Protein AF-0000000075735255 (afdb_homodimer)

Radius of gyration: 26.94 Å; Cα contacts (8 Å, |Δi|>4): 502; chains: 2; bounding box: 76×100×68 Å

Structure (mmCIF, N/CA/C/O backbone):
data_AF-0000000075735255-model_v1
#
loop_
_entity.id
_entity.type
_entity.pdbx_description
1 polymer 'Possible transcriptional regulator, TetR family'
#
loop_
_atom_site.group_PDB
_atom_site.id
_atom_site.type_symbol
_atom_site.label_atom_id
_atom_site.label_alt_id
_atom_site.label_comp_id
_atom_site.label_asym_id
_atom_site.label_entity_id
_atom_site.label_seq_id
_atom_site.pdbx_PDB_ins_code
_atom_site.Cartn_x
_atom_site.Cartn_y
_atom_site.Cartn_z
_atom_site.occupancy
_atom_site.B_iso_or_equiv
_atom_site.auth_seq_id
_atom_site.auth_comp_id
_atom_site.auth_asym_id
_atom_site.auth_atom_id
_atom_site.pdbx_PDB_model_num
ATOM 1 N N . MET A 1 1 ? -39 69.5 8.32 1 35.5 1 MET A N 1
ATOM 2 C CA . MET A 1 1 ? -38.219 68.375 8.867 1 35.5 1 MET A CA 1
ATOM 3 C C . MET A 1 1 ? -38.656 67.062 8.242 1 35.5 1 MET A C 1
ATOM 5 O O . MET A 1 1 ? -39.75 66.562 8.547 1 35.5 1 MET A O 1
ATOM 9 N N . THR A 1 2 ? -38.375 66.75 6.93 1 45.84 2 THR A N 1
ATOM 10 C CA . THR A 1 2 ? -38.719 65.688 6.059 1 45.84 2 THR A CA 1
ATOM 11 C C . THR A 1 2 ? -38.188 64.375 6.613 1 45.84 2 THR A C 1
ATOM 13 O O . THR A 1 2 ? -36.969 64.188 6.766 1 45.84 2 THR A O 1
ATOM 16 N N . THR A 1 3 ? -38.969 63.562 7.285 1 45.03 3 THR A N 1
ATOM 17 C CA . THR A 1 3 ? -38.719 62.25 7.902 1 45.03 3 THR A CA 1
ATOM 18 C C . THR A 1 3 ? -38.219 61.25 6.863 1 45.03 3 THR A C 1
ATOM 20 O O . THR A 1 3 ? -38.938 60.969 5.883 1 45.03 3 THR A O 1
ATOM 23 N N . ALA A 1 4 ? -36.938 61.125 6.637 1 52.75 4 ALA A N 1
ATOM 24 C CA . ALA A 1 4 ? -36.312 60.156 5.738 1 52.75 4 ALA A CA 1
ATOM 25 C C . ALA A 1 4 ? -36.781 58.75 6.043 1 52.75 4 ALA A C 1
ATOM 27 O O . ALA A 1 4 ? -36.812 58.312 7.199 1 52.75 4 ALA A O 1
ATOM 28 N N . SER A 1 5 ? -37.75 58.219 5.191 1 50.84 5 SER A N 1
ATOM 29 C CA . SER A 1 5 ? -38.281 56.875 5.246 1 50.84 5 SER A CA 1
ATOM 30 C C . SER A 1 5 ? -37.188 55.812 5.309 1 50.84 5 SER A C 1
ATOM 32 O O . SER A 1 5 ? -36.188 55.906 4.586 1 50.84 5 SER A O 1
ATOM 34 N N . PRO A 1 6 ? -37.094 55 6.395 1 50.03 6 PRO A N 1
ATOM 35 C CA . PRO A 1 6 ? -36.031 54 6.551 1 50.03 6 PRO A CA 1
ATOM 36 C C . PRO A 1 6 ? -35.906 53.094 5.34 1 50.03 6 PRO A C 1
ATOM 38 O O . PRO A 1 6 ? -36.875 52.875 4.621 1 50.03 6 PRO A O 1
ATOM 41 N N . LEU A 1 7 ? -34.781 52.969 4.574 1 49.34 7 LEU A N 1
ATOM 42 C CA . LEU A 1 7 ? -34.5 52.094 3.455 1 49.34 7 LEU A CA 1
ATOM 43 C C . LEU A 1 7 ? -34.875 50.656 3.793 1 49.34 7 LEU A C 1
ATOM 45 O O . LEU A 1 7 ? -34.719 50.219 4.934 1 49.34 7 LEU A O 1
ATOM 49 N N . PRO A 1 8 ? -35.781 49.875 3.029 1 45.06 8 PRO A N 1
ATOM 50 C CA . PRO A 1 8 ? -36.188 48.5 3.307 1 45.06 8 PRO A CA 1
ATOM 51 C C . PRO A 1 8 ? -35.031 47.562 3.498 1 45.06 8 PRO A C 1
ATOM 53 O O . PRO A 1 8 ? -33.938 47.781 2.949 1 45.06 8 PRO A O 1
ATOM 56 N N . HIS A 1 9 ? -34.781 46.938 4.617 1 44.78 9 HIS A N 1
ATOM 57 C CA . HIS A 1 9 ? -33.812 45.875 4.922 1 44.78 9 HIS A CA 1
ATOM 58 C C . HIS A 1 9 ? -33.844 44.781 3.859 1 44.78 9 HIS A C 1
ATOM 60 O O . HIS A 1 9 ? -34.906 44.281 3.488 1 44.78 9 HIS A O 1
ATOM 66 N N . ARG A 1 10 ? -32.969 44.688 2.898 1 45.84 10 ARG A N 1
ATOM 67 C CA . ARG A 1 10 ? -32.875 43.594 1.946 1 45.84 10 ARG A CA 1
ATOM 68 C C . ARG A 1 10 ? -33 42.219 2.645 1 45.84 10 ARG A C 1
ATOM 70 O O . ARG A 1 10 ? -32.312 41.969 3.627 1 45.84 10 ARG A O 1
ATOM 77 N N . PRO A 1 11 ? -34.156 41.406 2.482 1 41.75 11 PRO A N 1
ATOM 78 C CA . PRO A 1 11 ? -34.281 40.094 3.105 1 41.75 11 PRO A CA 1
ATOM 79 C C . PRO A 1 11 ? -33.031 39.219 2.91 1 41.75 11 PRO A C 1
ATOM 81 O O . PRO A 1 11 ? -32.344 39.375 1.911 1 41.75 11 PRO A O 1
ATOM 84 N N . ARG A 1 12 ? -32.281 38.938 3.91 1 45.88 12 ARG A N 1
ATOM 85 C CA . ARG A 1 12 ? -31.266 37.906 3.848 1 45.88 12 ARG A CA 1
ATOM 86 C C . ARG A 1 12 ? -31.719 36.719 2.988 1 45.88 12 ARG A C 1
ATOM 88 O O . ARG A 1 12 ? -32.75 36.125 3.256 1 45.88 12 ARG A O 1
ATOM 95 N N . GLY A 1 13 ? -31.578 36.719 1.658 1 38.81 13 GLY A N 1
ATOM 96 C CA . GLY A 1 13 ? -31.984 35.719 0.673 1 38.81 13 GLY A CA 1
ATOM 97 C C . GLY A 1 13 ? -31.844 34.312 1.174 1 38.81 13 GLY A C 1
ATOM 98 O O . GLY A 1 13 ? -30.844 33.969 1.805 1 38.81 13 GLY A O 1
ATOM 99 N N . ARG A 1 14 ? -33 33.562 1.465 1 44.31 14 ARG A N 1
ATOM 100 C CA . ARG A 1 14 ? -33.062 32.156 1.741 1 44.31 14 ARG A CA 1
ATOM 101 C C . ARG A 1 14 ? -32.188 31.359 0.767 1 44.31 14 ARG A C 1
ATOM 103 O O . ARG A 1 14 ? -32.312 31.53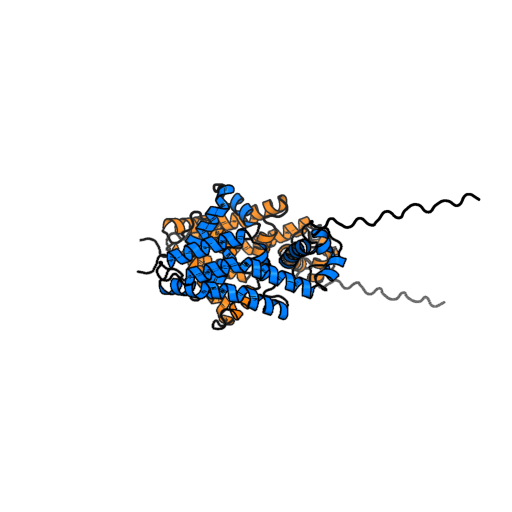1 -0.448 1 44.31 14 ARG A O 1
ATOM 110 N N . ARG A 1 15 ? -31.031 30.891 1.094 1 48.31 15 ARG A N 1
ATOM 111 C CA . ARG A 1 15 ? -30.281 30 0.217 1 48.31 15 ARG A CA 1
ATOM 112 C C . ARG A 1 15 ? -31.203 29.031 -0.509 1 48.31 15 ARG A C 1
ATOM 114 O O . ARG A 1 15 ? -32.125 28.484 0.092 1 48.31 15 ARG A O 1
ATOM 121 N N . PRO A 1 16 ? -31.266 28.812 -1.829 1 44.66 16 PRO A N 1
ATOM 122 C CA . PRO A 1 16 ? -32.25 28.016 -2.578 1 44.66 16 PRO A CA 1
ATOM 123 C C . PRO A 1 16 ? -32.469 26.625 -1.982 1 44.66 16 PRO A C 1
ATOM 125 O O . PRO A 1 16 ? -31.516 26.016 -1.458 1 44.66 16 PRO A O 1
ATOM 128 N N . ALA A 1 17 ? -33.562 26.094 -1.786 1 45.5 17 ALA A N 1
ATOM 129 C CA . ALA A 1 17 ? -34.062 24.859 -1.19 1 45.5 17 ALA A CA 1
ATOM 130 C C . ALA A 1 17 ? -33.281 23.656 -1.689 1 45.5 17 ALA A C 1
ATOM 132 O O . ALA A 1 17 ? -33.25 22.594 -1.048 1 45.5 17 ALA A O 1
ATOM 133 N N . GLY A 1 18 ? -32.844 23.359 -2.984 1 42.97 18 GLY A N 1
ATOM 134 C CA . GLY A 1 18 ? -32.406 22.203 -3.727 1 42.97 18 GLY A CA 1
ATOM 135 C C . GLY A 1 18 ? -30.906 21.953 -3.625 1 42.97 18 GLY A C 1
ATOM 136 O O . GLY A 1 18 ? -30.328 21.219 -4.441 1 42.97 18 GLY A O 1
ATOM 137 N N . ALA A 1 19 ? -29.984 22.875 -3.418 1 48.94 19 ALA A N 1
ATOM 138 C CA . ALA A 1 19 ? -28.531 22.75 -3.438 1 48.94 19 ALA A CA 1
ATOM 139 C C . ALA A 1 19 ? -28.062 21.531 -2.656 1 48.94 19 ALA A C 1
ATOM 141 O O . ALA A 1 19 ? -28.547 21.266 -1.552 1 48.94 19 ALA A O 1
ATOM 142 N N . PRO A 1 20 ? -27.562 20.406 -3.229 1 52.25 20 PRO A 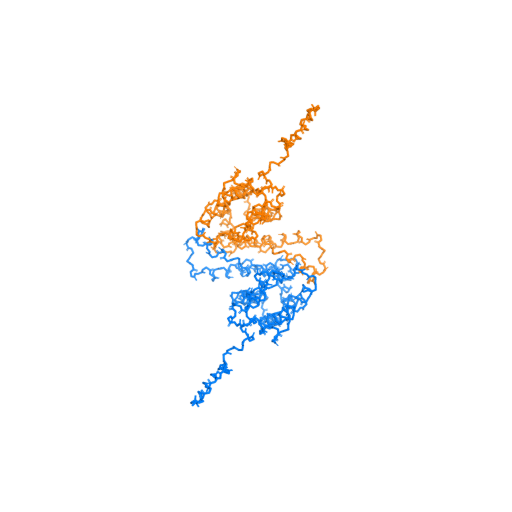N 1
ATOM 143 C CA . PRO A 1 20 ? -27.078 19.344 -2.342 1 52.25 20 PRO A CA 1
ATOM 144 C C . PRO A 1 20 ? -26.766 19.844 -0.934 1 52.25 20 PRO A C 1
ATOM 146 O O . PRO A 1 20 ? -26.281 20.969 -0.769 1 52.25 20 PRO A O 1
ATOM 149 N N . SER A 1 21 ? -27.594 19.422 0.168 1 64.56 21 SER A N 1
ATOM 150 C CA . SER A 1 21 ? -27.609 19.938 1.534 1 64.56 21 SER A CA 1
ATOM 151 C C . SER A 1 21 ? -26.203 20.203 2.047 1 64.56 21 SER A C 1
ATOM 153 O O . SER A 1 21 ? -25.234 19.609 1.556 1 64.56 21 SER A O 1
ATOM 155 N N . GLY A 1 22 ? -25.875 21.422 2.436 1 86.25 22 GLY A N 1
ATOM 156 C CA . GLY A 1 22 ? -24.703 21.781 3.23 1 86.25 22 GLY A CA 1
ATOM 157 C C . GLY A 1 22 ? -24.156 20.594 4.012 1 86.25 22 GLY A C 1
ATOM 158 O O . GLY A 1 22 ? -22.938 20.438 4.109 1 86.25 22 GLY A O 1
ATOM 159 N N . ARG A 1 23 ? -25.094 19.703 4.148 1 92.62 23 ARG A N 1
ATOM 160 C CA . ARG A 1 23 ? -24.688 18.562 4.965 1 92.62 23 ARG A CA 1
ATOM 161 C C . ARG A 1 23 ? -23.875 17.562 4.145 1 92.62 23 ARG A C 1
ATOM 163 O O . ARG A 1 23 ? -22.844 17.078 4.598 1 92.62 23 ARG A O 1
ATOM 170 N N . ALA A 1 24 ? -24.406 17.219 2.914 1 94.38 24 ALA A N 1
ATOM 171 C CA . ALA A 1 24 ? -23.719 16.25 2.049 1 94.38 24 ALA A CA 1
ATOM 172 C C . ALA A 1 24 ? -22.359 16.766 1.621 1 94.38 24 ALA A C 1
ATOM 174 O O . ALA A 1 24 ? -21.391 16 1.557 1 94.38 24 ALA A O 1
ATOM 175 N N . ALA A 1 25 ? -22.281 17.953 1.348 1 94.81 25 ALA A N 1
ATOM 176 C CA . ALA A 1 25 ? -21.016 18.562 0.964 1 94.81 25 ALA A CA 1
ATOM 177 C C . ALA A 1 25 ? -20.016 18.516 2.109 1 94.81 25 ALA A C 1
ATOM 179 O O . ALA A 1 25 ? -18.828 18.219 1.896 1 94.81 25 ALA A O 1
ATOM 180 N N . LEU A 1 26 ? -20.516 18.766 3.26 1 96.12 26 LEU A N 1
ATOM 181 C CA . LEU A 1 26 ? -19.656 18.719 4.445 1 96.12 26 LEU A CA 1
ATOM 182 C C . LEU A 1 26 ? -19.156 17.297 4.695 1 96.12 26 LEU A C 1
ATOM 184 O O . LEU A 1 26 ? -17.984 17.094 5.016 1 96.12 26 LEU A O 1
ATOM 188 N N . LEU A 1 27 ? -20.078 16.406 4.535 1 96.38 27 LEU A N 1
ATOM 189 C CA . LEU A 1 27 ? -19.719 15.008 4.762 1 96.38 27 LEU A CA 1
ATOM 190 C C . LEU A 1 27 ? -18.641 14.555 3.775 1 96.38 27 LEU A C 1
ATOM 192 O O . LEU A 1 27 ? -17.672 13.898 4.164 1 96.38 27 LEU A O 1
ATOM 196 N N . THR A 1 28 ? -18.797 14.891 2.562 1 95.25 28 THR A N 1
ATOM 197 C CA . THR A 1 28 ? -17.828 14.547 1.526 1 95.25 28 THR A CA 1
ATOM 198 C C . THR A 1 28 ? -16.469 15.188 1.814 1 95.25 28 THR A C 1
ATOM 200 O O . THR A 1 28 ? -15.445 14.508 1.798 1 95.25 28 THR A O 1
ATOM 203 N N . ALA A 1 29 ? -16.484 16.422 2.16 1 96.5 29 ALA A N 1
ATOM 204 C CA . ALA A 1 29 ? -15.25 17.141 2.467 1 96.5 29 ALA A CA 1
ATOM 205 C C . ALA A 1 29 ? -14.586 16.594 3.721 1 96.5 29 ALA A C 1
ATOM 207 O O . ALA A 1 29 ? -13.359 16.453 3.768 1 96.5 29 ALA A O 1
ATOM 208 N N . ALA A 1 30 ? -15.398 16.328 4.684 1 97.38 30 ALA A N 1
ATOM 209 C CA . ALA A 1 30 ? -14.875 15.797 5.941 1 97.38 30 ALA A CA 1
ATOM 210 C C . ALA A 1 30 ? -14.266 14.414 5.746 1 97.38 30 ALA A C 1
ATOM 212 O O . ALA A 1 30 ? -13.195 14.117 6.293 1 97.38 30 ALA A O 1
ATOM 213 N N . THR A 1 31 ? -14.953 13.57 4.984 1 96.31 31 THR A N 1
ATOM 214 C CA . THR A 1 31 ? -14.438 12.234 4.73 1 96.31 31 THR A CA 1
ATOM 215 C C . THR A 1 31 ? -13.07 12.289 4.055 1 96.31 31 THR A C 1
ATOM 217 O O . THR A 1 31 ? -12.148 11.578 4.449 1 96.31 31 THR A O 1
ATOM 220 N N . ARG A 1 32 ? -12.938 13.148 3.164 1 93.94 32 ARG A N 1
ATOM 221 C CA . ARG A 1 32 ? -11.664 13.32 2.479 1 93.94 32 ARG A CA 1
ATOM 222 C C . ARG A 1 32 ? -10.594 13.852 3.432 1 93.94 32 ARG A C 1
ATOM 224 O O . ARG A 1 32 ? -9.477 13.336 3.463 1 93.94 32 ARG A O 1
ATOM 231 N N . ALA A 1 33 ? -10.93 14.828 4.211 1 94.19 33 ALA A N 1
ATOM 232 C CA . ALA A 1 33 ? -9.984 15.438 5.145 1 94.19 33 ALA A CA 1
ATOM 233 C C . ALA A 1 33 ? -9.523 14.43 6.191 1 94.19 33 ALA A C 1
ATOM 235 O O . ALA A 1 33 ? -8.32 14.305 6.453 1 94.19 33 ALA A O 1
ATOM 236 N N . PHE A 1 34 ? -10.477 13.68 6.789 1 94.38 34 PHE A N 1
ATOM 237 C CA . PHE A 1 34 ? -10.133 12.68 7.793 1 94.38 34 PHE A CA 1
ATOM 238 C C . PHE A 1 34 ? -9.305 11.555 7.18 1 94.38 34 PHE A C 1
ATOM 240 O O . PHE A 1 34 ? -8.398 11.023 7.82 1 94.38 34 PHE A O 1
ATOM 247 N N . ALA A 1 35 ? -9.602 11.195 5.957 1 91.19 35 ALA A N 1
ATOM 248 C CA . ALA A 1 35 ? -8.867 10.133 5.277 1 91.19 35 ALA A CA 1
ATOM 249 C C . ALA A 1 35 ? -7.441 10.562 4.957 1 91.19 35 ALA A C 1
ATOM 251 O O . ALA A 1 35 ? -6.516 9.75 5.004 1 91.19 35 ALA A O 1
ATOM 252 N N . GLU A 1 36 ? -7.242 11.82 4.695 1 86.25 36 GLU A N 1
ATOM 253 C CA . GLU A 1 36 ? -5.941 12.328 4.262 1 86.25 36 GLU A CA 1
ATOM 254 C C . GLU A 1 36 ? -5.09 12.75 5.453 1 86.25 36 GLU A C 1
ATOM 256 O O . GLU A 1 36 ? -3.887 12.477 5.492 1 86.25 36 GLU A O 1
ATOM 261 N N . LEU A 1 37 ? -5.754 13.32 6.477 1 86 37 LEU A N 1
ATOM 262 C CA . LEU A 1 37 ? -4.98 14.008 7.508 1 86 37 LEU A CA 1
ATOM 263 C C . LEU A 1 37 ? -5.098 13.289 8.844 1 86 37 LEU A C 1
ATOM 265 O O . LEU A 1 37 ? -4.289 13.508 9.75 1 86 37 LEU A O 1
ATOM 269 N N . GLY A 1 38 ? -6.098 12.438 8.914 1 90.44 38 GLY A N 1
ATOM 270 C CA . GLY A 1 38 ? -6.402 11.867 10.219 1 90.44 38 GLY A CA 1
ATOM 271 C C . GLY A 1 38 ? -7.273 12.773 11.07 1 90.44 38 GLY A C 1
ATOM 272 O O . GLY A 1 38 ? -7.582 13.898 10.68 1 90.44 38 GLY A O 1
ATOM 273 N N . PHE A 1 39 ? -7.703 12.266 12.242 1 92.5 39 PHE A N 1
ATOM 274 C CA . PHE A 1 39 ? -8.648 12.953 13.109 1 92.5 39 PHE A CA 1
ATOM 275 C C . PHE A 1 39 ? -8.008 14.172 13.758 1 92.5 39 PHE A C 1
ATOM 277 O O . PHE A 1 39 ? -8.609 15.25 13.797 1 92.5 39 PHE A O 1
ATOM 284 N N . GLU A 1 40 ? -6.812 14.031 14.25 1 89.69 40 GLU A N 1
ATOM 285 C CA . GLU A 1 40 ? -6.168 15.078 15.039 1 89.69 40 GLU A CA 1
ATOM 286 C C . GLU A 1 40 ? -5.801 16.281 14.172 1 89.69 40 GLU A C 1
ATOM 288 O O . GLU A 1 40 ? -6.062 17.422 14.539 1 89.69 40 GLU A O 1
ATOM 293 N N . ARG A 1 41 ? -5.387 16.047 12.992 1 87.81 41 ARG A N 1
ATOM 294 C CA . ARG A 1 41 ? -4.84 17.109 12.156 1 87.81 41 ARG A CA 1
ATOM 295 C C . ARG A 1 41 ? -5.934 17.766 11.328 1 87.81 41 ARG A C 1
ATOM 297 O O . ARG A 1 41 ? -5.805 18.938 10.93 1 87.81 41 ARG A O 1
ATOM 304 N N . ALA A 1 42 ? -6.984 17.062 11.023 1 93.25 42 ALA A N 1
ATOM 305 C CA . ALA A 1 42 ? -8.094 17.672 10.297 1 93.25 42 ALA A CA 1
ATOM 306 C C . ALA A 1 42 ? -8.766 18.766 11.133 1 93.25 42 ALA A C 1
ATOM 308 O O . ALA A 1 42 ? -9 18.578 12.328 1 93.25 42 ALA A O 1
ATOM 309 N N . ASP A 1 43 ? -9.008 19.891 10.484 1 94.5 43 ASP A N 1
ATOM 310 C CA . ASP A 1 43 ? -9.648 20.969 11.227 1 94.5 43 ASP A CA 1
ATOM 311 C C . ASP A 1 43 ? -10.984 21.344 10.586 1 94.5 43 ASP A C 1
ATOM 313 O O . ASP A 1 43 ? -11.117 21.344 9.359 1 94.5 43 ASP A O 1
ATOM 317 N N . LEU A 1 44 ? -11.875 21.766 11.398 1 96.56 44 LEU A N 1
ATOM 318 C CA . LEU A 1 44 ? -13.258 22 10.992 1 96.56 44 LEU A CA 1
ATOM 319 C C . LEU A 1 44 ? -13.359 23.203 10.07 1 96.56 44 LEU A C 1
ATOM 321 O O . LEU A 1 44 ? -14.188 23.219 9.148 1 96.56 44 LEU A O 1
ATOM 325 N N . ARG A 1 45 ? -12.547 24.172 10.258 1 96.44 45 ARG A N 1
ATOM 326 C CA . ARG A 1 45 ? -12.586 25.359 9.414 1 96.44 45 ARG A CA 1
ATOM 327 C C . ARG A 1 45 ? -12.203 25.031 7.977 1 96.44 45 ARG A C 1
ATOM 329 O O . ARG A 1 45 ? -12.867 25.453 7.035 1 96.44 45 ARG A O 1
ATOM 336 N N . SER A 1 46 ? -11.172 24.281 7.828 1 96.25 46 SER A N 1
ATOM 337 C CA . SER A 1 46 ? -10.719 23.875 6.5 1 96.25 46 SER A CA 1
ATOM 338 C C . SER A 1 46 ? -11.734 22.969 5.812 1 96.25 46 SER A C 1
ATOM 340 O O . SER A 1 46 ? -11.922 23.047 4.598 1 96.25 46 SER A O 1
ATOM 342 N N . ILE A 1 47 ? -12.352 22.094 6.559 1 97.38 47 ILE A N 1
ATOM 343 C CA . ILE A 1 47 ? -13.375 21.203 6.023 1 97.38 47 ILE A CA 1
ATOM 344 C C . ILE A 1 47 ? -14.547 22.016 5.484 1 97.38 47 ILE A C 1
ATOM 346 O O . ILE A 1 47 ? -15.016 21.781 4.371 1 97.38 47 ILE A O 1
ATOM 350 N N . ALA A 1 48 ? -14.969 22.969 6.262 1 97.06 48 ALA A N 1
ATOM 351 C CA . ALA A 1 48 ? -16.062 23.828 5.844 1 97.06 48 ALA A CA 1
ATOM 352 C C . ALA A 1 48 ? -15.695 24.625 4.594 1 97.06 48 ALA A C 1
ATOM 354 O O . ALA A 1 48 ? -16.5 24.766 3.674 1 97.06 48 ALA A O 1
ATOM 355 N N . LYS A 1 49 ? -14.508 25.125 4.586 1 96.81 49 LYS A N 1
ATOM 356 C CA . LYS A 1 49 ? -14.016 25.875 3.43 1 96.81 49 LYS A CA 1
ATOM 357 C C . LYS A 1 49 ? -14.023 25 2.174 1 96.81 49 LYS A C 1
ATOM 359 O O . LYS A 1 49 ? -14.477 25.453 1.114 1 96.81 49 LYS A O 1
ATOM 364 N N . ALA A 1 50 ? -13.617 23.828 2.305 1 95.69 50 ALA A N 1
ATOM 365 C CA . ALA A 1 50 ? -13.586 22.891 1.176 1 95.69 50 ALA A CA 1
ATOM 366 C C . ALA A 1 50 ? -14.992 22.578 0.681 1 95.69 50 ALA A C 1
ATOM 368 O O . ALA A 1 50 ? -15.195 22.328 -0.51 1 95.69 50 ALA A O 1
ATOM 369 N N . ALA A 1 51 ? -15.922 22.547 1.579 1 96 51 ALA A N 1
ATOM 370 C CA . ALA A 1 51 ? -17.312 22.281 1.245 1 96 51 ALA A CA 1
ATOM 371 C C . ALA A 1 51 ? -18.016 23.562 0.775 1 96 51 ALA A C 1
ATOM 373 O O . ALA A 1 51 ? -19.172 23.516 0.364 1 96 51 ALA A O 1
ATOM 374 N N . ASP A 1 52 ? -17.297 24.625 0.906 1 95.81 52 ASP A N 1
ATOM 375 C CA . ASP A 1 52 ? -17.797 25.922 0.517 1 95.81 52 ASP A CA 1
ATOM 376 C C . ASP A 1 52 ? -19.062 26.281 1.314 1 95.81 52 ASP A C 1
ATOM 378 O O . ASP A 1 52 ? -20.078 26.672 0.738 1 95.81 52 ASP A O 1
ATOM 382 N N . VAL A 1 53 ? -19.031 26.125 2.605 1 94.94 53 VAL A N 1
ATOM 383 C CA . VAL A 1 53 ? -20.125 26.469 3.51 1 94.94 53 VAL A CA 1
ATOM 384 C C . VAL A 1 53 ? -19.547 27.141 4.766 1 94.94 53 VAL A C 1
ATOM 386 O O . VAL A 1 53 ? -18.344 27.125 4.984 1 94.94 53 VAL A O 1
ATOM 389 N N . ASP A 1 54 ? -20.453 27.656 5.504 1 93.75 54 ASP A N 1
ATOM 390 C CA . ASP A 1 54 ? -20.078 28.25 6.785 1 93.75 54 ASP A CA 1
ATOM 391 C C . ASP A 1 54 ? -19.703 27.172 7.793 1 93.75 54 ASP A C 1
ATOM 393 O O . ASP A 1 54 ? -20.375 26.141 7.887 1 93.75 54 ASP A O 1
ATOM 397 N N . THR A 1 55 ? -18.609 27.438 8.539 1 93.88 55 THR A N 1
ATOM 398 C CA . THR A 1 55 ? -18.094 26.484 9.531 1 93.88 55 THR A CA 1
ATOM 399 C C . THR A 1 55 ? -19.156 26.172 10.578 1 93.88 55 THR A C 1
ATOM 401 O O . THR A 1 55 ? -19.203 25.062 11.117 1 93.88 55 THR A O 1
ATOM 404 N N . GLY A 1 56 ? -20.031 27.125 10.875 1 93.94 56 GLY A N 1
ATOM 405 C CA . GLY A 1 56 ? -21.078 26.938 11.859 1 93.94 56 GLY A CA 1
ATOM 406 C C . GLY A 1 56 ? -22.047 25.828 11.492 1 93.94 56 GLY A C 1
ATOM 407 O O . GLY A 1 56 ? -22.688 25.25 12.367 1 93.94 56 GLY A O 1
ATOM 408 N N . LEU A 1 57 ? -22.141 25.516 10.266 1 93.88 57 LEU A N 1
ATOM 409 C CA . LEU A 1 57 ? -23.047 24.469 9.797 1 93.88 57 LEU A CA 1
ATOM 410 C C . LEU A 1 57 ? -22.609 23.094 10.289 1 93.88 57 LEU A C 1
ATOM 412 O O . LEU A 1 57 ? -23.422 22.172 10.383 1 93.88 57 LEU A O 1
ATOM 416 N N . ILE A 1 58 ? -21.344 22.922 10.602 1 95.19 58 ILE A N 1
ATOM 417 C CA . ILE A 1 58 ? -20.859 21.672 11.148 1 95.19 58 ILE A CA 1
ATOM 418 C C . ILE A 1 58 ? -21.516 21.406 12.5 1 95.19 58 ILE A C 1
ATOM 420 O O . ILE A 1 58 ? -21.969 20.297 12.773 1 95.19 58 ILE A O 1
ATOM 424 N N . ARG A 1 59 ? -21.516 22.422 13.336 1 94.56 59 ARG A N 1
ATOM 425 C CA . ARG A 1 59 ? -22.156 22.281 14.633 1 94.56 59 ARG A CA 1
ATOM 426 C C . ARG A 1 59 ? -23.656 21.984 14.469 1 94.56 59 ARG A C 1
ATOM 428 O O . ARG A 1 59 ? -24.203 21.156 15.195 1 94.56 59 ARG A O 1
ATOM 435 N N . ILE A 1 60 ? -24.312 22.625 13.547 1 94.75 60 ILE A N 1
ATOM 436 C CA . ILE A 1 60 ? -25.75 22.484 13.328 1 94.75 60 ILE A CA 1
ATOM 437 C C . ILE A 1 60 ? -26.062 21.078 12.836 1 94.75 60 ILE A C 1
ATOM 439 O O . ILE A 1 60 ? -26.969 20.406 13.367 1 94.75 60 ILE A O 1
ATOM 443 N N . HIS A 1 61 ? -25.297 20.609 11.93 1 95.5 61 HIS A N 1
ATOM 444 C CA . HIS A 1 61 ? -25.641 19.344 11.273 1 95.5 61 HIS A CA 1
ATOM 445 C C . HIS A 1 61 ? -25.062 18.156 12.023 1 95.5 61 HIS A C 1
ATOM 447 O O . HIS A 1 61 ? -25.641 17.078 12.016 1 95.5 61 HIS A O 1
ATOM 453 N N . PHE A 1 62 ? -23.859 18.328 12.672 1 96.88 62 PHE A N 1
ATOM 454 C CA . PHE A 1 62 ? -23.172 17.156 13.195 1 96.88 62 PHE A CA 1
ATOM 455 C C . PHE A 1 62 ? -22.844 17.328 14.672 1 96.88 62 PHE A C 1
ATOM 457 O O . PHE A 1 62 ? -22.625 16.359 15.391 1 96.88 62 PHE A O 1
ATOM 464 N N . GLY A 1 63 ? -22.828 18.594 15.109 1 95.44 63 GLY A N 1
ATOM 465 C CA . GLY A 1 63 ? -22.516 18.844 16.5 1 95.44 63 GLY A CA 1
ATOM 466 C C . GLY A 1 63 ? -21.047 19.172 16.734 1 95.44 63 GLY A C 1
ATOM 467 O O . GLY A 1 63 ? -20.672 20.344 16.844 1 95.44 63 GLY A O 1
ATOM 468 N N . ASP A 1 64 ? -20.141 18.141 16.828 1 95.19 64 ASP A N 1
ATOM 469 C CA . ASP A 1 64 ? -18.719 18.359 17.062 1 95.19 64 ASP A CA 1
ATOM 470 C C . ASP A 1 64 ? -17.859 17.469 16.156 1 95.19 64 ASP A C 1
ATOM 472 O O . ASP A 1 64 ? -18.391 16.75 15.312 1 95.19 64 ASP A O 1
ATOM 476 N N . LYS A 1 65 ? -16.594 17.562 16.312 1 96.06 65 LYS A N 1
ATOM 477 C CA . LYS A 1 65 ? -15.656 16.859 15.445 1 96.06 65 LYS A CA 1
ATOM 478 C C . LYS A 1 65 ? -15.828 15.352 15.562 1 96.06 65 LYS A C 1
ATOM 480 O O . LYS A 1 65 ? -15.773 14.633 14.562 1 96.06 65 LYS A O 1
ATOM 485 N N . ALA A 1 66 ? -16.047 14.867 16.766 1 95.12 66 ALA A N 1
ATOM 486 C CA . ALA A 1 66 ? -16.203 13.438 17 1 95.12 66 ALA A CA 1
ATOM 487 C C . ALA A 1 66 ? -17.453 12.906 16.312 1 95.12 66 ALA A C 1
ATOM 489 O O . ALA A 1 66 ? -17.422 11.844 15.695 1 95.12 66 ALA A O 1
ATOM 490 N N . ALA A 1 67 ? -18.484 13.625 16.422 1 96.88 67 ALA A N 1
ATOM 491 C CA . ALA A 1 67 ? -19.734 13.234 15.781 1 96.88 67 ALA A CA 1
ATOM 492 C C . ALA A 1 67 ? -19.625 13.281 14.266 1 96.88 67 ALA A C 1
ATOM 494 O O . ALA A 1 67 ? -20.203 12.453 13.562 1 96.88 67 ALA A O 1
ATOM 495 N N . LEU A 1 68 ? -18.953 14.328 13.805 1 97.38 68 LEU A N 1
ATOM 496 C CA . LEU A 1 68 ? -18.703 14.406 12.375 1 97.38 68 LEU A CA 1
ATOM 497 C C . LEU A 1 68 ? -17.891 13.211 11.891 1 97.38 68 LEU A C 1
ATOM 499 O O . LEU A 1 68 ? -18.188 12.633 10.844 1 97.38 68 LEU A O 1
ATOM 503 N N . TRP A 1 69 ? -16.906 12.805 12.633 1 96.88 69 TRP A N 1
ATOM 504 C CA . TRP A 1 69 ? -16.094 11.633 12.297 1 96.88 69 TRP A CA 1
ATOM 505 C C . TRP A 1 69 ? -16.953 10.383 12.227 1 96.88 69 TRP A C 1
ATOM 507 O O . TRP A 1 69 ? -16.828 9.578 11.305 1 96.88 69 TRP A O 1
ATOM 517 N N . LEU A 1 70 ? -17.844 10.227 13.203 1 96.94 70 LEU A N 1
ATOM 518 C CA . LEU A 1 70 ? -18.734 9.07 13.227 1 96.94 70 LEU A CA 1
ATOM 519 C C . LEU A 1 70 ? -19.625 9.055 11.992 1 96.94 70 LEU A C 1
ATOM 521 O O . LEU A 1 70 ? -19.891 7.996 11.414 1 96.94 70 LEU A O 1
ATOM 525 N N . ALA A 1 71 ? -20.094 10.188 11.625 1 97.56 71 ALA A N 1
ATOM 526 C CA . ALA A 1 71 ? -20.906 10.297 10.414 1 97.56 71 ALA A CA 1
ATOM 527 C C . ALA A 1 71 ? -20.109 9.898 9.18 1 97.56 71 ALA A C 1
ATOM 529 O O . ALA A 1 71 ? -20.641 9.281 8.258 1 97.56 71 ALA A O 1
ATOM 530 N N . CYS A 1 72 ? -18.875 10.312 9.117 1 97.38 72 CYS A N 1
ATOM 531 C CA . CYS A 1 72 ? -18 9.922 8.016 1 97.38 72 CYS A CA 1
ATOM 532 C C . CYS A 1 72 ? -17.797 8.406 7.996 1 97.38 72 CYS A C 1
ATOM 534 O O . CYS A 1 72 ? -17.812 7.789 6.93 1 97.38 72 CYS A O 1
ATOM 536 N N . LEU A 1 73 ? -17.594 7.797 9.148 1 96.81 73 LEU A N 1
ATOM 537 C CA . LEU A 1 73 ? -17.469 6.348 9.242 1 96.81 73 LEU A CA 1
ATOM 538 C C . LEU A 1 73 ? -18.719 5.656 8.703 1 96.81 73 LEU A C 1
ATOM 540 O O . LEU A 1 73 ? -18.609 4.688 7.945 1 96.81 73 LEU A O 1
ATOM 544 N N . ASP A 1 74 ? -19.828 6.203 9.086 1 96.94 74 ASP A N 1
ATOM 545 C CA . ASP A 1 74 ? -21.078 5.652 8.586 1 96.94 74 ASP A CA 1
ATOM 546 C C . ASP A 1 74 ? -21.156 5.742 7.066 1 96.94 74 ASP A C 1
ATOM 548 O O . ASP A 1 74 ? -21.609 4.805 6.402 1 96.94 74 ASP A O 1
ATOM 552 N N . ALA A 1 75 ? -20.766 6.844 6.551 1 96.25 75 ALA A N 1
ATOM 553 C CA . ALA A 1 75 ? -20.797 7.059 5.105 1 96.25 75 ALA A CA 1
ATOM 554 C C . ALA A 1 75 ? -19.891 6.066 4.383 1 96.25 75 ALA A C 1
ATOM 556 O O . ALA A 1 75 ? -20.281 5.465 3.385 1 96.25 75 ALA A O 1
ATOM 557 N N . VAL A 1 76 ? -18.703 5.871 4.867 1 96.56 76 VAL A N 1
ATOM 558 C CA . VAL A 1 76 ? -17.75 4.953 4.25 1 96.56 76 VAL A CA 1
ATOM 559 C C . VAL A 1 76 ? -18.266 3.521 4.359 1 96.56 76 VAL A C 1
ATOM 561 O O . VAL A 1 76 ? -18.078 2.717 3.443 1 96.56 76 VAL A O 1
ATOM 564 N N . THR A 1 77 ? -18.844 3.188 5.484 1 96.69 77 THR A N 1
ATOM 565 C CA . THR A 1 77 ? -19.422 1.86 5.676 1 96.69 77 THR A CA 1
ATOM 566 C C . THR A 1 77 ? -20.547 1.603 4.668 1 96.69 77 THR A C 1
ATOM 568 O O . THR A 1 77 ? -20.609 0.525 4.078 1 96.69 77 THR A O 1
ATOM 571 N N . ARG A 1 78 ? -21.328 2.594 4.477 1 95.75 78 ARG A N 1
ATOM 572 C CA . ARG A 1 78 ? -22.422 2.475 3.51 1 95.75 78 ARG A CA 1
ATOM 573 C C . ARG A 1 78 ? -21.875 2.307 2.094 1 95.75 78 ARG A C 1
ATOM 575 O O . ARG A 1 78 ? -22.438 1.542 1.3 1 95.75 78 ARG A O 1
ATOM 582 N N . GLU A 1 79 ? -20.859 3.02 1.807 1 95.38 79 GLU A N 1
ATOM 583 C CA . GLU A 1 79 ? -20.25 2.934 0.49 1 95.38 79 GLU A CA 1
ATOM 584 C C . GLU A 1 79 ? -19.656 1.544 0.246 1 95.38 79 GLU A C 1
ATOM 586 O O . GLU A 1 79 ? -19.641 1.062 -0.888 1 95.38 79 GLU A O 1
ATOM 591 N N . ALA A 1 80 ? -19.234 0.881 1.291 1 96.75 80 ALA A N 1
ATOM 592 C CA . ALA A 1 80 ? -18.562 -0.409 1.185 1 96.75 80 ALA A CA 1
ATOM 593 C C . ALA A 1 80 ? -19.562 -1.558 1.199 1 96.75 80 ALA A C 1
ATOM 595 O O . ALA A 1 80 ? -19.234 -2.684 0.819 1 96.75 80 ALA A O 1
ATOM 596 N N . ALA A 1 81 ? -20.781 -1.315 1.614 1 96.88 81 ALA A N 1
ATOM 597 C CA . ALA A 1 81 ? -21.781 -2.359 1.841 1 96.88 81 ALA A CA 1
ATOM 598 C C . ALA A 1 81 ? -22.047 -3.154 0.564 1 96.88 81 ALA A C 1
ATOM 600 O O . ALA A 1 81 ? -22.078 -4.387 0.589 1 96.88 81 ALA A O 1
ATOM 601 N N . PRO A 1 82 ? -22.172 -2.49 -0.582 1 96.62 82 PRO A N 1
ATOM 602 C CA . PRO A 1 82 ? -22.484 -3.248 -1.796 1 96.62 82 PRO A CA 1
ATOM 603 C C . PRO A 1 82 ? -21.375 -4.223 -2.182 1 96.62 82 PRO A C 1
ATOM 605 O O . PRO A 1 82 ? -21.656 -5.352 -2.6 1 96.62 82 PRO A O 1
ATOM 608 N N . ILE A 1 83 ? -20.141 -3.797 -2.047 1 96.75 83 ILE A N 1
ATOM 609 C CA . ILE A 1 83 ? -19.047 -4.688 -2.428 1 96.75 83 ILE A CA 1
ATOM 610 C C . ILE A 1 83 ? -18.969 -5.863 -1.457 1 96.75 83 ILE A C 1
ATOM 612 O O . ILE A 1 83 ? -18.672 -6.988 -1.857 1 96.75 83 ILE A O 1
ATOM 616 N N . MET A 1 84 ? -19.234 -5.668 -0.208 1 97.56 84 MET A N 1
ATOM 617 C CA . MET A 1 84 ? -19.266 -6.762 0.761 1 97.56 84 MET A CA 1
ATOM 618 C C . MET A 1 84 ? -20.359 -7.762 0.424 1 97.56 84 MET A C 1
ATOM 620 O O . MET A 1 84 ? -20.172 -8.969 0.569 1 97.56 84 MET A O 1
ATOM 624 N N . ALA A 1 85 ? -21.469 -7.219 -0.025 1 98.06 85 ALA A N 1
ATOM 625 C CA . ALA A 1 85 ? -22.562 -8.094 -0.438 1 98.06 85 ALA A CA 1
ATOM 626 C C . ALA A 1 85 ? -22.156 -8.953 -1.63 1 98.06 85 ALA A C 1
ATOM 628 O O . ALA A 1 85 ? -22.5 -10.141 -1.687 1 98.06 85 ALA A O 1
ATOM 629 N N . VAL A 1 86 ? -21.484 -8.406 -2.568 1 98.19 86 VAL A N 1
ATOM 630 C CA . VAL A 1 86 ? -21 -9.148 -3.729 1 98.19 86 VAL A CA 1
ATOM 631 C C . VAL A 1 86 ? -20.031 -10.25 -3.277 1 98.19 86 VAL A C 1
ATOM 633 O O . VAL A 1 86 ? -20.141 -11.391 -3.734 1 98.19 86 VAL A O 1
ATOM 636 N N . MET A 1 87 ? -19.141 -9.93 -2.355 1 98.25 87 MET A N 1
ATOM 637 C CA . MET A 1 87 ? -18.188 -10.906 -1.84 1 98.25 87 MET A CA 1
ATOM 638 C C . MET A 1 87 ? -18.906 -12.062 -1.148 1 98.25 87 MET A C 1
ATOM 640 O O . MET A 1 87 ? -18.562 -13.227 -1.348 1 98.25 87 MET A O 1
ATOM 644 N N . THR A 1 88 ? -19.891 -11.695 -0.38 1 98.31 88 THR A N 1
ATOM 645 C CA . THR A 1 88 ? -20.688 -12.695 0.32 1 98.31 88 THR A CA 1
ATOM 646 C C . THR A 1 88 ? -21.391 -13.609 -0.672 1 98.31 88 THR A C 1
ATOM 648 O O . THR A 1 88 ? -21.422 -14.828 -0.496 1 98.31 88 THR A O 1
ATOM 651 N N . ARG A 1 89 ? -21.922 -13 -1.685 1 98.38 89 ARG A N 1
ATOM 652 C CA . ARG A 1 89 ? -22.609 -13.773 -2.719 1 98.38 89 ARG A CA 1
ATOM 653 C C . ARG A 1 89 ? -21.641 -14.742 -3.4 1 98.38 89 ARG A C 1
ATOM 655 O O . ARG A 1 89 ? -21.953 -15.922 -3.557 1 98.38 89 ARG A O 1
ATOM 662 N N . LEU A 1 90 ? -20.516 -14.281 -3.816 1 98.44 90 LEU A N 1
ATOM 663 C CA . LEU A 1 90 ? -19.516 -15.102 -4.484 1 98.44 90 LEU A CA 1
ATOM 664 C C . LEU A 1 90 ? -19.062 -16.25 -3.576 1 98.44 90 LEU A C 1
ATOM 666 O O . LEU A 1 90 ? -18.781 -17.344 -4.051 1 98.44 90 LEU A O 1
ATOM 670 N N . SER A 1 91 ? -18.953 -15.969 -2.293 1 97.69 91 SER A N 1
ATOM 671 C CA . SER A 1 91 ? -18.562 -16.984 -1.316 1 97.69 91 SER A CA 1
ATOM 672 C C . SER A 1 91 ? -19.578 -18.109 -1.264 1 97.69 91 SER A C 1
ATOM 674 O O . SER A 1 91 ? -19.203 -19.266 -1.013 1 97.69 91 SER A O 1
ATOM 676 N N . ALA A 1 92 ? -20.797 -17.828 -1.585 1 97.5 92 ALA A N 1
ATOM 677 C CA . ALA A 1 92 ? -21.891 -18.797 -1.45 1 97.5 92 ALA A CA 1
ATOM 678 C C . ALA A 1 92 ? -22.078 -19.594 -2.738 1 97.5 92 ALA A C 1
ATOM 680 O O . ALA A 1 92 ? -22.766 -20.625 -2.746 1 97.5 92 ALA A O 1
ATOM 681 N N . GLU A 1 93 ? -21.516 -19.125 -3.812 1 97.75 93 GLU A N 1
ATOM 682 C CA . GLU A 1 93 ? -21.688 -19.797 -5.102 1 97.75 93 GLU A CA 1
ATOM 683 C C . GLU A 1 93 ? -20.75 -20.984 -5.23 1 97.75 93 GLU A C 1
ATOM 685 O O . GLU A 1 93 ? -19.969 -21.078 -6.18 1 97.75 93 GLU A O 1
ATOM 690 N N . THR A 1 94 ? -20.938 -22 -4.383 1 95.88 94 THR A N 1
ATOM 691 C CA . THR A 1 94 ? -20 -23.109 -4.238 1 95.88 94 THR A CA 1
ATOM 692 C C . THR A 1 94 ? -20.094 -24.047 -5.445 1 95.88 94 THR A C 1
ATOM 694 O O . THR A 1 94 ? -19.234 -24.906 -5.625 1 95.88 94 THR A O 1
ATOM 697 N N . ASP A 1 95 ? -21.031 -23.828 -6.324 1 97 95 ASP A N 1
ATOM 698 C CA . ASP A 1 95 ? -21.172 -24.609 -7.543 1 97 95 ASP A CA 1
ATOM 699 C C . ASP A 1 95 ? -20.172 -24.156 -8.602 1 97 95 ASP A C 1
ATOM 701 O O . ASP A 1 95 ? -19.938 -24.859 -9.586 1 97 95 ASP A O 1
ATOM 705 N N . ARG A 1 96 ? -19.578 -23.016 -8.461 1 97.44 96 ARG A N 1
ATOM 706 C CA . ARG A 1 96 ? -18.562 -22.484 -9.359 1 97.44 96 ARG A CA 1
ATOM 707 C C . ARG A 1 96 ? -17.156 -22.75 -8.812 1 97.44 96 ARG A C 1
ATOM 709 O O . ARG A 1 96 ? -16.953 -22.734 -7.594 1 97.44 96 ARG A O 1
ATOM 716 N N . PRO A 1 97 ? -16.188 -23.031 -9.727 1 97.19 97 PRO A N 1
ATOM 717 C CA . PRO A 1 97 ? -14.812 -23.234 -9.258 1 97.19 97 PRO A CA 1
ATOM 718 C C . PRO A 1 97 ? -14.281 -22.062 -8.438 1 97.19 97 PRO A C 1
ATOM 720 O O . PRO A 1 97 ? -14.578 -20.906 -8.75 1 97.19 97 PRO A O 1
ATOM 723 N N . ALA A 1 98 ? -13.562 -22.328 -7.438 1 97.56 98 ALA A N 1
ATOM 724 C CA . ALA A 1 98 ? -13.016 -21.312 -6.547 1 97.56 98 ALA A CA 1
ATOM 725 C C . ALA A 1 98 ? -12.211 -20.281 -7.324 1 97.56 98 ALA A C 1
ATOM 727 O O . ALA A 1 98 ? -12.273 -19.078 -7.027 1 97.56 98 ALA A O 1
ATOM 728 N N . TYR A 1 99 ? -11.469 -20.75 -8.32 1 97.88 99 TYR A N 1
ATOM 729 C CA . TYR A 1 99 ? -10.648 -19.844 -9.117 1 97.88 99 TYR A CA 1
ATOM 730 C C . TYR A 1 99 ? -11.5 -18.75 -9.758 1 97.88 99 TYR A C 1
ATOM 732 O O . TYR A 1 99 ? -11.172 -17.562 -9.68 1 97.88 99 TYR A O 1
ATOM 740 N N . ASP A 1 100 ? -12.602 -19.156 -10.367 1 98.12 100 ASP A N 1
ATOM 741 C CA . ASP A 1 100 ? -13.461 -18.219 -11.07 1 98.12 100 ASP A CA 1
ATOM 742 C C . ASP A 1 100 ? -14.102 -17.219 -10.102 1 98.12 100 ASP A C 1
ATOM 744 O O . ASP A 1 100 ? -14.203 -16.031 -10.391 1 98.12 100 ASP A O 1
ATOM 748 N N . ARG A 1 101 ? -14.539 -17.703 -8.969 1 98.5 101 ARG A N 1
ATOM 749 C CA . ARG A 1 101 ? -15.148 -16.859 -7.957 1 98.5 101 ARG A CA 1
ATOM 750 C C . ARG A 1 101 ? -14.141 -15.852 -7.41 1 98.5 101 ARG A C 1
ATOM 752 O O . ARG A 1 101 ? -14.445 -14.664 -7.277 1 98.5 101 ARG A O 1
ATOM 759 N N . LEU A 1 102 ? -12.922 -16.297 -7.152 1 98.69 102 LEU A N 1
ATOM 760 C CA . LEU A 1 102 ? -11.875 -15.438 -6.629 1 98.69 102 LEU A CA 1
ATOM 761 C C . LEU A 1 102 ? -11.438 -14.414 -7.672 1 98.69 102 LEU A C 1
ATOM 763 O O . LEU A 1 102 ? -11.164 -13.258 -7.34 1 98.69 102 LEU A O 1
ATOM 767 N N . ARG A 1 103 ? -11.336 -14.859 -8.914 1 98.44 103 ARG A N 1
ATOM 768 C CA . ARG A 1 103 ? -11.016 -13.914 -9.984 1 98.44 103 ARG A CA 1
ATOM 769 C C . ARG A 1 103 ? -12.039 -12.781 -10.031 1 98.44 103 ARG A C 1
ATOM 771 O O . ARG A 1 103 ? -11.672 -11.609 -10.062 1 98.44 103 ARG A O 1
ATOM 778 N N . GLU A 1 104 ? -13.305 -13.117 -10.055 1 98.31 104 GLU A N 1
ATOM 779 C CA . GLU A 1 104 ? -14.367 -12.117 -10.062 1 98.31 104 GLU A CA 1
ATOM 780 C C . GLU A 1 104 ? -14.297 -11.234 -8.82 1 98.31 104 GLU A C 1
ATOM 782 O O . GLU A 1 104 ? -14.484 -10.016 -8.906 1 98.31 104 GLU A O 1
ATOM 787 N N . ALA A 1 105 ? -14.055 -11.844 -7.684 1 98.56 105 ALA A N 1
ATOM 788 C CA . ALA A 1 105 ? -13.93 -11.102 -6.43 1 98.56 105 ALA A CA 1
ATOM 789 C C . ALA A 1 105 ? -12.812 -10.062 -6.516 1 98.56 105 ALA A C 1
ATOM 791 O O . ALA A 1 105 ? -13.008 -8.898 -6.156 1 98.56 105 ALA A O 1
ATOM 792 N N . ILE A 1 106 ? -11.633 -10.477 -6.996 1 98.38 106 ILE A N 1
ATOM 793 C CA . ILE A 1 106 ? -10.484 -9.586 -7.086 1 98.38 106 ILE A CA 1
ATOM 794 C C . ILE A 1 106 ? -10.773 -8.461 -8.078 1 98.38 106 ILE A C 1
ATOM 796 O O . ILE A 1 106 ? -10.516 -7.289 -7.793 1 98.38 106 ILE A O 1
ATOM 800 N N . GLU A 1 107 ? -11.344 -8.812 -9.219 1 97.62 107 GLU A N 1
ATOM 801 C CA . GLU A 1 107 ? -11.672 -7.809 -10.227 1 97.62 107 GLU A CA 1
ATOM 802 C C . GLU A 1 107 ? -12.656 -6.777 -9.68 1 97.62 107 GLU A C 1
ATOM 804 O O . GLU A 1 107 ? -12.492 -5.578 -9.898 1 97.62 107 GLU A O 1
ATOM 809 N N . THR A 1 108 ? -13.648 -7.25 -8.984 1 97.12 108 THR A N 1
ATOM 810 C CA . THR A 1 108 ? -14.648 -6.367 -8.383 1 97.12 108 THR A CA 1
ATOM 811 C C . THR A 1 108 ? -14.023 -5.492 -7.305 1 97.12 108 THR A C 1
ATOM 813 O O . THR A 1 108 ? -14.32 -4.301 -7.211 1 97.12 108 THR A O 1
ATOM 816 N N . PHE A 1 109 ? -13.18 -6.074 -6.535 1 97.12 109 PHE A N 1
ATOM 817 C CA . PHE A 1 109 ? -12.5 -5.344 -5.473 1 97.12 109 PHE A CA 1
ATOM 818 C C . PHE A 1 109 ? -11.594 -4.262 -6.055 1 97.12 109 PHE A C 1
ATOM 820 O O . PHE A 1 109 ? -11.57 -3.137 -5.551 1 97.12 109 PHE A O 1
ATOM 827 N N . VAL A 1 110 ? -10.859 -4.562 -7.09 1 96 110 VAL A N 1
ATOM 828 C CA . VAL A 1 110 ? -10 -3.602 -7.766 1 96 110 VAL A CA 1
ATOM 829 C C . VAL A 1 110 ? -10.836 -2.439 -8.297 1 96 110 VAL A C 1
ATOM 831 O O . VAL A 1 110 ? -10.492 -1.272 -8.086 1 96 110 VAL A O 1
ATOM 834 N N . ALA A 1 111 ? -11.922 -2.725 -8.969 1 94.69 111 ALA A N 1
ATOM 835 C CA . ALA A 1 111 ? -12.805 -1.693 -9.508 1 94.69 111 ALA A CA 1
ATOM 836 C C . ALA A 1 111 ? -13.336 -0.793 -8.398 1 94.69 111 ALA A C 1
ATOM 838 O O . ALA A 1 111 ? -13.398 0.429 -8.555 1 94.69 111 ALA A O 1
ATOM 839 N N . PHE A 1 112 ? -13.695 -1.395 -7.285 1 95.75 112 PHE A N 1
ATOM 840 C CA . PHE A 1 112 ? -14.18 -0.649 -6.129 1 95.75 112 PHE A CA 1
ATOM 841 C C . PHE A 1 112 ? -13.102 0.291 -5.602 1 95.75 112 PHE A C 1
ATOM 843 O O . PHE A 1 112 ? -13.375 1.457 -5.309 1 95.75 112 PHE A O 1
ATOM 850 N N . GLY A 1 113 ? -11.906 -0.238 -5.422 1 93.44 113 GLY A N 1
ATOM 851 C CA . GLY A 1 113 ? -10.797 0.566 -4.93 1 93.44 113 G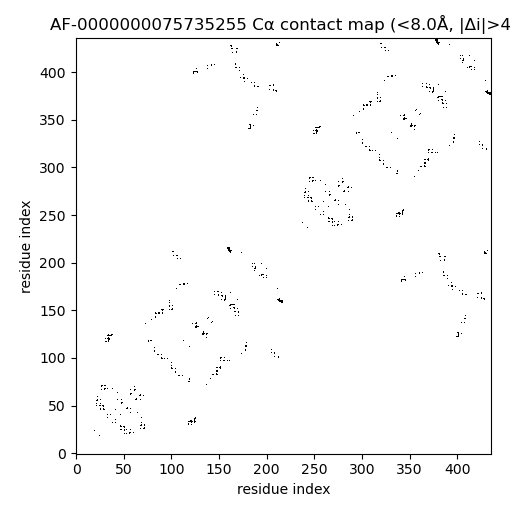LY A CA 1
ATOM 852 C C . GLY A 1 113 ? -10.508 1.779 -5.797 1 93.44 113 GLY A C 1
ATOM 853 O O . GLY A 1 113 ? -10.18 2.85 -5.281 1 93.44 113 GLY A O 1
ATOM 854 N N . ILE A 1 114 ? -10.617 1.657 -7.094 1 88.94 114 ILE A N 1
ATOM 855 C CA . ILE A 1 114 ? -10.391 2.744 -8.039 1 88.94 114 ILE A CA 1
ATOM 856 C C . ILE A 1 114 ? -11.5 3.789 -7.902 1 88.94 114 ILE A C 1
ATOM 858 O O . ILE A 1 114 ? -11.227 4.992 -7.887 1 88.94 114 ILE A O 1
ATOM 862 N N . ALA A 1 115 ? -12.648 3.318 -7.695 1 91 115 ALA A N 1
ATOM 863 C CA . ALA A 1 115 ? -13.812 4.199 -7.664 1 91 115 ALA A CA 1
ATOM 864 C C . ALA A 1 115 ? -13.945 4.895 -6.312 1 91 115 ALA A C 1
ATOM 866 O O . ALA A 1 115 ? -14.469 6.008 -6.227 1 91 115 ALA A O 1
ATOM 867 N N . HIS A 1 116 ? -13.469 4.23 -5.246 1 91.5 116 HIS A N 1
ATOM 868 C CA . HIS A 1 116 ? -13.68 4.723 -3.891 1 91.5 116 HIS A CA 1
ATOM 869 C C . HIS A 1 116 ? -12.367 4.746 -3.104 1 91.5 116 HIS A C 1
ATOM 871 O O . HIS A 1 116 ? -12.266 4.129 -2.043 1 91.5 116 HIS A O 1
ATOM 877 N N . PRO A 1 117 ? -11.43 5.52 -3.551 1 87.38 117 PRO A N 1
ATOM 878 C CA . PRO A 1 117 ? -10.133 5.531 -2.879 1 87.38 117 PRO A CA 1
ATOM 879 C C . PRO A 1 117 ? -10.219 6.027 -1.436 1 87.38 117 PRO A C 1
ATOM 881 O O . PRO A 1 117 ? -9.398 5.637 -0.597 1 87.38 117 PRO A O 1
ATOM 884 N N . GLU A 1 118 ? -11.234 6.789 -1.085 1 87.75 118 GLU A N 1
ATOM 885 C CA . GLU A 1 118 ? -11.359 7.375 0.246 1 87.75 118 GLU A CA 1
ATOM 886 C C . GLU A 1 118 ? -11.672 6.305 1.291 1 87.75 118 GLU A C 1
ATOM 888 O O . GLU A 1 118 ? -11.312 6.453 2.461 1 87.75 118 GLU A O 1
ATOM 893 N N . VAL A 1 119 ? -12.305 5.246 0.86 1 90.06 119 VAL A N 1
ATOM 894 C CA . VAL A 1 119 ? -12.688 4.203 1.806 1 90.06 119 VAL A CA 1
ATOM 895 C C . VAL A 1 119 ? -11.438 3.537 2.377 1 90.06 119 VAL A C 1
ATOM 897 O O . VAL A 1 119 ? -11.273 3.447 3.596 1 90.06 119 VAL A O 1
ATOM 900 N N . ARG A 1 120 ? -10.602 3.111 1.563 1 86.75 120 ARG A N 1
ATOM 901 C CA . ARG A 1 120 ? -9.375 2.453 2.018 1 86.75 120 ARG A CA 1
ATOM 902 C C . ARG A 1 120 ? -8.484 3.426 2.775 1 86.75 120 ARG A C 1
ATOM 904 O O . ARG A 1 120 ? -7.871 3.061 3.781 1 86.75 120 ARG A O 1
ATOM 911 N N . GLN A 1 121 ? -8.359 4.594 2.244 1 88.19 121 GLN A N 1
ATOM 912 C CA . GLN A 1 121 ? -7.539 5.598 2.914 1 88.19 121 GLN A CA 1
ATOM 913 C C . GLN A 1 121 ? -8.039 5.852 4.336 1 88.19 121 GLN A C 1
ATOM 915 O O . GLN A 1 121 ? -7.238 6.059 5.25 1 88.19 121 GLN A O 1
ATOM 920 N N . PHE A 1 122 ? -9.352 5.883 4.492 1 91.75 122 PHE A N 1
ATOM 921 C CA . PHE A 1 122 ? -9.969 6.078 5.801 1 91.75 122 PHE A CA 1
ATOM 922 C C . PHE A 1 122 ? -9.562 4.965 6.762 1 91.75 122 PHE A C 1
ATOM 924 O O . PHE A 1 122 ? -9.203 5.227 7.91 1 91.75 122 PHE A O 1
ATOM 931 N N . VAL A 1 123 ? -9.508 3.752 6.285 1 89.75 123 VAL A N 1
ATOM 932 C CA . VAL A 1 123 ? -9.117 2.602 7.09 1 89.75 123 VAL A CA 1
ATOM 933 C C . VAL A 1 123 ? -7.633 2.701 7.445 1 89.75 123 VAL A C 1
ATOM 935 O O . VAL A 1 123 ? -7.262 2.572 8.617 1 89.75 123 VAL A O 1
ATOM 938 N N . ALA A 1 124 ? -6.832 2.963 6.5 1 85.25 124 ALA A N 1
ATOM 939 C CA . ALA A 1 124 ? -5.387 3.018 6.684 1 85.25 124 ALA A CA 1
ATOM 940 C C . ALA A 1 124 ? -5 4.09 7.699 1 85.25 124 ALA A C 1
ATOM 942 O O . ALA A 1 124 ? -4.066 3.902 8.484 1 85.25 124 ALA A O 1
ATOM 943 N N . GLN A 1 125 ? -5.746 5.148 7.734 1 82.56 125 GLN A N 1
ATOM 944 C CA . GLN A 1 125 ? -5.414 6.297 8.57 1 82.56 125 GLN A CA 1
ATOM 945 C C . GLN A 1 125 ? -5.863 6.074 10.008 1 82.56 125 GLN A C 1
ATOM 947 O O . GLN A 1 125 ? -5.25 6.594 10.945 1 82.56 125 GLN A O 1
ATOM 952 N N . HIS A 1 126 ? -6.883 5.258 10.195 1 85.56 126 HIS A N 1
ATOM 953 C CA . HIS A 1 126 ? -7.539 5.309 11.5 1 85.56 126 HIS A CA 1
ATOM 954 C C . HIS A 1 126 ? -7.473 3.959 12.203 1 85.56 126 HIS A C 1
ATOM 956 O O . HIS A 1 126 ? -7.762 3.861 13.398 1 85.56 126 HIS A O 1
ATOM 962 N N . ALA A 1 127 ? -7.016 2.986 11.492 1 78.38 127 ALA A N 1
ATOM 963 C CA . ALA A 1 127 ? -7.035 1.657 12.094 1 78.38 127 ALA A CA 1
ATOM 964 C C . ALA A 1 127 ? -5.973 1.533 13.18 1 78.38 127 ALA A C 1
ATOM 966 O O . ALA A 1 127 ? -6.035 0.631 14.023 1 78.38 127 ALA A O 1
ATOM 967 N N . ALA A 1 128 ? -4.926 2.414 13.156 1 70.44 128 ALA A N 1
ATOM 968 C CA . ALA A 1 128 ? -3.887 2.363 14.18 1 70.44 128 ALA A CA 1
ATOM 969 C C . ALA A 1 128 ? -3.875 3.643 15.016 1 70.44 128 ALA A C 1
ATOM 971 O O . ALA A 1 128 ? -2.902 3.924 15.719 1 70.44 128 ALA A O 1
ATOM 972 N N . GLU A 1 129 ? -4.828 4.492 14.852 1 75.88 129 GLU A N 1
ATOM 973 C CA . GLU A 1 129 ? -4.926 5.742 15.594 1 75.88 129 GLU A CA 1
ATOM 974 C C . GLU A 1 129 ? -5.41 5.496 17.016 1 75.88 129 GLU A C 1
ATOM 976 O O . GLU A 1 129 ? -5.117 4.453 17.609 1 75.88 129 GLU A O 1
ATOM 981 N N . ALA A 1 130 ? -6.16 6.465 17.516 1 75.12 130 ALA A N 1
ATOM 982 C CA . ALA A 1 130 ? -6.719 6.383 18.859 1 75.12 130 ALA A CA 1
ATOM 983 C C . ALA A 1 130 ? -7.539 5.105 19.031 1 75.12 130 ALA A C 1
ATOM 985 O O . ALA A 1 130 ? -8.352 4.762 18.172 1 75.12 130 ALA A O 1
ATOM 986 N N . PRO A 1 131 ? -7.32 4.48 20.109 1 80.06 131 PRO A N 1
ATOM 987 C CA . PRO A 1 131 ? -7.891 3.146 20.328 1 80.06 131 PRO A CA 1
ATOM 988 C C . PRO A 1 131 ? -9.398 3.104 20.094 1 80.06 131 PRO A C 1
ATOM 990 O O . PRO A 1 131 ? -9.906 2.166 19.484 1 80.06 131 PRO A O 1
ATOM 993 N N . GLU A 1 132 ? -10.141 4.105 20.547 1 87.62 132 GLU A N 1
ATOM 994 C CA . GLU A 1 132 ? -11.594 4.047 20.453 1 87.62 132 GLU A CA 1
ATOM 995 C C . GLU A 1 132 ? -12.047 4.137 19 1 87.62 132 GLU A C 1
ATOM 997 O O . GLU A 1 132 ? -12.93 3.383 18.578 1 87.62 132 GLU A O 1
ATOM 1002 N N . ARG A 1 133 ? -11.539 5 18.266 1 90.5 133 ARG A N 1
ATOM 1003 C CA . ARG A 1 133 ? -11.906 5.16 16.875 1 90.5 133 ARG A CA 1
ATOM 1004 C C . ARG A 1 133 ? -11.469 3.949 16.047 1 90.5 133 ARG A C 1
ATOM 1006 O O . ARG A 1 133 ? -12.203 3.488 15.172 1 90.5 133 ARG A O 1
ATOM 1013 N N . ALA A 1 134 ? -10.328 3.492 16.391 1 91.62 134 ALA A N 1
ATOM 1014 C CA . ALA A 1 134 ? -9.836 2.291 15.719 1 91.62 134 ALA A CA 1
ATOM 1015 C C . ALA A 1 134 ? -10.781 1.113 15.938 1 91.62 134 ALA A C 1
ATOM 1017 O O . ALA A 1 134 ? -11.094 0.378 15 1 91.62 134 ALA A O 1
ATOM 1018 N N . ALA A 1 135 ? -11.211 0.98 17.156 1 92.81 135 ALA A N 1
ATOM 1019 C CA . ALA A 1 135 ? -12.109 -0.12 17.484 1 92.81 135 ALA A CA 1
ATOM 1020 C C . ALA A 1 135 ? -13.414 -0.023 16.703 1 92.81 135 ALA A C 1
ATOM 1022 O O . ALA A 1 135 ? -13.906 -1.025 16.172 1 92.81 135 ALA A O 1
ATOM 1023 N N . LEU A 1 136 ? -13.969 1.124 16.609 1 94.5 136 LEU A N 1
ATOM 1024 C CA . LEU A 1 136 ? -15.203 1.338 15.867 1 94.5 136 LEU A CA 1
ATOM 1025 C C . LEU A 1 136 ? -15.008 1.036 14.383 1 94.5 136 LEU A C 1
ATOM 1027 O O . LEU A 1 136 ? -15.836 0.36 13.773 1 94.5 136 LEU A O 1
ATOM 1031 N N . LEU A 1 137 ? -13.977 1.54 13.859 1 95.06 137 LEU A N 1
ATOM 1032 C CA . LEU A 1 137 ? -13.664 1.325 12.453 1 95.06 137 LEU A CA 1
ATOM 1033 C C . LEU A 1 137 ? -13.492 -0.161 12.156 1 95.06 137 LEU A C 1
ATOM 1035 O O . LEU A 1 137 ? -14.047 -0.668 11.172 1 95.06 137 LEU A O 1
ATOM 1039 N N . ILE A 1 138 ? -12.766 -0.83 12.961 1 94.75 138 ILE A N 1
ATOM 1040 C CA . ILE A 1 138 ? -12.5 -2.252 12.766 1 94.75 138 ILE A CA 1
ATOM 1041 C C . ILE A 1 138 ? -13.805 -3.037 12.852 1 94.75 138 ILE A C 1
ATOM 1043 O O . ILE A 1 138 ? -14.086 -3.877 12 1 94.75 138 ILE A O 1
ATOM 1047 N N . ASP A 1 139 ? -14.609 -2.721 13.789 1 95.38 139 ASP A N 1
ATOM 1048 C CA . ASP A 1 139 ? -15.852 -3.453 14.023 1 95.38 139 ASP A CA 1
ATOM 1049 C C . ASP A 1 139 ? -16.859 -3.193 12.914 1 95.38 139 ASP A C 1
ATOM 1051 O O . ASP A 1 139 ? -17.594 -4.102 12.508 1 95.38 139 ASP A O 1
ATOM 1055 N N . ARG A 1 140 ? -16.828 -2.031 12.391 1 95.75 140 ARG A N 1
ATOM 1056 C CA . ARG A 1 140 ? -17.922 -1.642 11.5 1 95.75 140 ARG A CA 1
ATOM 1057 C C . ARG A 1 140 ? -17.516 -1.812 10.039 1 95.75 140 ARG A C 1
ATOM 1059 O O . ARG A 1 140 ? -18.375 -1.842 9.156 1 95.75 140 ARG A O 1
ATOM 1066 N N . LEU A 1 141 ? -16.25 -1.868 9.789 1 95.94 141 LEU A N 1
ATOM 1067 C CA . LEU A 1 141 ? -15.844 -1.848 8.391 1 95.94 141 LEU A CA 1
ATOM 1068 C C . LEU A 1 141 ? -14.844 -2.963 8.094 1 95.94 141 LEU A C 1
ATOM 1070 O O . LEU A 1 141 ? -15.156 -3.906 7.367 1 95.94 141 LEU A O 1
ATOM 1074 N N . ALA A 1 142 ? -13.695 -2.967 8.758 1 95 142 ALA A N 1
ATOM 1075 C CA . ALA A 1 142 ? -12.617 -3.885 8.414 1 95 142 ALA A CA 1
ATOM 1076 C C . ALA A 1 142 ? -13.023 -5.332 8.672 1 95 142 ALA A C 1
ATOM 1078 O O . ALA A 1 142 ? -12.812 -6.203 7.82 1 95 142 ALA A O 1
ATOM 1079 N N . ARG A 1 143 ? -13.555 -5.629 9.828 1 96.38 143 ARG A N 1
ATOM 1080 C CA . ARG A 1 143 ? -13.922 -6.996 10.195 1 96.38 143 ARG A CA 1
ATOM 1081 C C . ARG A 1 143 ? -15.023 -7.527 9.281 1 96.38 143 ARG A C 1
ATOM 1083 O O . ARG A 1 143 ? -14.906 -8.617 8.727 1 96.38 143 ARG A O 1
ATOM 1090 N N . PRO A 1 144 ? -16.109 -6.754 9.094 1 97.31 144 PRO A N 1
ATOM 1091 C CA . PRO A 1 144 ? -17.141 -7.238 8.156 1 97.31 144 PRO A CA 1
ATOM 1092 C C . PRO A 1 144 ? -16.594 -7.445 6.746 1 97.31 144 PRO A C 1
ATOM 1094 O O . PRO A 1 144 ? -17 -8.383 6.055 1 97.31 144 PRO A O 1
ATOM 1097 N N . ALA A 1 145 ? -15.727 -6.582 6.285 1 97.31 145 ALA A N 1
ATOM 1098 C CA . ALA A 1 145 ? -15.117 -6.742 4.965 1 97.31 145 ALA A CA 1
ATOM 1099 C C . ALA A 1 145 ? -14.352 -8.055 4.871 1 97.31 145 ALA A C 1
ATOM 1101 O O . ALA A 1 145 ? -14.523 -8.82 3.92 1 97.31 145 ALA A O 1
ATOM 1102 N N . TYR A 1 146 ? -13.547 -8.344 5.883 1 97.81 146 TYR A N 1
ATOM 1103 C CA . TYR A 1 146 ? -12.805 -9.602 5.918 1 97.81 146 TYR A CA 1
ATOM 1104 C C . TYR A 1 146 ? -13.758 -10.797 5.969 1 97.81 146 TYR A C 1
ATOM 1106 O O . TYR A 1 146 ? -13.578 -11.766 5.234 1 97.81 146 TYR A O 1
ATOM 1114 N N . GLN A 1 147 ? -14.758 -10.695 6.773 1 98.06 147 GLN A N 1
ATOM 1115 C CA . GLN A 1 147 ? -15.688 -11.797 6.949 1 98.06 147 GLN A CA 1
ATOM 1116 C C . GLN A 1 147 ? -16.422 -12.109 5.648 1 98.06 147 GLN A C 1
ATOM 1118 O O . GLN A 1 147 ? -16.734 -13.273 5.371 1 98.06 147 GLN A O 1
ATOM 1123 N N . SER A 1 148 ? -16.703 -11.125 4.895 1 98.25 148 SER A N 1
ATOM 1124 C CA . SER A 1 148 ? -17.453 -11.297 3.66 1 98.25 148 SER A CA 1
ATOM 1125 C C . SER A 1 148 ? -16.688 -12.164 2.658 1 98.25 148 SER A C 1
ATOM 1127 O O . SER A 1 148 ? -17.297 -12.797 1.789 1 98.25 148 SER A O 1
ATOM 1129 N N . ILE A 1 149 ? -15.359 -12.203 2.738 1 98.44 149 ILE A N 1
ATOM 1130 C CA . ILE A 1 149 ? -14.594 -12.883 1.701 1 98.44 149 ILE A CA 1
ATOM 1131 C C . ILE A 1 149 ? -13.867 -14.086 2.305 1 98.44 149 ILE A C 1
ATOM 1133 O O . ILE A 1 149 ? -13.297 -14.906 1.577 1 98.44 149 ILE A O 1
ATOM 1137 N N . ARG A 1 150 ? -13.82 -14.234 3.613 1 98.5 150 ARG A N 1
ATOM 1138 C CA . ARG A 1 150 ? -13.016 -15.203 4.355 1 98.5 150 ARG A CA 1
ATOM 1139 C C . ARG A 1 150 ? -13.242 -16.609 3.832 1 98.5 150 ARG A C 1
ATOM 1141 O O . ARG A 1 150 ? -12.281 -17.328 3.523 1 98.5 150 ARG A O 1
ATOM 1148 N N . ASP A 1 151 ? -14.469 -17.016 3.709 1 98.44 151 ASP A N 1
ATOM 1149 C CA . ASP A 1 151 ? -14.781 -18.406 3.34 1 98.44 151 ASP A CA 1
ATOM 1150 C C . ASP A 1 151 ? -14.375 -18.688 1.895 1 98.44 151 ASP A C 1
ATOM 1152 O O . ASP A 1 151 ? -13.953 -19.797 1.569 1 98.44 151 ASP A O 1
ATOM 1156 N N . LEU A 1 152 ? -14.57 -17.719 1.065 1 98.75 152 LEU A N 1
ATOM 1157 C CA . LEU A 1 152 ? -14.133 -17.859 -0.319 1 98.75 152 LEU A CA 1
ATOM 1158 C C . LEU A 1 152 ? -12.617 -18.031 -0.398 1 98.75 152 LEU A C 1
ATOM 1160 O O . LEU A 1 152 ? -12.117 -18.891 -1.122 1 98.75 152 LEU A O 1
ATOM 1164 N N . VAL A 1 153 ? -11.875 -17.203 0.358 1 98.81 153 VAL A N 1
ATOM 1165 C CA . VAL A 1 153 ? -10.422 -17.281 0.377 1 98.81 153 VAL A CA 1
ATOM 1166 C C . VAL A 1 153 ? -9.992 -18.641 0.946 1 98.81 153 VAL A C 1
ATOM 1168 O O . VAL A 1 153 ? -9.07 -19.281 0.426 1 98.81 153 VAL A O 1
ATOM 1171 N N . GLN A 1 154 ? -10.688 -19.109 1.967 1 98.62 154 GLN A N 1
ATOM 1172 C CA . GLN A 1 154 ? -10.375 -20.422 2.537 1 98.62 154 GLN A CA 1
ATOM 1173 C C . GLN A 1 154 ? -10.578 -21.531 1.513 1 98.62 154 GLN A C 1
ATOM 1175 O O . GLN A 1 154 ? -9.766 -22.453 1.415 1 98.62 154 GLN A O 1
ATOM 1180 N N . ALA A 1 155 ? -11.664 -21.469 0.791 1 98.25 155 ALA A N 1
ATOM 1181 C CA . ALA A 1 155 ? -11.891 -22.438 -0.279 1 98.25 155 ALA A CA 1
ATOM 1182 C C . ALA A 1 155 ? -10.742 -22.422 -1.28 1 98.25 155 ALA A C 1
ATOM 1184 O O . ALA A 1 155 ? -10.312 -23.484 -1.757 1 98.25 155 ALA A O 1
ATOM 1185 N N . GLY A 1 156 ? -10.242 -21.203 -1.64 1 98.5 156 GLY A N 1
ATOM 1186 C CA . GLY A 1 156 ? -9.086 -21.078 -2.514 1 98.5 156 GLY A CA 1
ATOM 1187 C C . GLY A 1 156 ? -7.832 -21.703 -1.934 1 98.5 156 GLY A C 1
ATOM 1188 O O . GLY A 1 156 ? -7.051 -22.328 -2.656 1 98.5 156 GLY A O 1
ATOM 1189 N 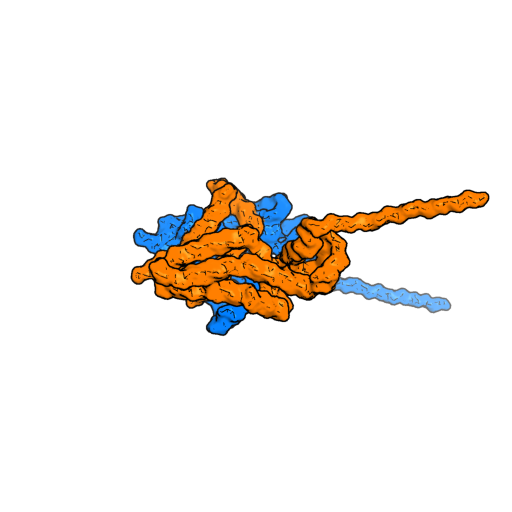N . ILE A 1 157 ? -7.637 -21.531 -0.652 1 98.44 157 ILE A N 1
ATOM 1190 C CA . ILE A 1 157 ? -6.492 -22.125 0.022 1 98.44 157 ILE A CA 1
ATOM 1191 C C . ILE A 1 157 ? -6.602 -23.656 -0.03 1 98.44 157 ILE A C 1
ATOM 1193 O O . ILE A 1 157 ? -5.633 -24.344 -0.36 1 98.44 157 ILE A O 1
ATOM 1197 N N . ASP A 1 158 ? -7.758 -24.141 0.238 1 97.69 158 ASP A N 1
ATOM 1198 C CA . ASP A 1 158 ? -7.988 -25.578 0.32 1 97.69 158 ASP A CA 1
ATOM 1199 C C . ASP A 1 158 ? -7.699 -26.25 -1.017 1 97.69 158 ASP A C 1
ATOM 1201 O O . ASP A 1 158 ? -7.199 -27.375 -1.052 1 97.69 158 ASP A O 1
ATOM 1205 N N . CYS A 1 159 ? -7.949 -25.609 -2.096 1 97.06 159 CYS A N 1
ATOM 1206 C CA . CYS A 1 159 ? -7.762 -26.234 -3.395 1 97.06 159 CYS A CA 1
ATOM 1207 C C . CYS A 1 159 ? -6.465 -25.766 -4.047 1 97.06 159 CYS A C 1
ATOM 1209 O O . CYS A 1 159 ? -6.18 -26.125 -5.191 1 97.06 159 CYS A O 1
ATOM 1211 N N . GLY A 1 160 ? -5.68 -24.875 -3.438 1 97.19 160 GLY A N 1
ATOM 1212 C CA . GLY A 1 160 ? -4.344 -24.516 -3.881 1 97.19 160 GLY A CA 1
ATOM 1213 C C . GLY A 1 160 ? -4.32 -23.297 -4.773 1 97.19 160 GLY A C 1
ATOM 1214 O O . GLY A 1 160 ? -3.256 -22.859 -5.219 1 97.19 160 GLY A O 1
ATOM 1215 N N . VAL A 1 161 ? -5.473 -22.641 -5.008 1 98 161 VAL A N 1
ATOM 1216 C CA . VAL A 1 161 ? -5.574 -21.438 -5.816 1 98 161 VAL A CA 1
ATOM 1217 C C . VAL A 1 161 ? -4.957 -20.25 -5.066 1 98 161 VAL A C 1
ATOM 1219 O O . VAL A 1 161 ? -4.395 -19.344 -5.684 1 98 161 VAL A O 1
ATOM 1222 N N . VAL A 1 162 ? -5.129 -20.266 -3.771 1 98.56 162 VAL A N 1
ATOM 1223 C CA . VAL A 1 162 ? -4.516 -19.281 -2.875 1 98.56 162 VAL A CA 1
ATOM 1224 C C . VAL A 1 162 ? -3.426 -19.969 -2.045 1 98.56 162 VAL A C 1
ATOM 1226 O O . VAL A 1 162 ? -3.654 -21.031 -1.457 1 98.56 162 VAL A O 1
ATOM 1229 N N . ARG A 1 163 ? -2.264 -19.328 -1.947 1 98 163 ARG A N 1
ATOM 1230 C CA . ARG A 1 163 ? -1.135 -20.047 -1.363 1 98 163 ARG A CA 1
ATOM 1231 C C . ARG A 1 163 ? -0.737 -19.438 -0.022 1 98 163 ARG A C 1
ATOM 1233 O O . ARG A 1 163 ? 0.204 -19.906 0.622 1 98 163 ARG A O 1
ATOM 1240 N N . THR A 1 164 ? -1.407 -18.406 0.385 1 97.81 164 THR A N 1
ATOM 1241 C CA . THR A 1 164 ? -1.191 -17.938 1.75 1 97.81 164 THR A CA 1
ATOM 1242 C C . THR A 1 164 ? -1.667 -18.984 2.76 1 97.81 164 THR A C 1
ATOM 1244 O O . THR A 1 164 ? -2.557 -19.781 2.461 1 97.81 164 THR A O 1
ATOM 1247 N N . GLN A 1 165 ? -1.13 -18.906 3.939 1 96.44 165 GLN A N 1
ATOM 1248 C CA . GLN A 1 165 ? -1.442 -19.906 4.957 1 96.44 165 GLN A CA 1
ATOM 1249 C C . GLN A 1 165 ? -2.717 -19.531 5.711 1 96.44 165 GLN A C 1
ATOM 1251 O O . GLN A 1 165 ? -3.289 -20.375 6.418 1 96.44 165 GLN A O 1
ATOM 1256 N N . HIS A 1 166 ? -3.184 -18.359 5.645 1 98.12 166 HIS A N 1
ATOM 1257 C CA . HIS A 1 166 ? -4.352 -17.844 6.352 1 98.12 166 HIS A CA 1
ATOM 1258 C C . HIS A 1 166 ? -5.125 -16.859 5.488 1 98.12 166 HIS A C 1
ATOM 1260 O O . HIS A 1 166 ? -4.527 -15.992 4.84 1 98.12 166 HIS A O 1
ATOM 1266 N N . PRO A 1 167 ? -6.465 -16.938 5.516 1 98.62 167 PRO A N 1
ATOM 1267 C CA . PRO A 1 167 ? -7.258 -16.031 4.676 1 98.62 167 PRO A CA 1
ATOM 1268 C C . PRO A 1 167 ? -6.996 -14.562 4.984 1 98.62 167 PRO A C 1
ATOM 1270 O O . PRO A 1 167 ? -7.062 -13.719 4.09 1 98.62 167 PRO A O 1
ATOM 1273 N N . ALA A 1 168 ? -6.68 -14.227 6.254 1 98.44 168 ALA A N 1
ATOM 1274 C CA . ALA A 1 168 ? -6.441 -12.844 6.652 1 98.44 168 ALA A CA 1
ATOM 1275 C C . ALA A 1 168 ? -5.215 -12.273 5.949 1 98.44 168 ALA A C 1
ATOM 1277 O O . ALA A 1 168 ? -5.188 -11.086 5.609 1 98.44 168 ALA A O 1
ATOM 1278 N N . LEU A 1 169 ? -4.203 -13.07 5.766 1 98.06 169 LEU A N 1
ATOM 1279 C CA . LEU A 1 169 ? -2.988 -12.617 5.094 1 98.06 169 LEU A CA 1
ATOM 1280 C C . LEU A 1 169 ? -3.262 -12.32 3.623 1 98.06 169 LEU A C 1
ATOM 1282 O O . LEU A 1 169 ? -2.783 -11.312 3.092 1 98.06 169 LEU A O 1
ATOM 128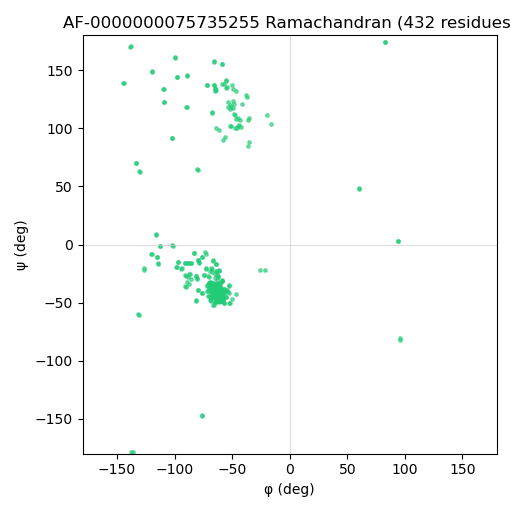6 N N . PHE A 1 170 ? -4.074 -13.195 2.99 1 98.5 170 PHE A N 1
ATOM 1287 C CA . PHE A 1 170 ? -4.5 -12.945 1.62 1 98.5 170 PHE A CA 1
ATOM 1288 C C . PHE A 1 170 ? -5.266 -11.625 1.525 1 98.5 170 PHE A C 1
ATOM 1290 O O . PHE A 1 170 ? -4.992 -10.805 0.648 1 98.5 170 PHE A O 1
ATOM 1297 N N . PHE A 1 171 ? -6.199 -11.453 2.426 1 97.94 171 PHE A N 1
ATOM 1298 C CA . PHE A 1 171 ? -7.066 -10.281 2.445 1 97.94 171 PHE A CA 1
ATOM 1299 C C . PHE A 1 171 ? -6.242 -9.008 2.574 1 97.94 171 PHE A C 1
ATOM 1301 O O . PHE A 1 171 ? -6.449 -8.055 1.823 1 97.94 171 PHE A O 1
ATOM 1308 N N . LEU A 1 172 ? -5.316 -8.977 3.479 1 96.06 172 LEU A N 1
ATOM 1309 C CA . LEU A 1 172 ? -4.527 -7.777 3.74 1 96.06 172 LEU A CA 1
ATOM 1310 C C . LEU A 1 172 ? -3.562 -7.496 2.594 1 96.06 172 LEU A C 1
ATOM 1312 O O . LEU A 1 172 ? -3.379 -6.344 2.197 1 96.06 172 LEU A O 1
ATOM 1316 N N . LEU A 1 173 ? -2.939 -8.531 2.037 1 96.81 173 LEU A N 1
ATOM 1317 C CA . LEU A 1 173 ? -2.062 -8.359 0.885 1 96.81 173 LEU A CA 1
ATOM 1318 C C . LEU A 1 173 ? -2.842 -7.832 -0.316 1 96.81 173 LEU A C 1
ATOM 1320 O O . LEU A 1 173 ? -2.367 -6.949 -1.031 1 96.81 173 LEU A O 1
ATOM 1324 N N . LEU A 1 174 ? -4.043 -8.398 -0.549 1 97.31 174 LEU A N 1
ATOM 1325 C CA . LEU A 1 174 ? -4.883 -7.957 -1.659 1 97.31 174 LEU A CA 1
ATOM 1326 C C . LEU A 1 174 ? -5.336 -6.516 -1.459 1 97.31 174 LEU A C 1
ATOM 1328 O O . LEU A 1 174 ? -5.285 -5.707 -2.391 1 97.31 174 LEU A O 1
ATOM 1332 N N . SER A 1 175 ? -5.797 -6.195 -0.25 1 95.31 175 SER A N 1
ATOM 1333 C CA . SER A 1 175 ? -6.215 -4.832 0.064 1 95.31 175 SER A CA 1
ATOM 1334 C C . SER A 1 175 ? -5.102 -3.832 -0.222 1 95.31 175 SER A C 1
ATOM 1336 O O . SER A 1 175 ? -5.344 -2.773 -0.804 1 95.31 175 SER A O 1
ATOM 1338 N N . ASN A 1 176 ? -3.941 -4.199 0.198 1 93.25 176 ASN A N 1
ATOM 1339 C CA . ASN A 1 176 ? -2.787 -3.344 -0.051 1 93.25 176 ASN A CA 1
ATOM 1340 C C . ASN A 1 176 ? -2.494 -3.215 -1.544 1 93.25 176 ASN A C 1
ATOM 1342 O O . ASN A 1 176 ? -2.188 -2.125 -2.029 1 93.25 176 ASN A O 1
ATOM 1346 N N . SER A 1 177 ? -2.588 -4.266 -2.287 1 94.62 177 SER A N 1
ATOM 1347 C CA . SER A 1 177 ? -2.281 -4.277 -3.715 1 94.62 177 SER A CA 1
ATOM 1348 C C . SER A 1 177 ? -3.285 -3.441 -4.504 1 94.62 177 SER A C 1
ATOM 1350 O O . SER A 1 177 ? -2.938 -2.844 -5.523 1 94.62 177 SER A O 1
ATOM 1352 N N . VAL A 1 178 ? -4.484 -3.41 -4.074 1 92.94 178 VAL A N 1
ATOM 1353 C CA . VAL A 1 178 ? -5.547 -2.674 -4.75 1 92.94 178 VAL A CA 1
ATOM 1354 C C . VAL A 1 178 ? -5.371 -1.176 -4.508 1 92.94 178 VAL A C 1
ATOM 1356 O O . VAL A 1 178 ? -5.707 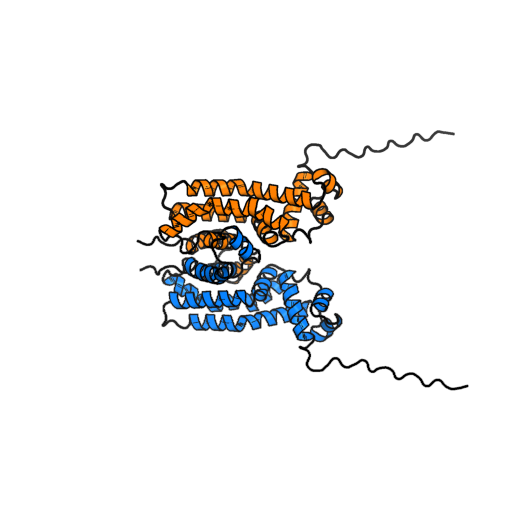-0.358 -5.367 1 92.94 178 VAL A O 1
ATOM 1359 N N . HIS A 1 179 ? -4.766 -0.866 -3.443 1 87.19 179 HIS A N 1
ATOM 1360 C CA . HIS A 1 179 ? -4.547 0.539 -3.115 1 87.19 179 HIS A CA 1
ATOM 1361 C C . HIS A 1 179 ? -3.109 0.955 -3.412 1 87.19 179 HIS A C 1
ATOM 1363 O O . HIS A 1 179 ? -2.258 0.941 -2.52 1 87.19 179 HIS A O 1
ATOM 1369 N N . GLN A 1 180 ? -2.936 1.4 -4.527 1 84.88 180 GLN A N 1
ATOM 1370 C CA . GLN A 1 180 ? -1.607 1.831 -4.953 1 84.88 180 GLN A CA 1
ATOM 1371 C C . GLN A 1 180 ? -1.375 3.303 -4.621 1 84.88 180 GLN A C 1
ATOM 1373 O O . GLN A 1 180 ? -2.297 4.117 -4.711 1 84.88 180 GLN A O 1
ATOM 1378 N N . PRO A 1 181 ? -0.139 3.635 -4.285 1 84.44 181 PRO A N 1
ATOM 1379 C CA . PRO A 1 181 ? 0.173 5.059 -4.148 1 84.44 181 PRO A CA 1
ATOM 1380 C C . PRO A 1 181 ? -0.077 5.848 -5.43 1 84.44 181 PRO A C 1
ATOM 1382 O O . PRO A 1 181 ? -0.005 5.285 -6.527 1 84.44 181 PRO A O 1
ATOM 1385 N N . HIS A 1 182 ? -0.315 7.137 -5.266 1 82.94 182 HIS A N 1
ATOM 1386 C CA . HIS A 1 182 ? -0.588 8.016 -6.395 1 82.94 182 HIS A CA 1
ATOM 1387 C C . HIS A 1 182 ? 0.619 8.117 -7.32 1 82.94 182 HIS A C 1
ATOM 1389 O O . HIS A 1 182 ? 0.494 8.562 -8.461 1 82.94 182 HIS A O 1
ATOM 1395 N N . SER A 1 183 ? 1.784 7.719 -6.828 1 87.69 183 SER A N 1
ATOM 1396 C CA . SER A 1 183 ? 3.018 7.809 -7.602 1 87.69 183 SER A CA 1
ATOM 1397 C C . SER A 1 183 ? 3.127 6.664 -8.602 1 87.69 183 SER A C 1
ATOM 1399 O O . SER A 1 183 ? 3.951 6.711 -9.516 1 87.69 183 SER A O 1
ATOM 1401 N N . VAL A 1 184 ? 2.336 5.648 -8.508 1 89.62 184 VAL A N 1
ATOM 1402 C CA . VAL A 1 184 ? 2.535 4.402 -9.234 1 89.62 184 VAL A CA 1
ATOM 1403 C C . VAL A 1 184 ? 2.324 4.637 -10.734 1 89.62 184 VAL A C 1
ATOM 1405 O O . VAL A 1 184 ? 3.148 4.23 -11.555 1 89.62 184 VAL A O 1
ATOM 1408 N N . PRO A 1 185 ? 1.28 5.375 -11.156 1 88.75 185 PRO A N 1
ATOM 1409 C CA . PRO A 1 185 ? 1.138 5.617 -12.594 1 88.75 185 PRO A CA 1
ATOM 1410 C C . PRO A 1 185 ? 2.322 6.375 -13.188 1 88.75 185 PRO A C 1
ATOM 1412 O O . PRO A 1 185 ? 2.768 6.07 -14.297 1 88.75 185 PRO A O 1
ATOM 1415 N N . VAL A 1 186 ? 2.855 7.328 -12.477 1 89.75 186 VAL A N 1
ATOM 1416 C CA . VAL A 1 186 ? 3.998 8.109 -12.938 1 89.75 186 VAL A CA 1
ATOM 1417 C C . VAL A 1 186 ? 5.238 7.223 -13.008 1 89.75 186 VAL A C 1
ATOM 1419 O O . VAL A 1 186 ? 5.969 7.246 -14 1 89.75 186 VAL A O 1
ATOM 1422 N N . LEU A 1 187 ? 5.445 6.441 -11.969 1 93.38 187 LEU A N 1
ATOM 1423 C CA . LEU A 1 187 ? 6.598 5.551 -11.914 1 93.38 187 LEU A CA 1
ATOM 1424 C C . LEU A 1 187 ? 6.539 4.516 -13.031 1 93.38 187 LEU A C 1
ATOM 1426 O O . LEU A 1 187 ? 7.543 4.258 -13.695 1 93.38 187 LEU A O 1
ATOM 1430 N N . LEU A 1 188 ? 5.336 3.992 -13.195 1 94.75 188 LEU A N 1
ATOM 1431 C CA . LEU A 1 188 ? 5.164 2.992 -14.242 1 94.75 188 LEU A CA 1
ATOM 1432 C C . LEU A 1 188 ? 5.492 3.578 -15.609 1 94.75 188 LEU A C 1
ATOM 1434 O O . LEU A 1 188 ? 6.191 2.949 -16.406 1 94.75 188 LEU A O 1
ATOM 1438 N N . ASN A 1 189 ? 5.043 4.762 -15.844 1 94 189 ASN A N 1
ATOM 1439 C CA . ASN A 1 189 ? 5.312 5.43 -17.109 1 94 189 ASN A CA 1
ATOM 1440 C C . ASN A 1 189 ? 6.805 5.668 -17.312 1 94 189 ASN A C 1
ATOM 1442 O O . ASN A 1 189 ? 7.301 5.594 -18.438 1 94 189 ASN A O 1
ATOM 1446 N N . GLU A 1 190 ? 7.48 5.93 -16.328 1 93.31 190 GLU A N 1
ATOM 1447 C CA . GLU A 1 190 ? 8.898 6.266 -16.406 1 93.31 190 GLU A CA 1
ATOM 1448 C C . GLU A 1 190 ? 9.758 5.016 -16.562 1 93.31 190 GLU A C 1
ATOM 1450 O O . GLU A 1 190 ? 10.711 5.004 -17.328 1 93.31 190 GLU A O 1
ATOM 1455 N N . ILE A 1 191 ? 9.398 3.963 -15.875 1 95.25 191 ILE A N 1
ATOM 1456 C CA . ILE A 1 191 ? 10.289 2.809 -15.844 1 95.25 191 ILE A CA 1
ATOM 1457 C C . ILE A 1 191 ? 9.883 1.814 -16.938 1 95.25 191 ILE A C 1
ATOM 1459 O O . ILE A 1 191 ? 10.656 0.914 -17.281 1 95.25 191 ILE A O 1
ATOM 1463 N N . ALA A 1 192 ? 8.648 1.896 -17.406 1 97 192 ALA A N 1
ATOM 1464 C CA . ALA A 1 192 ? 8.141 1.04 -18.484 1 97 192 ALA A CA 1
ATOM 1465 C C . ALA A 1 192 ? 7.395 1.858 -19.531 1 97 192 ALA A C 1
ATOM 1467 O O . ALA A 1 192 ? 6.184 1.708 -19.703 1 97 192 ALA A O 1
ATOM 1468 N N . PRO A 1 193 ? 8.109 2.635 -20.281 1 95.44 193 PRO A N 1
ATOM 1469 C CA . PRO A 1 193 ? 7.465 3.527 -21.25 1 95.44 193 PRO A CA 1
ATOM 1470 C C . PRO A 1 193 ? 6.773 2.77 -22.391 1 95.44 193 PRO A C 1
ATOM 1472 O O . PRO A 1 193 ? 5.996 3.357 -23.141 1 95.44 193 PRO A O 1
ATOM 1475 N N . ASP A 1 194 ? 7.051 1.516 -22.531 1 97.06 194 ASP A N 1
ATOM 1476 C CA . ASP A 1 194 ? 6.414 0.703 -23.562 1 97.06 194 ASP A CA 1
ATOM 1477 C C . ASP A 1 194 ? 4.98 0.344 -23.172 1 97.06 194 ASP A C 1
ATOM 1479 O O . ASP A 1 194 ? 4.203 -0.134 -24 1 97.06 194 ASP A O 1
ATOM 1483 N N . ILE A 1 195 ? 4.602 0.596 -21.938 1 96.69 195 ILE A N 1
ATOM 1484 C CA . ILE A 1 195 ? 3.217 0.443 -21.5 1 96.69 195 ILE A CA 1
ATOM 1485 C C . ILE A 1 195 ? 2.463 1.755 -21.719 1 96.69 195 ILE A C 1
ATOM 1487 O O . ILE A 1 195 ? 2.791 2.77 -21.094 1 96.69 195 ILE A O 1
ATOM 1491 N N . ALA A 1 196 ? 1.479 1.646 -22.547 1 96.19 196 ALA A N 1
ATOM 1492 C CA . ALA A 1 196 ? 0.673 2.844 -22.766 1 96.19 196 ALA A CA 1
ATOM 1493 C C . ALA A 1 196 ? -0.051 3.26 -21.484 1 96.19 196 ALA A C 1
ATOM 1495 O O . ALA A 1 196 ? -0.684 2.432 -20.828 1 96.19 196 ALA A O 1
ATOM 1496 N N . PRO A 1 197 ? 0.027 4.562 -21.156 1 93.88 197 PRO A N 1
ATOM 1497 C CA . PRO A 1 197 ? -0.627 5.027 -19.938 1 93.88 197 PRO A CA 1
ATOM 1498 C C . PRO A 1 197 ? -2.102 4.633 -19.859 1 93.88 197 PRO A C 1
ATOM 1500 O O . PRO A 1 197 ? -2.605 4.301 -18.781 1 93.88 197 PRO A O 1
ATOM 1503 N N . ALA A 1 198 ? -2.783 4.609 -20.953 1 94.25 198 ALA A N 1
ATOM 1504 C CA . ALA A 1 198 ? -4.207 4.285 -21 1 94.25 198 ALA A CA 1
ATOM 1505 C C . ALA A 1 198 ? -4.445 2.818 -20.656 1 94.25 198 ALA A C 1
ATOM 1507 O O . ALA A 1 198 ? -5.539 2.447 -20.219 1 94.25 198 ALA A O 1
ATOM 1508 N N . GLU A 1 199 ? -3.457 1.938 -20.766 1 95.38 199 GLU A N 1
ATOM 1509 C CA . GLU A 1 199 ? -3.578 0.501 -20.531 1 95.38 199 GLU A CA 1
ATOM 1510 C C . GLU A 1 199 ? -3.135 0.125 -19.125 1 95.38 199 GLU A C 1
ATOM 1512 O O . GLU A 1 199 ? -3.414 -0.979 -18.656 1 95.38 199 GLU A O 1
ATOM 1517 N N . ALA A 1 200 ? -2.459 1.054 -18.5 1 93.12 200 ALA A N 1
ATOM 1518 C CA . ALA A 1 200 ? -1.774 0.765 -17.234 1 93.12 200 ALA A CA 1
ATOM 1519 C C . ALA A 1 200 ? -2.756 0.261 -16.188 1 93.12 200 ALA A C 1
ATOM 1521 O O . ALA A 1 200 ? -2.52 -0.771 -15.547 1 93.12 200 ALA A O 1
ATOM 1522 N N . PRO A 1 201 ? -3.949 0.957 -16.047 1 91.12 201 PRO A N 1
ATOM 1523 C CA . PRO A 1 201 ? -4.875 0.487 -15.008 1 91.12 201 PRO A CA 1
ATOM 1524 C C . PRO A 1 201 ? -5.367 -0.937 -15.258 1 91.12 201 PRO A C 1
ATOM 1526 O O . PRO A 1 201 ? -5.434 -1.744 -14.328 1 91.12 201 PRO A O 1
ATOM 1529 N N . SER A 1 202 ? -5.719 -1.235 -16.469 1 94.69 202 SER A N 1
ATOM 1530 C CA . SER A 1 202 ? -6.195 -2.572 -16.812 1 94.69 202 SER A CA 1
ATOM 1531 C C . SER A 1 202 ? -5.094 -3.611 -16.641 1 94.69 202 SER A C 1
ATOM 1533 O O . SER A 1 202 ? -5.348 -4.719 -16.156 1 94.69 202 SER A O 1
ATOM 1535 N N . LEU A 1 203 ? -3.85 -3.281 -17.031 1 95.62 203 LEU A N 1
ATOM 1536 C CA . LEU A 1 203 ? -2.727 -4.199 -16.875 1 95.62 203 LEU A CA 1
ATOM 1537 C C . LEU A 1 203 ? -2.422 -4.453 -15.406 1 95.62 203 LEU A C 1
ATOM 1539 O O . LEU A 1 203 ? -2.105 -5.582 -15.016 1 95.62 203 LEU A O 1
ATOM 1543 N N . LEU A 1 204 ? -2.533 -3.404 -14.609 1 94.44 204 LEU A N 1
ATOM 1544 C CA . LEU A 1 204 ? -2.307 -3.568 -13.18 1 94.44 204 LEU A CA 1
ATOM 1545 C C . LEU A 1 204 ? -3.354 -4.492 -12.57 1 94.44 204 LEU A C 1
ATOM 1547 O O . LEU A 1 204 ? -3.016 -5.383 -11.781 1 94.44 204 LEU A O 1
ATOM 1551 N N . ALA A 1 205 ? -4.617 -4.297 -12.961 1 95.06 205 ALA A N 1
ATOM 1552 C CA . ALA A 1 205 ? -5.699 -5.148 -12.469 1 95.06 205 ALA A CA 1
ATOM 1553 C C . ALA A 1 205 ? -5.465 -6.605 -12.859 1 95.06 205 ALA A C 1
ATOM 1555 O O . ALA A 1 205 ? -5.586 -7.504 -12.023 1 95.06 205 ALA A O 1
ATOM 1556 N N . ARG A 1 206 ? -5.133 -6.836 -14.078 1 97.06 206 ARG A N 1
ATOM 1557 C CA . ARG A 1 206 ? -4.863 -8.188 -14.555 1 97.06 206 ARG A CA 1
ATOM 1558 C C . ARG A 1 206 ? -3.666 -8.797 -13.836 1 97.06 206 ARG A C 1
ATOM 1560 O O . ARG A 1 206 ? -3.641 -10 -13.578 1 97.06 206 ARG A O 1
ATOM 1567 N N . SER A 1 207 ? -2.67 -7.934 -13.539 1 97.94 207 SER A N 1
ATOM 1568 C CA . SER A 1 207 ? -1.471 -8.398 -12.852 1 97.94 207 SER A CA 1
ATOM 1569 C C . SER A 1 207 ? -1.787 -8.836 -11.422 1 97.94 207 SER A C 1
ATOM 1571 O O . SER A 1 207 ? -1.189 -9.781 -10.914 1 97.94 207 SER A O 1
ATOM 1573 N N . ILE A 1 208 ? -2.684 -8.102 -10.766 1 98.19 208 ILE A N 1
ATOM 1574 C CA . ILE A 1 208 ? -3.08 -8.484 -9.414 1 98.19 208 ILE A CA 1
ATOM 1575 C C . ILE A 1 208 ? -3.73 -9.867 -9.438 1 98.19 208 ILE A C 1
ATOM 1577 O O . ILE A 1 208 ? -3.365 -10.742 -8.648 1 98.19 208 ILE A O 1
ATOM 1581 N N . VAL A 1 209 ? -4.617 -10.109 -10.383 1 98.25 209 VAL A N 1
ATOM 1582 C CA . VAL A 1 209 ? -5.281 -11.406 -10.508 1 98.25 209 VAL A CA 1
ATOM 1583 C C . VAL A 1 209 ? -4.246 -12.492 -10.797 1 98.25 209 VAL A C 1
ATOM 1585 O O . VAL A 1 209 ? -4.211 -13.523 -10.125 1 98.25 209 VAL A O 1
ATOM 1588 N N . ALA A 1 210 ? -3.354 -12.227 -11.758 1 98.06 210 ALA A N 1
ATOM 1589 C CA . ALA A 1 210 ? -2.361 -13.203 -12.188 1 98.06 210 ALA A CA 1
ATOM 1590 C C . ALA A 1 210 ? -1.387 -13.531 -11.062 1 98.06 210 ALA A C 1
ATOM 1592 O O . ALA A 1 210 ? -0.898 -14.664 -10.969 1 98.06 210 ALA A O 1
ATOM 1593 N N . THR A 1 211 ? -1.087 -12.539 -10.234 1 98.5 211 THR A N 1
ATOM 1594 C CA . THR A 1 211 ? -0.15 -12.719 -9.133 1 98.5 211 THR A CA 1
ATOM 1595 C C . THR A 1 211 ? -0.805 -13.484 -7.988 1 98.5 211 THR A C 1
ATOM 1597 O O . THR A 1 211 ? -0.218 -14.422 -7.445 1 98.5 211 THR A O 1
ATOM 1600 N N . PHE A 1 212 ? -2.041 -13.188 -7.656 1 98.62 212 PHE A N 1
ATOM 1601 C CA . PHE A 1 212 ? -2.662 -13.656 -6.422 1 98.62 212 PHE A CA 1
ATOM 1602 C C . PHE A 1 212 ? -3.285 -15.031 -6.617 1 98.62 212 PHE A C 1
ATOM 1604 O O . PHE A 1 212 ? -3.502 -15.766 -5.648 1 98.62 212 PHE A O 1
ATOM 1611 N N . LEU A 1 213 ? -3.654 -15.375 -7.879 1 98.44 213 LEU A N 1
ATOM 1612 C CA . LEU A 1 213 ? -4.348 -16.641 -8.102 1 98.44 213 LEU A CA 1
ATOM 1613 C C . LEU A 1 213 ? -3.443 -17.641 -8.82 1 98.44 213 LEU A C 1
ATOM 1615 O O . LEU A 1 213 ? -2.93 -17.359 -9.898 1 98.44 213 LEU A O 1
ATOM 1619 N N . HIS A 1 214 ? -3.236 -18.781 -8.219 1 97.5 214 HIS A N 1
ATOM 1620 C CA . HIS A 1 214 ? -2.4 -19.859 -8.727 1 97.5 214 HIS A CA 1
ATOM 1621 C C . HIS A 1 214 ? -3.242 -20.938 -9.391 1 97.5 214 HIS A C 1
ATOM 1623 O O . HIS A 1 214 ? -4.457 -21 -9.195 1 97.5 214 HIS A O 1
ATOM 1629 N N . SER A 1 215 ? -2.555 -21.734 -10.211 1 91.12 215 SER A N 1
ATOM 1630 C CA . SER A 1 215 ? -3.207 -22.938 -10.711 1 91.12 215 SER A CA 1
ATOM 1631 C C . SER A 1 215 ? -3.479 -23.922 -9.594 1 91.12 215 SER A C 1
ATOM 1633 O O . SER A 1 215 ? -2.648 -24.109 -8.695 1 91.12 215 SER A O 1
ATOM 1635 N N . PRO A 1 216 ? -4.691 -24.453 -9.727 1 87.56 216 PRO A N 1
ATOM 1636 C CA . PRO A 1 216 ? -5.008 -25.406 -8.664 1 87.56 216 PRO A CA 1
ATOM 1637 C C . PRO A 1 216 ? -4.012 -26.562 -8.602 1 87.56 216 PRO A C 1
ATOM 1639 O O . PRO A 1 216 ? -3.391 -26.906 -9.609 1 87.56 216 PRO A O 1
ATOM 1642 N N . THR A 1 217 ? -3.666 -26.906 -7.41 1 75 217 THR A N 1
ATOM 1643 C CA . THR A 1 217 ? -2.824 -28.078 -7.223 1 75 217 THR A CA 1
ATOM 1644 C C . THR A 1 217 ? -3.584 -29.359 -7.598 1 75 217 THR A C 1
ATOM 1646 O O . THR A 1 217 ? -4.789 -29.453 -7.359 1 75 217 THR A O 1
ATOM 1649 N N . SER A 1 218 ? -3.143 -30.094 -8.711 1 60.19 218 SER A N 1
ATOM 1650 C CA . SER A 1 218 ? -3.756 -31.375 -9.055 1 60.19 218 SER A CA 1
ATOM 1651 C C . SER A 1 218 ? -3.924 -32.25 -7.824 1 60.19 218 SER A C 1
ATOM 1653 O O . SER A 1 218 ? -3.131 -32.188 -6.883 1 60.19 218 SER A O 1
ATOM 1655 N N . MET B 1 1 ? 37.219 55.125 45.5 1 34.94 1 MET B N 1
ATOM 1656 C CA . MET B 1 1 ? 36.531 54.812 44.25 1 34.94 1 MET B CA 1
ATOM 1657 C C . MET B 1 1 ? 37 53.469 43.688 1 34.94 1 MET B C 1
ATOM 1659 O O . MET B 1 1 ? 38.062 53.375 43.094 1 34.94 1 MET B O 1
ATOM 1663 N N . THR B 1 2 ? 36.781 52.312 44.344 1 45.94 2 THR B N 1
ATOM 1664 C CA . THR B 1 2 ? 37.188 50.906 44.094 1 45.94 2 THR B CA 1
ATOM 1665 C C . THR B 1 2 ? 36.562 50.406 42.781 1 45.94 2 THR B C 1
ATOM 1667 O O . THR B 1 2 ? 35.344 50.375 42.625 1 45.94 2 THR B O 1
ATOM 1670 N N . THR B 1 3 ? 37.344 50.406 41.719 1 45.66 3 THR B N 1
ATOM 1671 C CA . THR B 1 3 ? 37.062 49.969 40.375 1 45.66 3 THR B CA 1
ATOM 1672 C C . THR B 1 3 ? 36.594 48.531 40.375 1 45.66 3 THR B C 1
ATOM 1674 O O . THR B 1 3 ? 37.312 47.625 40.844 1 45.66 3 THR B O 1
ATOM 1677 N N . ALA B 1 4 ? 35.281 48.25 40.438 1 54.16 4 ALA B N 1
ATOM 1678 C CA . ALA B 1 4 ? 34.688 46.938 40.344 1 54.16 4 ALA B CA 1
ATOM 1679 C C . ALA B 1 4 ? 35.188 46.188 39.125 1 54.16 4 ALA B C 1
ATOM 1681 O O . ALA B 1 4 ? 35.156 46.719 38 1 54.16 4 ALA B O 1
ATOM 1682 N N . SER B 1 5 ? 36.156 45.219 39.281 1 50.62 5 SER B N 1
ATOM 1683 C CA . SER B 1 5 ? 36.719 44.375 38.25 1 50.62 5 SER B CA 1
ATOM 1684 C C . SER B 1 5 ? 35.594 43.656 37.5 1 50.62 5 SER B C 1
ATOM 1686 O O . SER B 1 5 ? 34.656 43.156 38.094 1 50.62 5 SER B O 1
ATOM 1688 N N . PRO B 1 6 ? 35.469 43.906 36.156 1 50.06 6 PRO B N 1
ATOM 1689 C CA . PRO B 1 6 ? 34.375 43.312 35.375 1 50.06 6 PRO B CA 1
ATOM 1690 C C . PRO B 1 6 ? 34.312 41.781 35.531 1 50.06 6 PRO B C 1
ATOM 1692 O O . PRO B 1 6 ? 35.344 41.125 35.812 1 50.06 6 PRO B O 1
ATOM 1695 N N . LEU B 1 7 ? 33.25 41.094 35.969 1 49.56 7 LEU B N 1
ATOM 1696 C CA . LEU B 1 7 ? 33 39.656 36.094 1 49.56 7 LEU B CA 1
ATOM 1697 C C . LEU B 1 7 ? 33.375 38.938 34.812 1 49.56 7 LEU B C 1
ATOM 1699 O O . LEU B 1 7 ? 33.156 39.438 33.719 1 49.56 7 LEU B O 1
ATOM 1703 N N . PRO B 1 8 ? 34.344 37.906 34.781 1 45.22 8 PRO B N 1
ATOM 1704 C CA . PRO B 1 8 ? 34.781 37.156 33.562 1 45.22 8 PRO B CA 1
ATOM 1705 C C . PRO B 1 8 ? 33.594 36.594 32.781 1 45.22 8 PRO B C 1
ATOM 1707 O O . PRO B 1 8 ? 32.531 36.312 33.344 1 45.22 8 PRO B O 1
ATOM 1710 N N . HIS B 1 9 ? 33.312 36.938 31.531 1 45.09 9 HIS B N 1
ATOM 1711 C CA . HIS B 1 9 ? 32.375 36.406 30.578 1 45.09 9 HIS B CA 1
ATOM 1712 C C . HIS B 1 9 ? 32.469 34.875 30.5 1 45.09 9 HIS B C 1
ATOM 1714 O O . HIS B 1 9 ? 33.562 34.344 30.391 1 45.09 9 HIS B O 1
ATOM 1720 N N . ARG B 1 10 ? 31.656 34.062 31.078 1 46.69 10 ARG B N 1
ATOM 1721 C CA . ARG B 1 10 ? 31.609 32.625 30.922 1 46.69 10 ARG B CA 1
ATOM 1722 C C . ARG B 1 10 ? 31.75 32.219 29.453 1 46.69 10 ARG B C 1
ATOM 1724 O O . ARG B 1 10 ? 31.031 32.719 28.594 1 46.69 10 ARG B O 1
ATOM 1731 N N . PRO B 1 11 ? 32.938 31.625 28.953 1 41.69 11 PRO B N 1
ATOM 1732 C CA . PRO B 1 11 ? 33.062 31.203 27.547 1 41.69 11 PRO B CA 1
ATOM 1733 C C . PRO B 1 11 ? 31.891 30.375 27.062 1 41.69 11 PRO B C 1
ATOM 1735 O O . PRO B 1 11 ? 31.25 29.672 27.844 1 41.69 11 PRO B O 1
ATOM 1738 N N . ARG B 1 12 ? 31.109 30.859 26.188 1 46.56 12 ARG B N 1
ATOM 1739 C CA . ARG B 1 12 ? 30.125 30.031 25.469 1 46.56 12 ARG B CA 1
ATOM 1740 C C . ARG B 1 12 ? 30.688 28.641 25.203 1 46.56 12 ARG B C 1
ATOM 1742 O O . ARG B 1 12 ? 31.734 28.5 24.578 1 46.56 12 ARG B O 1
ATOM 1749 N N . GLY B 1 13 ? 30.578 27.625 26.078 1 39.09 13 GLY B N 1
ATOM 1750 C CA . GLY B 1 13 ? 31.062 26.25 26.016 1 39.09 13 GLY B CA 1
ATOM 1751 C C . GLY B 1 13 ? 31 25.656 24.625 1 39.09 13 GLY B C 1
ATOM 1752 O O . GLY B 1 13 ? 29.984 25.797 23.938 1 39.09 13 GLY B O 1
ATOM 1753 N N . ARG B 1 14 ? 32.188 25.469 23.906 1 43.91 14 ARG B N 1
ATOM 1754 C CA . ARG B 1 14 ? 32.344 24.719 22.656 1 43.91 14 ARG B CA 1
ATOM 1755 C C . ARG B 1 14 ? 31.609 23.391 22.719 1 43.91 14 ARG B C 1
ATOM 1757 O O . ARG B 1 14 ? 31.766 22.641 23.672 1 43.91 14 ARG B O 1
ATOM 1764 N N . ARG B 1 15 ? 30.484 23.203 22.156 1 48.72 15 ARG B N 1
ATOM 1765 C CA . ARG B 1 15 ? 29.859 21.891 22.078 1 48.72 15 ARG B CA 1
ATOM 1766 C C . ARG B 1 15 ? 30.891 20.797 21.828 1 48.72 15 ARG B C 1
ATOM 1768 O O . ARG B 1 15 ? 31.797 20.969 21.016 1 48.72 15 ARG B O 1
ATOM 1775 N N . PRO B 1 16 ? 31.047 19.656 22.531 1 44.38 16 PRO B N 1
ATOM 1776 C CA . PRO B 1 16 ? 32.125 18.656 22.438 1 44.38 16 PRO B CA 1
ATOM 1777 C C . PRO B 1 16 ? 32.375 18.219 21 1 44.38 16 PRO B C 1
ATOM 1779 O O . PRO B 1 16 ? 31.469 18.141 20.188 1 44.38 16 PRO B O 1
ATOM 1782 N N . ALA B 1 17 ? 33.5 18.062 20.5 1 45.09 17 ALA B N 1
ATOM 1783 C CA . ALA B 1 17 ? 34.031 17.75 19.172 1 45.09 17 ALA B CA 1
ATOM 1784 C C . ALA B 1 17 ? 33.344 16.531 18.578 1 45.09 17 ALA B C 1
ATOM 1786 O O . ALA B 1 17 ? 33.281 16.391 17.359 1 45.09 17 ALA B O 1
ATOM 1787 N N . GLY B 1 18 ? 33.094 15.281 19.219 1 42.97 18 GLY B N 1
ATOM 1788 C CA . GLY B 1 18 ? 32.781 13.93 18.781 1 42.97 18 GLY B CA 1
ATOM 1789 C C . GLY B 1 18 ? 31.281 13.711 18.547 1 42.97 18 GLY B C 1
ATOM 1790 O O . GLY B 1 18 ? 30.812 12.57 18.547 1 42.97 18 GLY B O 1
ATOM 1791 N N . ALA B 1 19 ? 30.328 14.367 19.203 1 48.44 19 ALA B N 1
ATOM 1792 C CA . ALA B 1 19 ? 28.891 14.117 19.203 1 48.44 19 ALA B CA 1
ATOM 1793 C C . ALA B 1 19 ? 28.391 13.805 17.781 1 48.44 19 ALA B C 1
ATOM 1795 O O . ALA B 1 19 ? 28.703 14.523 16.828 1 48.44 19 ALA B O 1
ATOM 1796 N N . PRO B 1 20 ? 28.125 12.555 17.328 1 51.94 20 PRO B N 1
ATOM 1797 C CA . PRO B 1 20 ? 27.469 12.391 16.016 1 51.94 20 PRO B CA 1
ATOM 1798 C C . PRO B 1 20 ? 26.828 13.68 15.516 1 51.94 20 PRO B C 1
ATOM 1800 O O . PRO B 1 20 ? 26.141 14.367 16.281 1 51.94 20 PRO B O 1
ATOM 1803 N N . SER B 1 21 ? 27.5 14.492 14.43 1 64.38 21 SER B N 1
ATOM 1804 C CA . SER B 1 21 ? 27.422 15.883 13.984 1 64.38 21 SER B CA 1
ATOM 1805 C C . SER B 1 21 ? 25.969 16.328 13.852 1 64.38 21 SER B C 1
ATOM 1807 O O . SER B 1 21 ? 25.062 15.508 13.75 1 64.38 21 SER B O 1
ATOM 1809 N N . GLY B 1 22 ? 25.609 17.484 14.398 1 86.19 22 GLY B N 1
ATOM 1810 C CA . GLY B 1 22 ? 24.422 18.25 14.086 1 86.19 22 GLY B CA 1
ATOM 1811 C C . GLY B 1 22 ? 23.891 18 12.68 1 86.19 22 GLY B C 1
ATOM 1812 O O . GLY B 1 22 ? 22.688 17.875 12.469 1 86.19 22 GLY B O 1
ATOM 1813 N N . ARG B 1 23 ? 24.891 17.531 11.945 1 92.75 23 ARG B N 1
ATOM 1814 C CA . ARG B 1 23 ? 24.531 17.344 10.547 1 92.75 23 ARG B CA 1
ATOM 1815 C C . ARG B 1 23 ? 23.781 16.031 10.344 1 92.75 23 ARG B C 1
ATOM 1817 O O . ARG B 1 23 ? 22.766 15.984 9.656 1 92.75 23 ARG B O 1
ATOM 1824 N N . ALA B 1 24 ? 24.344 14.891 10.914 1 94.38 24 ALA B N 1
ATOM 1825 C CA . ALA B 1 24 ? 23.734 13.578 10.781 1 94.38 24 ALA B CA 1
ATOM 1826 C C . ALA B 1 24 ? 22.344 13.547 11.422 1 94.38 24 ALA B C 1
ATOM 1828 O O . ALA B 1 24 ? 21.422 12.945 10.883 1 94.38 24 ALA B O 1
ATOM 1829 N N . ALA B 1 25 ? 22.234 14.148 12.484 1 94.81 25 ALA B N 1
ATOM 1830 C CA . ALA B 1 25 ? 20.953 14.227 13.18 1 94.81 25 ALA B CA 1
ATOM 1831 C C . ALA B 1 25 ? 19.922 14.984 12.344 1 94.81 25 ALA B C 1
ATOM 1833 O O . ALA B 1 25 ? 18.766 14.57 12.242 1 94.81 25 ALA B O 1
ATOM 1834 N N . LEU B 1 26 ? 20.391 16.031 11.766 1 96.12 26 LEU B N 1
ATOM 1835 C CA . LEU B 1 26 ? 19.516 16.828 10.906 1 96.12 26 LEU B CA 1
ATOM 1836 C C . LEU B 1 26 ? 19.078 16.031 9.68 1 96.12 26 LEU B C 1
ATOM 1838 O O . LEU B 1 26 ? 17.906 16.078 9.297 1 96.12 26 LEU B O 1
ATOM 1842 N N . LEU B 1 27 ? 20.031 15.352 9.148 1 96.44 27 LEU B N 1
ATOM 1843 C CA . LEU B 1 27 ? 19.734 14.562 7.961 1 96.44 27 LEU B CA 1
ATOM 1844 C C . LEU B 1 27 ? 18.688 13.492 8.273 1 96.44 27 LEU B C 1
ATOM 1846 O O . LEU B 1 27 ? 17.75 13.289 7.508 1 96.44 27 LEU B O 1
ATOM 1850 N N . THR B 1 28 ? 18.859 12.836 9.352 1 95.31 28 THR B N 1
ATOM 1851 C CA . THR B 1 28 ? 17.938 11.789 9.773 1 95.31 28 THR B CA 1
ATOM 1852 C C . THR B 1 28 ? 16.547 12.375 10.023 1 95.31 28 THR B C 1
ATOM 1854 O O . THR B 1 28 ? 15.547 11.859 9.516 1 95.31 28 THR B O 1
ATOM 1857 N N . ALA B 1 29 ? 16.5 13.461 10.711 1 96.5 29 ALA B N 1
ATOM 1858 C CA . ALA B 1 29 ? 15.234 14.125 11.008 1 96.5 29 ALA B CA 1
ATOM 1859 C C . ALA B 1 29 ? 14.57 14.641 9.742 1 96.5 29 ALA B C 1
ATOM 1861 O O . ALA B 1 29 ? 13.352 14.523 9.578 1 96.5 29 ALA B O 1
ATOM 1862 N N . ALA B 1 30 ? 15.367 15.195 8.914 1 97.44 30 ALA B N 1
ATOM 1863 C CA . ALA B 1 30 ? 14.844 15.75 7.664 1 97.44 30 ALA B CA 1
ATOM 1864 C C . ALA B 1 30 ? 14.297 14.648 6.762 1 97.44 30 ALA B C 1
ATOM 1866 O O . ALA B 1 30 ? 13.234 14.805 6.156 1 97.44 30 ALA B O 1
ATOM 1867 N N . THR B 1 31 ? 15.031 13.547 6.672 1 96.38 31 THR B N 1
ATOM 1868 C CA . THR B 1 31 ? 14.586 12.438 5.84 1 96.38 31 THR B CA 1
ATOM 1869 C C . THR B 1 31 ? 13.234 11.922 6.316 1 96.38 31 THR B C 1
ATOM 1871 O O . THR B 1 31 ? 12.328 11.695 5.508 1 96.38 31 THR B O 1
ATOM 1874 N N . ARG B 1 32 ? 13.078 11.836 7.547 1 93.94 32 ARG B N 1
ATOM 1875 C CA . ARG B 1 32 ? 11.812 11.398 8.109 1 93.94 32 ARG B CA 1
ATOM 1876 C C . ARG B 1 32 ? 10.703 12.406 7.84 1 93.94 32 ARG B C 1
ATOM 1878 O O . ARG B 1 32 ? 9.609 12.039 7.418 1 93.94 32 ARG B O 1
ATOM 1885 N N . ALA B 1 33 ? 10.977 13.656 8.031 1 94.25 33 ALA B N 1
ATOM 1886 C CA . ALA B 1 33 ? 9.992 14.719 7.832 1 94.25 33 ALA B CA 1
ATOM 1887 C C . ALA B 1 33 ? 9.555 14.781 6.371 1 94.25 33 ALA B C 1
ATOM 1889 O O . ALA B 1 33 ? 8.352 14.844 6.078 1 94.25 33 ALA B O 1
ATOM 1890 N N . PHE B 1 34 ? 10.531 14.758 5.441 1 94.56 34 PHE B N 1
ATOM 1891 C CA . PHE B 1 34 ? 10.219 14.805 4.02 1 94.56 34 PHE B CA 1
ATOM 1892 C C . PHE B 1 34 ? 9.445 13.562 3.59 1 94.56 34 PHE B C 1
ATOM 1894 O O . PHE B 1 34 ? 8.547 13.641 2.752 1 94.56 34 PHE B O 1
ATOM 1901 N N . ALA B 1 35 ? 9.789 12.438 4.156 1 91.31 35 ALA B N 1
ATOM 1902 C CA . ALA B 1 35 ? 9.117 11.188 3.814 1 91.31 35 ALA B CA 1
ATOM 1903 C C . ALA B 1 35 ? 7.676 11.18 4.32 1 91.31 35 ALA B C 1
ATOM 1905 O O . ALA B 1 35 ? 6.785 10.625 3.672 1 91.31 35 ALA B O 1
ATOM 1906 N N . GLU B 1 36 ? 7.426 11.82 5.422 1 86.5 36 GLU B N 1
ATOM 1907 C CA . GLU B 1 36 ? 6.113 11.773 6.059 1 86.5 36 GLU B CA 1
ATOM 1908 C C . GLU B 1 36 ? 5.219 12.906 5.555 1 86.5 36 GLU B C 1
ATOM 1910 O O . GLU B 1 36 ? 4.031 12.695 5.301 1 86.5 36 GLU B O 1
ATOM 1915 N N . LEU B 1 37 ? 5.836 14.078 5.289 1 86.25 37 LEU B N 1
ATOM 1916 C CA . LEU B 1 37 ? 5.016 15.266 5.086 1 86.25 37 LEU B CA 1
ATOM 1917 C C . LEU B 1 37 ? 5.141 15.773 3.654 1 86.25 37 LEU B C 1
ATOM 1919 O O . LEU B 1 37 ? 4.301 16.547 3.193 1 86.25 37 LEU B O 1
ATOM 1923 N N . GLY B 1 38 ? 6.168 15.289 2.994 1 90.62 38 GLY B N 1
ATOM 1924 C CA . GLY B 1 38 ? 6.473 15.883 1.701 1 90.62 38 GLY B CA 1
ATOM 1925 C C . GLY B 1 38 ? 7.289 17.156 1.807 1 90.62 38 GLY B C 1
ATOM 1926 O O . GLY B 1 38 ? 7.562 17.641 2.908 1 90.62 38 GLY B O 1
ATOM 1927 N N . PHE B 1 39 ? 7.707 17.688 0.657 1 92.75 39 PHE B N 1
ATOM 1928 C CA . PHE B 1 39 ? 8.609 18.828 0.596 1 92.75 39 PHE B CA 1
ATOM 1929 C C . PHE B 1 39 ? 7.902 20.109 1.049 1 92.75 39 PHE B C 1
ATOM 1931 O O . PHE B 1 39 ? 8.453 20.891 1.827 1 92.75 39 PHE B O 1
ATOM 1938 N N . GLU B 1 40 ? 6.699 20.312 0.58 1 89.88 40 GLU B N 1
ATOM 1939 C CA . GLU B 1 40 ? 5.992 21.578 0.807 1 89.88 40 GLU B CA 1
ATOM 1940 C C . GLU B 1 40 ? 5.598 21.734 2.271 1 89.88 40 GLU B C 1
ATOM 1942 O O . GLU B 1 40 ? 5.801 22.797 2.869 1 89.88 40 GLU B O 1
ATOM 1947 N N . ARG B 1 41 ? 5.211 20.688 2.898 1 87.88 41 ARG B N 1
ATOM 1948 C CA . ARG B 1 41 ? 4.637 20.781 4.238 1 87.88 41 ARG B CA 1
ATOM 1949 C C . ARG B 1 41 ? 5.719 20.656 5.305 1 87.88 41 ARG B C 1
ATOM 1951 O O . ARG B 1 41 ? 5.547 21.141 6.426 1 87.88 41 ARG B O 1
ATOM 1958 N N . ALA B 1 42 ? 6.805 20 5 1 93.38 42 ALA B N 1
ATOM 1959 C CA . ALA B 1 42 ? 7.898 19.938 5.961 1 93.38 42 ALA B CA 1
ATOM 1960 C C . ALA B 1 42 ? 8.508 21.312 6.211 1 93.38 42 ALA B C 1
ATOM 1962 O O . ALA B 1 42 ? 8.727 22.078 5.273 1 93.38 42 ALA B O 1
ATOM 1963 N N . ASP B 1 43 ? 8.719 21.609 7.48 1 94.56 43 ASP B N 1
ATOM 1964 C CA . ASP B 1 43 ? 9.297 22.906 7.797 1 94.56 43 ASP B CA 1
ATOM 1965 C C . ASP B 1 43 ? 10.625 22.75 8.531 1 94.56 43 ASP B C 1
ATOM 1967 O O . ASP B 1 43 ? 10.781 21.844 9.352 1 94.56 43 ASP B O 1
ATOM 1971 N N . LEU B 1 44 ? 11.484 23.672 8.32 1 96.62 44 LEU B N 1
ATOM 1972 C CA . LEU B 1 44 ? 12.867 23.594 8.789 1 96.62 44 LEU B CA 1
ATOM 1973 C C . LEU B 1 44 ? 12.93 23.719 10.305 1 96.62 44 LEU B C 1
ATOM 1975 O O . LEU B 1 44 ? 13.773 23.078 10.945 1 96.62 44 LEU B O 1
ATOM 1979 N N . ARG B 1 45 ? 12.07 24.484 10.875 1 96.44 45 ARG B N 1
ATOM 1980 C CA . ARG B 1 45 ? 12.07 24.656 12.32 1 96.44 45 ARG B CA 1
ATOM 1981 C C . ARG B 1 45 ? 11.727 23.359 13.039 1 96.44 45 ARG B C 1
ATOM 1983 O O . ARG B 1 45 ? 12.398 22.984 14 1 96.44 45 ARG B O 1
ATOM 1990 N N . SER B 1 46 ? 10.742 22.688 12.562 1 96.31 46 SER B N 1
ATOM 1991 C CA . SER B 1 46 ? 10.328 21.422 13.156 1 96.31 46 SER B CA 1
ATOM 1992 C C . SER B 1 46 ? 11.398 20.359 12.977 1 96.31 46 SER B C 1
ATOM 1994 O O . SER B 1 46 ? 11.602 19.516 13.859 1 96.31 46 SER B O 1
ATOM 1996 N N . ILE B 1 47 ? 12.023 20.328 11.836 1 97.44 47 ILE B N 1
ATOM 1997 C CA . ILE B 1 47 ? 13.102 19.391 11.562 1 97.44 47 ILE B CA 1
ATOM 1998 C C . ILE B 1 47 ? 14.242 19.594 12.547 1 97.44 47 ILE B C 1
ATOM 2000 O O . ILE B 1 47 ? 14.742 18.641 13.141 1 97.44 47 ILE B O 1
ATOM 2004 N N . ALA B 1 48 ? 14.617 20.828 12.727 1 97.12 48 ALA B N 1
ATOM 2005 C CA . ALA B 1 48 ? 15.688 21.156 13.672 1 97.12 48 ALA B CA 1
ATOM 2006 C C . ALA B 1 48 ? 15.305 20.75 15.094 1 97.12 48 ALA B C 1
ATOM 2008 O O . ALA B 1 48 ? 16.125 20.203 15.836 1 97.12 48 ALA B O 1
ATOM 2009 N N . LYS B 1 49 ? 14.109 21.031 15.445 1 96.81 49 LYS B N 1
ATOM 2010 C CA . LYS B 1 49 ? 13.602 20.656 16.766 1 96.81 49 LYS B CA 1
ATOM 2011 C C . LYS B 1 49 ? 13.68 19.156 16.984 1 96.81 49 LYS B C 1
ATOM 2013 O O . LYS B 1 49 ? 14.125 18.688 18.031 1 96.81 49 LYS B O 1
ATOM 2018 N N . ALA B 1 50 ? 13.312 18.438 16.016 1 95.75 50 ALA B N 1
ATOM 2019 C CA . ALA B 1 50 ? 13.336 16.984 16.094 1 95.75 50 ALA B CA 1
ATOM 2020 C C . ALA B 1 50 ? 14.766 16.469 16.219 1 95.75 50 ALA B C 1
ATOM 2022 O O . ALA B 1 50 ? 15.008 15.43 16.859 1 95.75 50 ALA B O 1
ATOM 2023 N N . ALA B 1 51 ? 15.688 17.141 15.609 1 96 51 ALA B N 1
ATOM 2024 C CA . ALA B 1 51 ? 17.094 16.781 15.672 1 96 51 ALA B CA 1
ATOM 2025 C C . ALA B 1 51 ? 17.75 17.328 16.938 1 96 51 ALA B C 1
ATOM 2027 O O . ALA B 1 51 ? 18.922 17.062 17.203 1 96 51 ALA B O 1
ATOM 2028 N N . ASP B 1 52 ? 16.969 18.109 17.609 1 95.81 52 ASP B N 1
ATOM 2029 C CA . ASP B 1 52 ? 17.422 18.734 18.859 1 95.81 52 ASP B CA 1
ATOM 2030 C C . ASP B 1 52 ? 18.656 19.625 18.594 1 95.81 52 ASP B C 1
ATOM 2032 O O . ASP B 1 52 ? 19.656 19.5 19.297 1 95.81 52 ASP B O 1
ATOM 2036 N N . VAL B 1 53 ? 18.594 20.438 17.609 1 94.94 53 VAL B N 1
ATOM 2037 C CA . VAL B 1 53 ? 19.656 21.391 17.281 1 94.94 53 VAL B CA 1
ATOM 2038 C C . VAL B 1 53 ? 19.031 22.75 16.906 1 94.94 53 VAL B C 1
ATOM 2040 O O . VAL B 1 53 ? 17.812 22.844 16.734 1 94.94 53 VAL B O 1
ATOM 2043 N N . ASP B 1 54 ? 19.906 23.672 16.797 1 93.69 54 ASP B N 1
ATOM 2044 C CA . ASP B 1 54 ? 19.484 25 16.359 1 93.69 54 ASP B CA 1
ATOM 2045 C C . ASP B 1 54 ? 19.125 25 14.875 1 93.69 54 ASP B C 1
ATOM 2047 O O . ASP B 1 54 ? 19.828 24.406 14.055 1 93.69 54 ASP B O 1
ATOM 2051 N N . THR B 1 55 ? 18.016 25.672 14.531 1 93.94 55 THR B N 1
ATOM 2052 C CA . THR B 1 55 ? 17.516 25.734 13.156 1 93.94 55 THR B CA 1
ATOM 2053 C C . THR B 1 55 ? 18.578 26.344 12.242 1 93.94 55 THR B C 1
ATOM 2055 O O . THR B 1 55 ? 18.656 26 11.055 1 93.94 55 THR B O 1
ATOM 2058 N N . GLY B 1 56 ? 19.406 27.25 12.758 1 93.94 56 GLY B N 1
ATOM 2059 C CA . GLY B 1 56 ? 20.438 27.891 11.977 1 93.94 56 GLY B CA 1
ATOM 2060 C C . GLY B 1 56 ? 21.469 26.922 11.422 1 93.94 56 GLY B C 1
ATOM 2061 O O . GLY B 1 56 ? 22.125 27.203 10.422 1 93.94 56 GLY B O 1
ATOM 2062 N N . LEU B 1 57 ? 21.594 25.797 12.016 1 93.94 57 LEU B N 1
ATOM 2063 C CA . LEU B 1 57 ? 22.562 24.797 11.586 1 93.94 57 LEU B CA 1
ATOM 2064 C C . LEU B 1 57 ? 22.172 24.203 10.234 1 93.94 57 LEU B C 1
ATOM 2066 O O . LEU B 1 57 ? 23.016 23.703 9.508 1 93.94 57 LEU B O 1
ATOM 2070 N N . ILE B 1 58 ? 20.906 24.266 9.875 1 95.31 58 ILE B N 1
ATOM 2071 C CA . ILE B 1 58 ? 20.453 23.797 8.562 1 95.31 58 ILE B CA 1
ATOM 2072 C C . ILE B 1 58 ? 21.094 24.656 7.469 1 95.31 58 ILE B C 1
ATOM 2074 O O . ILE B 1 58 ? 21.594 24.125 6.473 1 95.31 58 ILE B O 1
ATOM 2078 N N . ARG B 1 59 ? 21.047 25.938 7.648 1 94.56 59 ARG B N 1
ATOM 2079 C CA . ARG B 1 59 ? 21.672 26.828 6.684 1 94.56 59 ARG B CA 1
ATOM 2080 C C . ARG B 1 59 ? 23.172 26.578 6.602 1 94.56 59 ARG B C 1
ATOM 2082 O O . ARG B 1 59 ? 23.75 26.578 5.512 1 94.56 59 ARG B O 1
ATOM 2089 N N . ILE B 1 60 ? 23.828 26.359 7.703 1 94.75 60 ILE B N 1
ATOM 2090 C CA . ILE B 1 60 ? 25.281 26.172 7.773 1 94.75 60 ILE B CA 1
ATOM 2091 C C . ILE B 1 60 ? 25.656 24.875 7.07 1 94.75 60 ILE B C 1
ATOM 2093 O O . ILE B 1 60 ? 26.578 24.859 6.242 1 94.75 60 ILE B O 1
ATOM 2097 N N . HIS B 1 61 ? 24.938 23.859 7.336 1 95.56 61 HIS B N 1
ATOM 2098 C CA . HIS B 1 61 ? 25.328 22.531 6.863 1 95.56 61 HIS B CA 1
ATOM 2099 C C . HIS B 1 61 ? 24.797 22.266 5.461 1 95.56 61 HIS B C 1
ATOM 2101 O O . HIS B 1 61 ? 25.422 21.547 4.68 1 95.56 61 HIS B O 1
ATOM 2107 N N . PHE B 1 62 ? 23.578 22.812 5.129 1 96.88 62 PHE B N 1
ATOM 2108 C CA . PHE B 1 62 ? 22.922 22.375 3.9 1 96.88 62 PHE B CA 1
ATOM 2109 C C . PHE B 1 62 ? 22.562 23.578 3.027 1 96.88 62 PHE B C 1
ATOM 2111 O O . PHE B 1 62 ? 22.375 23.422 1.818 1 96.88 62 PHE B O 1
ATOM 2118 N N . GLY B 1 63 ? 22.469 24.734 3.652 1 95.5 63 GLY B N 1
ATOM 2119 C CA . GLY B 1 63 ? 22.125 25.922 2.893 1 95.5 63 GLY B CA 1
ATOM 2120 C C . GLY B 1 63 ? 20.641 26.25 2.941 1 95.5 63 GLY B C 1
ATOM 2121 O O . GLY B 1 63 ? 20.203 27.094 3.725 1 95.5 63 GLY B O 1
ATOM 2122 N N . ASP B 1 64 ? 19.781 25.578 2.123 1 95.25 64 ASP B N 1
ATOM 2123 C CA . ASP B 1 64 ? 18.344 25.844 2.1 1 95.25 64 ASP B CA 1
ATOM 2124 C C . ASP B 1 64 ? 17.547 24.531 2.033 1 95.25 64 ASP B C 1
ATOM 2126 O O . ASP B 1 64 ? 18.125 23.453 2.088 1 95.25 64 ASP B O 1
ATOM 2130 N N . LYS B 1 65 ? 16.281 24.656 1.975 1 96.12 65 LYS B N 1
ATOM 2131 C CA . LYS B 1 65 ? 15.398 23.5 2.029 1 96.12 65 LYS B CA 1
ATOM 2132 C C . LYS B 1 65 ? 15.625 22.578 0.838 1 96.12 65 LYS B C 1
ATOM 2134 O O . LYS B 1 65 ? 15.625 21.359 0.987 1 96.12 65 LYS B O 1
ATOM 2139 N N . ALA B 1 66 ? 15.836 23.141 -0.325 1 95.19 66 ALA B N 1
ATOM 2140 C CA . ALA B 1 66 ? 16.047 22.359 -1.535 1 95.19 66 ALA B CA 1
ATOM 2141 C C . ALA B 1 66 ? 17.344 21.547 -1.439 1 95.19 66 ALA B C 1
ATOM 2143 O O . ALA B 1 66 ? 17.375 20.375 -1.8 1 95.19 66 ALA B O 1
ATOM 2144 N N . ALA B 1 67 ? 18.344 22.156 -0.958 1 96.94 67 ALA B N 1
ATOM 2145 C CA . ALA B 1 67 ? 19.625 21.484 -0.797 1 96.94 67 ALA B CA 1
ATOM 2146 C C . ALA B 1 67 ? 19.547 20.391 0.268 1 96.94 67 ALA B C 1
ATOM 2148 O O . ALA B 1 67 ? 20.172 19.344 0.138 1 96.94 67 ALA B O 1
ATOM 2149 N N . LEU B 1 68 ? 18.828 20.734 1.333 1 97.44 68 LEU B N 1
ATOM 2150 C CA . LEU B 1 68 ? 18.594 19.719 2.359 1 97.44 68 LEU B CA 1
ATOM 2151 C C . LEU B 1 68 ? 17.859 18.516 1.78 1 97.44 68 LEU B C 1
ATOM 2153 O O . LEU B 1 68 ? 18.203 17.375 2.068 1 97.44 68 LEU B O 1
ATOM 2157 N N . TRP B 1 69 ? 16.875 18.75 0.976 1 96.94 69 TRP B N 1
ATOM 2158 C CA . TRP B 1 69 ? 16.125 17.672 0.325 1 96.94 69 TRP B CA 1
ATOM 2159 C C . TRP B 1 69 ? 17.047 16.828 -0.539 1 96.94 69 TRP B C 1
ATOM 2161 O O . TRP B 1 69 ? 16.969 15.594 -0.515 1 96.94 69 TRP B O 1
ATOM 2171 N N . LEU B 1 70 ? 17.922 17.469 -1.303 1 97 70 LEU B N 1
ATOM 2172 C CA . LEU B 1 70 ? 18.859 16.75 -2.15 1 97 70 LEU B CA 1
ATOM 2173 C C . LEU B 1 70 ? 19.781 15.867 -1.311 1 97 70 LEU B C 1
ATOM 2175 O O . LEU B 1 70 ? 20.094 14.742 -1.699 1 97 70 LEU B O 1
ATOM 2179 N N . ALA B 1 71 ? 20.203 16.375 -0.216 1 97.56 71 ALA B N 1
ATOM 2180 C CA . ALA B 1 71 ? 21.031 15.594 0.693 1 97.56 71 ALA B CA 1
ATOM 2181 C C . ALA B 1 71 ? 20.266 14.383 1.225 1 97.56 71 ALA B C 1
ATOM 2183 O O . ALA B 1 71 ? 20.844 13.305 1.4 1 97.56 71 ALA B O 1
ATOM 2184 N N . CYS B 1 72 ? 19.031 14.562 1.548 1 97.5 72 CYS B N 1
ATOM 2185 C CA . CYS B 1 72 ? 18.188 13.453 1.984 1 97.5 72 CYS B CA 1
ATOM 2186 C C . CYS B 1 72 ? 18.047 12.406 0.883 1 97.5 72 CYS B C 1
ATOM 2188 O O . CYS B 1 72 ? 18.109 11.203 1.147 1 97.5 72 CYS B O 1
ATOM 2190 N N . LEU B 1 73 ? 17.859 12.844 -0.349 1 96.94 73 LEU B N 1
ATOM 2191 C CA . LEU B 1 73 ? 17.781 11.93 -1.484 1 96.94 73 LEU B CA 1
ATOM 2192 C C . LEU B 1 73 ? 19.062 11.117 -1.604 1 96.94 73 LEU B C 1
ATOM 2194 O O . LEU B 1 73 ? 19.016 9.898 -1.806 1 96.94 73 LEU B O 1
ATOM 2198 N N . ASP B 1 74 ? 20.156 11.812 -1.439 1 97.06 74 ASP B N 1
ATOM 2199 C CA . ASP B 1 74 ? 21.438 11.125 -1.481 1 97.06 74 ASP B CA 1
ATOM 2200 C C . ASP B 1 74 ? 21.531 10.07 -0.385 1 97.06 74 ASP B C 1
ATOM 2202 O O . ASP B 1 74 ? 22.031 8.961 -0.62 1 97.06 74 ASP B O 1
ATOM 2206 N N . ALA B 1 75 ? 21.094 10.406 0.761 1 96.38 75 ALA B N 1
ATOM 2207 C CA . ALA B 1 75 ? 21.141 9.492 1.897 1 96.38 75 ALA B CA 1
ATOM 2208 C C . ALA B 1 75 ? 20.297 8.25 1.639 1 96.38 75 ALA B C 1
ATOM 2210 O O . ALA B 1 75 ? 20.734 7.129 1.875 1 96.38 75 ALA B O 1
ATOM 2211 N N . VAL B 1 76 ? 19.109 8.43 1.146 1 96.62 76 VAL B N 1
ATOM 2212 C CA . VAL B 1 76 ? 18.219 7.312 0.876 1 96.62 76 VAL B CA 1
ATOM 2213 C C . VAL B 1 76 ? 18.781 6.445 -0.245 1 96.62 76 VAL B C 1
ATOM 2215 O O . VAL B 1 76 ? 18.656 5.219 -0.22 1 96.62 76 VAL B O 1
ATOM 2218 N N . THR B 1 77 ? 19.359 7.078 -1.239 1 96.75 77 THR B N 1
ATOM 2219 C CA . THR B 1 77 ? 19.984 6.348 -2.338 1 96.75 77 THR B CA 1
ATOM 2220 C C . THR B 1 77 ? 21.125 5.48 -1.828 1 96.75 77 THR B C 1
ATOM 2222 O O . THR B 1 77 ? 21.25 4.32 -2.221 1 96.75 77 THR B O 1
ATOM 2225 N N . ARG B 1 78 ? 21.875 6.043 -0.957 1 95.81 78 ARG B N 1
ATOM 2226 C CA . ARG B 1 78 ? 22.984 5.297 -0.373 1 95.81 78 ARG B CA 1
ATOM 2227 C C . ARG B 1 78 ? 22.484 4.117 0.452 1 95.81 78 ARG B C 1
ATOM 2229 O O . ARG B 1 78 ? 23.078 3.037 0.431 1 95.81 78 ARG B O 1
ATOM 2236 N N . GLU B 1 79 ? 21.453 4.344 1.16 1 95.38 79 GLU B N 1
ATOM 2237 C CA . GLU B 1 79 ? 20.859 3.289 1.975 1 95.38 79 GLU B CA 1
ATOM 2238 C C . GLU B 1 79 ? 20.344 2.146 1.105 1 95.38 79 GLU B C 1
ATOM 2240 O O . GLU B 1 79 ? 20.359 0.985 1.517 1 95.38 79 GLU B O 1
ATOM 2245 N N . ALA B 1 80 ? 19.922 2.459 -0.1 1 96.81 80 ALA B N 1
ATOM 2246 C CA . ALA B 1 80 ? 19.297 1.481 -0.991 1 96.81 80 ALA B CA 1
ATOM 2247 C C . ALA B 1 80 ? 20.359 0.757 -1.828 1 96.81 80 ALA B C 1
ATOM 2249 O O . ALA B 1 80 ? 20.078 -0.296 -2.406 1 96.81 80 ALA B O 1
ATOM 2250 N N . ALA B 1 81 ? 21.562 1.267 -1.911 1 96.94 81 ALA B N 1
ATOM 2251 C CA . ALA B 1 81 ? 22.594 0.77 -2.814 1 96.94 81 ALA B CA 1
ATOM 2252 C C . ALA B 1 81 ? 22.906 -0.696 -2.531 1 96.94 81 ALA B C 1
ATOM 2254 O O . ALA B 1 81 ? 23 -1.508 -3.457 1 96.94 81 ALA B O 1
ATOM 2255 N N . PRO B 1 82 ? 23.031 -1.086 -1.268 1 96.69 82 PRO B N 1
ATOM 2256 C CA . PRO B 1 82 ? 23.391 -2.48 -1 1 96.69 82 PRO B CA 1
ATOM 2257 C C . PRO B 1 82 ? 22.328 -3.469 -1.478 1 96.69 82 PRO B C 1
ATOM 2259 O O . PRO B 1 82 ? 22.672 -4.523 -2.021 1 96.69 82 PRO B O 1
ATOM 2262 N N . ILE B 1 83 ? 21.078 -3.135 -1.278 1 96.81 83 ILE B N 1
ATOM 2263 C CA . ILE B 1 83 ? 20.016 -4.062 -1.695 1 96.81 83 ILE B CA 1
ATOM 2264 C C . ILE B 1 83 ? 19.984 -4.141 -3.221 1 96.81 83 ILE B C 1
ATOM 2266 O O . ILE B 1 83 ? 19.734 -5.207 -3.785 1 96.81 83 ILE B O 1
ATOM 2270 N N . MET B 1 84 ? 20.234 -3.076 -3.912 1 97.62 84 MET B N 1
ATOM 2271 C CA . MET B 1 84 ? 20.281 -3.098 -5.371 1 97.62 84 MET B CA 1
ATOM 2272 C C . MET B 1 84 ? 21.422 -3.977 -5.859 1 97.62 84 MET B C 1
ATOM 2274 O O . MET B 1 84 ? 21.281 -4.688 -6.855 1 97.62 84 MET B O 1
ATOM 2278 N N . ALA B 1 85 ? 22.516 -3.898 -5.141 1 98.12 85 ALA B N 1
ATOM 2279 C CA . ALA B 1 85 ? 23.641 -4.746 -5.48 1 98.12 85 ALA B CA 1
ATOM 2280 C C . ALA B 1 85 ? 23.297 -6.223 -5.316 1 98.12 85 ALA B C 1
ATOM 2282 O O . ALA B 1 85 ? 23.688 -7.051 -6.145 1 98.12 85 ALA B O 1
ATOM 2283 N N . VAL B 1 86 ? 22.609 -6.582 -4.297 1 98.25 86 VAL B N 1
ATOM 2284 C CA . VAL B 1 86 ? 22.188 -7.953 -4.07 1 98.25 86 VAL B CA 1
ATOM 2285 C C . VAL B 1 86 ? 21.266 -8.406 -5.207 1 98.25 86 VAL B C 1
ATOM 2287 O O . VAL B 1 86 ? 21.422 -9.508 -5.734 1 98.25 86 VAL B O 1
ATOM 2290 N N . MET B 1 87 ? 20.344 -7.531 -5.609 1 98.31 87 MET B N 1
ATOM 2291 C CA . MET B 1 87 ? 19.422 -7.852 -6.695 1 98.31 87 MET B CA 1
ATOM 2292 C C . MET B 1 87 ? 20.172 -8.094 -7.996 1 98.31 87 MET B C 1
ATOM 2294 O O . MET B 1 87 ? 19.891 -9.039 -8.727 1 98.31 87 MET B O 1
ATOM 2298 N N . THR B 1 88 ? 21.125 -7.246 -8.234 1 98.31 88 THR B N 1
ATOM 2299 C CA . THR B 1 88 ? 21.953 -7.375 -9.43 1 98.31 88 THR B CA 1
ATOM 2300 C C . THR B 1 88 ? 22.719 -8.695 -9.414 1 98.31 88 THR B C 1
ATOM 2302 O O . THR B 1 88 ? 22.797 -9.391 -10.43 1 98.31 88 THR B O 1
ATOM 2305 N N . ARG B 1 89 ? 23.25 -9 -8.266 1 98.38 89 ARG B N 1
ATOM 2306 C CA . ARG B 1 89 ? 23.984 -10.258 -8.125 1 98.38 89 ARG B CA 1
ATOM 2307 C C . ARG B 1 89 ? 23.062 -11.453 -8.391 1 98.38 89 ARG B C 1
ATOM 2309 O O . ARG B 1 89 ? 23.422 -12.352 -9.156 1 98.38 89 ARG B O 1
ATOM 2316 N N . LEU B 1 90 ? 21.922 -11.492 -7.801 1 98.44 90 LEU B N 1
ATOM 2317 C CA . LEU B 1 90 ? 20.969 -12.586 -7.977 1 98.44 90 LEU B CA 1
ATOM 2318 C C . LEU B 1 90 ? 20.547 -12.703 -9.438 1 98.44 90 LEU B C 1
ATOM 2320 O O . LEU B 1 90 ? 20.328 -13.812 -9.93 1 98.44 90 LEU B O 1
ATOM 2324 N N . SER B 1 91 ? 20.406 -11.578 -10.102 1 97.75 91 SER B N 1
ATOM 2325 C CA . SER B 1 91 ? 20.031 -11.555 -11.516 1 97.75 91 SER B CA 1
ATOM 2326 C C . SER B 1 91 ? 21.094 -12.242 -12.367 1 97.75 91 SER B C 1
ATOM 2328 O O . SER B 1 91 ? 20.781 -12.852 -13.391 1 97.75 91 SER B O 1
ATOM 2330 N N . ALA B 1 92 ? 22.312 -12.234 -11.922 1 97.5 92 ALA B N 1
ATOM 2331 C CA . ALA B 1 92 ? 23.438 -12.742 -12.703 1 97.5 92 ALA B CA 1
ATOM 2332 C C . ALA B 1 92 ? 23.688 -14.219 -12.414 1 97.5 92 ALA B C 1
ATOM 2334 O O . ALA B 1 92 ? 24.422 -14.891 -13.148 1 97.5 92 ALA B O 1
ATOM 2335 N N . GLU B 1 93 ? 23.125 -14.711 -11.352 1 97.81 93 GLU B N 1
ATOM 2336 C CA . GLU B 1 93 ? 23.344 -16.109 -10.961 1 97.81 93 GLU B CA 1
ATOM 2337 C C . GLU B 1 93 ? 22.469 -17.047 -11.773 1 97.81 93 GLU B C 1
ATOM 2339 O O . GLU B 1 93 ? 21.719 -17.844 -11.211 1 97.81 93 GLU B O 1
ATOM 2344 N N . THR B 1 94 ? 22.672 -17.109 -13.078 1 95.94 94 THR B N 1
ATOM 2345 C CA . THR B 1 94 ? 21.797 -17.797 -14.016 1 95.94 94 THR B CA 1
ATOM 2346 C C . THR B 1 94 ? 21.938 -19.297 -13.891 1 95.94 94 THR B C 1
ATOM 2348 O O . THR B 1 94 ? 21.125 -20.062 -14.422 1 95.94 94 THR B O 1
ATOM 2351 N N . ASP B 1 95 ? 22.891 -19.75 -13.117 1 97.06 95 ASP B N 1
ATOM 2352 C CA . ASP B 1 95 ? 23.094 -21.172 -12.875 1 97.06 95 ASP B CA 1
ATOM 2353 C C . ASP B 1 95 ? 22.094 -21.688 -11.844 1 97.06 95 ASP B C 1
ATOM 2355 O O . ASP B 1 95 ? 21.906 -22.906 -11.703 1 97.06 95 ASP B O 1
ATOM 2359 N N . ARG B 1 96 ? 21.438 -20.844 -11.109 1 97.5 96 ARG B N 1
ATOM 2360 C CA . ARG B 1 96 ? 20.422 -21.188 -10.133 1 97.5 96 ARG B CA 1
ATOM 2361 C C . ARG B 1 96 ? 19.016 -21.031 -10.727 1 97.5 96 ARG B C 1
ATOM 2363 O O . ARG B 1 96 ? 18.781 -20.141 -11.547 1 97.5 96 ARG B O 1
ATOM 2370 N N . PRO B 1 97 ? 18.078 -21.938 -10.328 1 97.25 97 PRO B N 1
ATOM 2371 C CA . PRO B 1 97 ? 16.703 -21.797 -10.82 1 97.25 97 PRO B CA 1
ATOM 2372 C C . PRO B 1 97 ? 16.109 -20.422 -10.516 1 97.25 97 PRO B C 1
ATOM 2374 O O . PRO B 1 97 ? 16.375 -19.844 -9.453 1 97.25 97 PRO B O 1
ATOM 2377 N N . ALA B 1 98 ? 15.383 -19.891 -11.406 1 97.56 98 ALA B N 1
ATOM 2378 C CA . ALA B 1 98 ? 14.773 -18.578 -11.273 1 97.56 98 ALA B CA 1
ATOM 2379 C C . ALA B 1 98 ? 13.945 -18.484 -10 1 97.56 98 ALA B C 1
ATOM 2381 O O . ALA B 1 98 ? 13.945 -17.453 -9.32 1 97.56 98 ALA B O 1
ATOM 2382 N N . TYR B 1 99 ? 13.242 -19.562 -9.68 1 97.88 99 TYR B N 1
ATOM 2383 C CA . TYR B 1 99 ? 12.398 -19.562 -8.492 1 97.88 99 TYR B CA 1
ATOM 2384 C C . TYR B 1 99 ? 13.219 -19.266 -7.242 1 97.88 99 TYR B C 1
ATOM 2386 O O . TYR B 1 99 ? 12.836 -18.422 -6.43 1 97.88 99 TYR B O 1
ATOM 2394 N N . ASP B 1 100 ? 14.344 -19.938 -7.098 1 98.19 100 ASP B N 1
ATOM 2395 C CA . ASP B 1 100 ? 15.18 -19.781 -5.91 1 98.19 100 ASP B CA 1
ATOM 2396 C C . ASP B 1 100 ? 15.766 -18.375 -5.828 1 98.19 100 ASP B C 1
ATOM 2398 O O . ASP B 1 100 ? 15.82 -17.781 -4.75 1 98.19 100 ASP B O 1
ATOM 2402 N N . ARG B 1 101 ? 16.188 -17.859 -6.941 1 98.5 101 ARG B N 1
ATOM 2403 C CA . ARG B 1 101 ? 16.75 -16.516 -6.988 1 98.5 101 ARG B CA 1
ATOM 2404 C C . ARG B 1 101 ? 15.695 -15.477 -6.633 1 98.5 101 ARG B C 1
ATOM 2406 O O . ARG B 1 101 ? 15.953 -14.562 -5.848 1 98.5 101 ARG B O 1
ATOM 2413 N N . LEU B 1 102 ? 14.484 -15.641 -7.16 1 98.69 102 LEU B N 1
ATOM 2414 C CA . LEU B 1 102 ? 13.391 -14.703 -6.895 1 98.69 102 LEU B CA 1
ATOM 2415 C C . LEU B 1 102 ? 12.938 -14.805 -5.445 1 98.69 102 LEU B C 1
ATOM 2417 O O . LEU B 1 102 ? 12.609 -13.789 -4.824 1 98.69 102 LEU B O 1
ATOM 2421 N N . ARG B 1 103 ? 12.875 -16.031 -4.934 1 98.44 103 ARG B N 1
ATOM 2422 C CA . ARG B 1 103 ? 12.539 -16.188 -3.523 1 98.44 103 ARG B CA 1
ATOM 2423 C C . ARG B 1 103 ? 13.516 -15.422 -2.639 1 98.44 103 ARG B C 1
ATOM 2425 O O . ARG B 1 103 ? 13.102 -14.664 -1.759 1 98.44 103 ARG B O 1
ATOM 2432 N N . GLU B 1 104 ? 14.797 -15.609 -2.848 1 98.31 104 GLU B N 1
ATOM 2433 C CA . GLU B 1 104 ? 15.812 -14.891 -2.086 1 98.31 104 GLU B CA 1
ATOM 2434 C C . GLU B 1 104 ? 15.688 -13.383 -2.275 1 98.31 104 GLU B C 1
ATOM 2436 O O . GLU B 1 104 ? 15.828 -12.617 -1.318 1 98.31 104 GLU B O 1
ATOM 2441 N N . ALA B 1 105 ? 15.445 -12.969 -3.494 1 98.56 105 ALA B N 1
ATOM 2442 C CA . ALA B 1 105 ? 15.266 -11.555 -3.799 1 98.56 105 ALA B CA 1
ATOM 2443 C C . ALA B 1 105 ? 14.109 -10.961 -2.998 1 98.56 105 ALA B C 1
ATOM 2445 O O . ALA B 1 105 ? 14.25 -9.906 -2.379 1 98.56 105 ALA B O 1
ATOM 2446 N N . ILE B 1 106 ? 12.961 -11.641 -3.004 1 98.38 106 ILE B N 1
ATOM 2447 C CA . ILE B 1 106 ? 11.773 -11.148 -2.311 1 98.38 106 ILE B CA 1
ATOM 2448 C C . ILE B 1 106 ? 12.039 -11.109 -0.806 1 98.38 106 ILE B C 1
ATOM 2450 O O . ILE B 1 106 ? 11.719 -10.125 -0.14 1 98.38 106 ILE B O 1
ATOM 2454 N N . GLU B 1 107 ? 12.641 -12.164 -0.282 1 97.69 107 GLU B N 1
ATOM 2455 C CA . GLU B 1 107 ? 12.945 -12.211 1.145 1 97.69 107 GLU B CA 1
ATOM 2456 C C . GLU B 1 107 ? 13.875 -11.078 1.552 1 97.69 107 GLU B C 1
ATOM 2458 O O . GLU B 1 107 ? 13.664 -10.43 2.578 1 97.69 107 GLU B O 1
ATOM 2463 N N . THR B 1 108 ? 14.875 -10.836 0.755 1 97.19 108 THR B N 1
ATOM 2464 C CA . THR B 1 108 ? 15.828 -9.766 1.018 1 97.19 108 THR B CA 1
ATOM 2465 C C . THR B 1 108 ? 15.141 -8.406 0.92 1 97.19 108 THR B C 1
ATOM 2467 O O . THR B 1 108 ? 15.398 -7.516 1.739 1 97.19 108 THR B O 1
ATOM 2470 N N . PHE B 1 109 ? 14.312 -8.258 -0.042 1 97.19 109 PHE B N 1
ATOM 2471 C CA . PHE B 1 109 ? 13.578 -7.012 -0.234 1 97.19 109 PHE B CA 1
ATOM 2472 C C . PHE B 1 109 ? 12.648 -6.742 0.939 1 97.19 109 PHE B C 1
ATOM 2474 O O . PHE B 1 109 ? 12.562 -5.617 1.43 1 97.19 109 PHE B O 1
ATOM 2481 N N . VAL B 1 110 ? 11.945 -7.742 1.401 1 96.12 110 VAL B N 1
ATOM 2482 C CA . VAL B 1 110 ? 11.055 -7.629 2.553 1 96.12 110 VAL B CA 1
ATOM 2483 C C . VAL B 1 110 ? 11.852 -7.199 3.781 1 96.12 110 VAL B C 1
ATOM 2485 O O . VAL B 1 110 ? 11.461 -6.27 4.492 1 96.12 110 VAL B O 1
ATOM 2488 N N . ALA B 1 111 ? 12.961 -7.84 4.043 1 94.88 111 ALA B N 1
ATOM 2489 C CA . ALA B 1 111 ? 13.812 -7.504 5.184 1 94.88 111 ALA B CA 1
ATOM 2490 C C . ALA B 1 111 ? 14.289 -6.055 5.105 1 94.88 111 ALA B C 1
ATOM 2492 O O . ALA B 1 111 ? 14.297 -5.344 6.113 1 94.88 111 ALA B O 1
ATOM 2493 N N . PHE B 1 112 ? 14.648 -5.625 3.92 1 95.88 112 PHE B N 1
ATOM 2494 C CA . PHE B 1 112 ? 15.078 -4.25 3.695 1 95.88 112 PHE B CA 1
ATOM 2495 C C . PHE B 1 112 ? 13.953 -3.273 4.012 1 95.88 112 PHE B C 1
ATOM 2497 O O . PHE B 1 112 ? 14.18 -2.258 4.672 1 95.88 112 PHE B O 1
ATOM 2504 N N . GLY B 1 113 ? 12.781 -3.549 3.48 1 93.56 113 GLY B N 1
ATOM 2505 C CA . GLY B 1 113 ? 11.633 -2.691 3.719 1 93.56 113 GLY B CA 1
ATOM 2506 C C . GLY B 1 113 ? 11.305 -2.521 5.191 1 93.56 113 GLY B C 1
ATOM 2507 O O . GLY B 1 113 ? 10.914 -1.438 5.625 1 93.56 113 GLY B O 1
ATOM 2508 N N . ILE B 1 114 ? 11.438 -3.561 5.977 1 88.94 114 ILE B N 1
ATOM 2509 C CA . ILE B 1 114 ? 11.188 -3.535 7.414 1 88.94 114 ILE B CA 1
ATOM 2510 C C . ILE B 1 114 ? 12.242 -2.678 8.109 1 88.94 114 ILE B C 1
ATOM 2512 O O . ILE B 1 114 ? 11.914 -1.866 8.977 1 88.94 114 ILE B O 1
ATOM 2516 N N . ALA B 1 115 ? 13.414 -2.789 7.645 1 91.06 115 ALA B N 1
ATOM 2517 C CA . ALA B 1 115 ? 14.539 -2.123 8.297 1 91.06 115 ALA B CA 1
ATOM 2518 C C . ALA B 1 115 ? 14.609 -0.652 7.895 1 91.06 115 ALA B C 1
ATOM 2520 O O . ALA B 1 115 ? 15.086 0.186 8.664 1 91.06 115 ALA B O 1
ATOM 2521 N N . HIS B 1 116 ? 14.133 -0.341 6.672 1 91.62 116 HIS B N 1
ATOM 2522 C CA . HIS B 1 116 ? 14.289 0.998 6.117 1 91.62 116 HIS B CA 1
ATOM 2523 C C . HIS B 1 116 ? 12.977 1.532 5.57 1 91.62 116 HIS B C 1
ATOM 2525 O O . HIS B 1 116 ? 12.883 1.884 4.391 1 91.62 116 HIS B O 1
ATOM 2531 N N . PRO B 1 117 ? 12.016 1.696 6.418 1 87.56 117 PRO B N 1
ATOM 2532 C CA . PRO B 1 117 ? 10.703 2.139 5.938 1 87.56 117 PRO B CA 1
ATOM 2533 C C . PRO B 1 117 ? 10.742 3.537 5.324 1 87.56 117 PRO B C 1
ATOM 2535 O O . PRO B 1 117 ? 9.93 3.855 4.453 1 87.56 117 PRO B O 1
ATOM 2538 N N . GLU B 1 118 ? 11.711 4.352 5.676 1 87.94 118 GLU B N 1
ATOM 2539 C CA . GLU B 1 118 ? 11.797 5.73 5.211 1 87.94 118 GLU B CA 1
ATOM 2540 C C . GLU B 1 118 ? 12.133 5.793 3.725 1 87.94 118 GLU B C 1
ATOM 2542 O O . GLU B 1 118 ? 11.75 6.742 3.033 1 87.94 118 GLU B O 1
ATOM 2547 N N . VAL B 1 119 ? 12.812 4.789 3.244 1 90.38 119 VAL B N 1
ATOM 2548 C CA . VAL B 1 119 ? 13.227 4.797 1.844 1 90.38 119 VAL B CA 1
ATOM 2549 C C . VAL B 1 119 ? 12 4.715 0.941 1 90.38 119 VAL B C 1
ATOM 2551 O O . VAL B 1 119 ? 11.82 5.547 0.047 1 90.38 119 VAL B O 1
ATOM 2554 N N . ARG B 1 120 ? 11.18 3.787 1.165 1 87 120 ARG B N 1
ATOM 2555 C CA . ARG B 1 120 ? 9.984 3.629 0.35 1 87 120 ARG B CA 1
ATOM 2556 C C . ARG B 1 120 ? 9.031 4.809 0.538 1 87 120 ARG B C 1
ATOM 2558 O O . ARG B 1 120 ? 8.414 5.273 -0.422 1 87 120 ARG B O 1
ATOM 2565 N N . GLN B 1 121 ? 8.875 5.203 1.752 1 88.44 121 GLN B N 1
ATOM 2566 C CA . GLN B 1 121 ? 8.008 6.344 2.023 1 88.44 121 GLN B CA 1
ATOM 2567 C C . GLN B 1 121 ? 8.469 7.582 1.259 1 88.44 121 GLN B C 1
ATOM 2569 O O . GLN B 1 121 ? 7.645 8.359 0.773 1 88.44 121 GLN B O 1
ATOM 2574 N N . PHE B 1 122 ? 9.789 7.77 1.202 1 92.12 122 PHE B N 1
ATOM 2575 C CA . PHE B 1 122 ? 10.367 8.891 0.475 1 92.12 122 PHE B CA 1
ATOM 2576 C C . PHE B 1 122 ? 9.992 8.828 -1.002 1 92.12 122 PHE B C 1
ATOM 2578 O O . PHE B 1 122 ? 9.609 9.844 -1.592 1 92.12 122 PHE B O 1
ATOM 2585 N N . VAL B 1 123 ? 9.992 7.664 -1.573 1 90.44 123 VAL B N 1
ATOM 2586 C CA . VAL B 1 123 ? 9.641 7.465 -2.975 1 90.44 123 VAL B CA 1
ATOM 2587 C C . VAL B 1 123 ? 8.148 7.73 -3.17 1 90.44 123 VAL B C 1
ATOM 2589 O O . VAL B 1 123 ? 7.758 8.492 -4.059 1 90.44 123 VAL B O 1
ATOM 2592 N N . ALA B 1 124 ? 7.355 7.176 -2.346 1 85.94 124 ALA B N 1
ATOM 2593 C CA . ALA B 1 124 ? 5.902 7.289 -2.457 1 85.94 124 ALA B CA 1
ATOM 2594 C C . ALA B 1 124 ? 5.457 8.742 -2.363 1 85.94 124 ALA B C 1
ATOM 2596 O O . ALA B 1 124 ? 4.512 9.156 -3.043 1 85.94 124 ALA B O 1
ATOM 2597 N N . GLN B 1 125 ? 6.152 9.508 -1.594 1 83.62 125 GLN B N 1
ATOM 2598 C CA . GLN B 1 125 ? 5.762 10.891 -1.319 1 83.62 125 GLN B CA 1
ATOM 2599 C C . GLN B 1 125 ? 6.191 11.82 -2.449 1 83.62 125 GLN B C 1
ATOM 2601 O O . GLN B 1 125 ? 5.539 12.828 -2.713 1 83.62 125 GLN B O 1
ATOM 2606 N N . HIS B 1 126 ? 7.25 11.453 -3.16 1 86.12 126 HIS B N 1
ATOM 2607 C CA . HIS B 1 126 ? 7.879 12.477 -3.988 1 86.12 126 HIS B CA 1
ATOM 2608 C C . HIS B 1 126 ? 7.863 12.078 -5.461 1 86.12 126 HIS B C 1
ATOM 2610 O O . HIS B 1 126 ? 8.141 12.906 -6.336 1 86.12 126 HIS B O 1
ATOM 2616 N N . ALA B 1 127 ? 7.465 10.875 -5.703 1 79.19 127 ALA B N 1
ATOM 2617 C CA . ALA B 1 127 ? 7.535 10.422 -7.09 1 79.19 127 ALA B CA 1
ATOM 2618 C C . ALA B 1 127 ? 6.461 11.086 -7.941 1 79.19 127 ALA B C 1
ATOM 2620 O O . ALA B 1 127 ? 6.547 11.094 -9.172 1 79.19 127 ALA B O 1
ATOM 2621 N N . ALA B 1 128 ? 5.375 11.625 -7.297 1 70.69 128 ALA B N 1
ATOM 2622 C CA . ALA B 1 128 ? 4.324 12.305 -8.055 1 70.69 128 ALA B CA 1
ATOM 2623 C C . ALA B 1 128 ? 4.238 13.781 -7.672 1 70.69 128 ALA B C 1
ATOM 2625 O O . ALA B 1 128 ? 3.246 14.445 -7.969 1 70.69 128 ALA B O 1
ATOM 2626 N N . GLU B 1 129 ? 5.16 14.258 -6.918 1 76.31 129 GLU B N 1
ATOM 2627 C CA . GLU B 1 129 ? 5.188 15.656 -6.5 1 76.31 129 GLU B CA 1
ATOM 2628 C C . GLU B 1 129 ? 5.668 16.562 -7.629 1 76.31 129 GLU B C 1
ATOM 2630 O O . GLU B 1 129 ? 5.434 16.266 -8.805 1 76.31 129 GLU B O 1
ATOM 2635 N N . ALA B 1 130 ? 6.336 17.609 -7.238 1 75.81 130 ALA B N 1
ATOM 2636 C CA . ALA B 1 130 ? 6.871 18.578 -8.195 1 75.81 130 ALA B CA 1
ATOM 2637 C C . ALA B 1 130 ? 7.754 17.875 -9.234 1 75.81 130 ALA B C 1
ATOM 2639 O O . ALA B 1 130 ? 8.594 17.047 -8.883 1 75.81 130 ALA B O 1
ATOM 2640 N N . PRO B 1 131 ? 7.555 18.25 -10.438 1 80.5 131 PRO B N 1
ATOM 2641 C CA . PRO B 1 131 ? 8.18 17.531 -11.547 1 80.5 131 PRO B CA 1
ATOM 2642 C C . PRO B 1 131 ? 9.695 17.391 -11.391 1 80.5 131 PRO B C 1
ATOM 2644 O O . PRO B 1 131 ? 10.25 16.328 -11.648 1 80.5 131 PRO B O 1
ATOM 2647 N N . GLU B 1 132 ? 10.367 18.438 -10.938 1 87.88 132 GLU B N 1
ATOM 2648 C CA . GLU B 1 132 ? 11.828 18.391 -10.875 1 87.88 132 GLU B CA 1
ATOM 2649 C C . GLU B 1 132 ? 12.297 17.391 -9.812 1 87.88 132 GLU B C 1
ATOM 2651 O O . GLU B 1 132 ? 13.211 16.609 -10.062 1 87.88 132 GLU B O 1
ATOM 2656 N N . ARG B 1 133 ? 11.773 17.422 -8.695 1 90.75 133 ARG B N 1
ATOM 2657 C CA . ARG B 1 133 ? 12.156 16.5 -7.621 1 90.75 133 ARG B CA 1
ATOM 2658 C C . ARG B 1 133 ? 11.781 15.07 -7.969 1 90.75 133 ARG B C 1
ATOM 2660 O O . ARG B 1 133 ? 12.555 14.141 -7.703 1 90.75 133 ARG B O 1
ATOM 2667 N N . ALA B 1 134 ? 10.664 14.961 -8.562 1 91.88 134 ALA B N 1
ATOM 2668 C CA . ALA B 1 134 ? 10.227 13.641 -9.008 1 91.88 134 ALA B CA 1
ATOM 2669 C C . ALA B 1 134 ? 11.219 13.047 -10 1 91.88 134 ALA B C 1
ATOM 2671 O O . ALA B 1 134 ? 11.578 11.867 -9.898 1 91.88 134 ALA B O 1
ATOM 2672 N N . ALA B 1 135 ? 11.641 13.859 -10.914 1 93.12 135 ALA B N 1
ATOM 2673 C CA . ALA B 1 135 ? 12.578 13.406 -11.93 1 93.12 135 ALA B CA 1
ATOM 2674 C C . ALA B 1 135 ? 13.891 12.945 -11.297 1 93.12 135 ALA B C 1
ATOM 2676 O O . ALA B 1 135 ? 14.438 11.906 -11.672 1 93.12 135 ALA B O 1
ATOM 2677 N N . LEU B 1 136 ? 14.398 13.688 -10.383 1 94.69 136 LEU B N 1
ATOM 2678 C CA . LEU B 1 136 ? 15.633 13.336 -9.695 1 94.69 136 LEU B CA 1
ATOM 2679 C C . LEU B 1 136 ? 15.477 12.031 -8.922 1 94.69 136 LEU B C 1
ATOM 2681 O O . LEU B 1 136 ? 16.344 11.156 -8.984 1 94.69 136 LEU B O 1
ATOM 2685 N N . LEU B 1 137 ? 14.43 11.938 -8.211 1 95.25 137 LEU B N 1
ATOM 2686 C CA . LEU B 1 137 ? 14.141 10.742 -7.426 1 95.25 137 LEU B CA 1
ATOM 2687 C C . LEU B 1 137 ? 14.047 9.516 -8.32 1 95.25 137 LEU B C 1
ATOM 2689 O O . LEU B 1 137 ? 14.633 8.469 -8.016 1 95.25 137 LEU B O 1
ATOM 2693 N N . ILE B 1 138 ? 13.328 9.633 -9.375 1 94.94 138 ILE B N 1
ATOM 2694 C CA . ILE B 1 138 ? 13.125 8.516 -10.297 1 94.94 138 ILE B CA 1
ATOM 2695 C C . ILE B 1 138 ? 14.461 8.109 -10.914 1 94.94 138 ILE B C 1
ATOM 2697 O O . ILE B 1 138 ? 14.797 6.918 -10.945 1 94.94 138 ILE B O 1
ATOM 2701 N N . ASP B 1 139 ? 15.234 9.031 -11.297 1 95.56 139 ASP B N 1
ATOM 2702 C CA . ASP B 1 139 ? 16.5 8.766 -11.969 1 95.56 139 ASP B CA 1
ATOM 2703 C C . ASP B 1 139 ? 17.516 8.164 -11.008 1 95.56 139 ASP B C 1
ATOM 2705 O O . ASP B 1 139 ? 18.297 7.281 -11.383 1 95.56 139 ASP B O 1
ATOM 2709 N N . ARG B 1 140 ? 17.453 8.562 -9.797 1 95.88 140 ARG B N 1
ATOM 2710 C CA . ARG B 1 140 ? 18.531 8.211 -8.883 1 95.88 140 ARG B CA 1
ATOM 2711 C C . ARG B 1 140 ? 18.172 7.004 -8.031 1 95.88 140 ARG B C 1
ATOM 2713 O O . ARG B 1 140 ? 19.047 6.363 -7.438 1 95.88 140 ARG B O 1
ATOM 2720 N N . LEU B 1 141 ? 16.906 6.73 -7.938 1 96.12 141 LEU B N 1
ATOM 2721 C CA . LEU B 1 141 ? 16.531 5.695 -6.984 1 96.12 141 LEU B CA 1
ATOM 2722 C C . LEU B 1 141 ? 15.578 4.688 -7.621 1 96.12 141 LEU B C 1
ATOM 2724 O O . LEU B 1 141 ? 15.938 3.523 -7.816 1 96.12 141 LEU B O 1
ATOM 2728 N N . ALA B 1 142 ? 14.422 5.133 -8.094 1 95.19 142 ALA B N 1
ATOM 2729 C CA . ALA B 1 142 ? 13.383 4.215 -8.555 1 95.19 142 ALA B CA 1
ATOM 2730 C C . ALA B 1 142 ? 13.844 3.439 -9.781 1 95.19 142 ALA B C 1
ATOM 2732 O O . ALA B 1 142 ? 13.68 2.219 -9.852 1 95.19 142 ALA B O 1
ATOM 2733 N N . ARG B 1 143 ? 14.367 4.113 -10.781 1 96.5 143 ARG B N 1
ATOM 2734 C CA . ARG B 1 143 ? 14.781 3.473 -12.031 1 96.5 143 ARG B CA 1
ATOM 2735 C C . ARG B 1 143 ? 15.922 2.488 -11.789 1 96.5 143 ARG B C 1
ATOM 2737 O O . ARG B 1 143 ? 15.852 1.333 -12.211 1 96.5 143 ARG B O 1
ATOM 2744 N N . PRO B 1 144 ? 16.984 2.908 -11.062 1 97.38 144 PRO B N 1
ATOM 2745 C CA . PRO B 1 144 ? 18.031 1.937 -10.773 1 97.38 144 PRO B CA 1
ATOM 2746 C C . PRO B 1 144 ? 17.531 0.734 -9.984 1 97.38 144 PRO B C 1
ATOM 2748 O O . PRO B 1 144 ? 18 -0.389 -10.195 1 97.38 144 PRO B O 1
ATOM 2751 N N . ALA B 1 145 ? 16.641 0.946 -9.047 1 97.38 145 ALA B N 1
ATOM 2752 C CA . ALA B 1 145 ? 16.062 -0.157 -8.289 1 97.38 145 ALA B CA 1
ATOM 2753 C C . ALA B 1 145 ? 15.352 -1.148 -9.203 1 97.38 145 ALA B C 1
ATOM 2755 O O . ALA B 1 145 ? 15.578 -2.357 -9.117 1 97.38 145 ALA B O 1
ATOM 2756 N N . TYR B 1 146 ? 14.539 -0.631 -10.109 1 97.88 146 TYR B N 1
ATOM 2757 C CA . TYR B 1 146 ? 13.852 -1.484 -11.07 1 97.88 146 TYR B CA 1
ATOM 2758 C C . TYR B 1 146 ? 14.844 -2.213 -11.969 1 97.88 146 TYR B C 1
ATOM 2760 O O . TYR B 1 146 ? 14.719 -3.42 -12.188 1 97.88 146 TYR B O 1
ATOM 2768 N N . GLN B 1 147 ? 15.828 -1.511 -12.422 1 98.12 147 GLN B N 1
ATOM 2769 C CA . GLN B 1 147 ? 16.797 -2.09 -13.336 1 98.12 147 GLN B CA 1
ATOM 2770 C C . GLN B 1 147 ? 17.578 -3.229 -12.672 1 98.12 147 GLN B C 1
ATOM 2772 O O . GLN B 1 147 ? 17.938 -4.207 -13.328 1 98.12 147 GLN B O 1
ATOM 2777 N N . SER B 1 148 ? 17.812 -3.102 -11.43 1 98.31 148 SER B N 1
ATOM 2778 C CA . SER B 1 148 ? 18.609 -4.098 -10.711 1 98.31 148 SER B CA 1
ATOM 2779 C C . SER B 1 148 ? 17.891 -5.445 -10.68 1 98.31 148 SER B C 1
ATOM 2781 O O . SER B 1 148 ? 18.531 -6.492 -10.555 1 98.31 148 SER B O 1
ATOM 2783 N N . ILE B 1 149 ? 16.562 -5.477 -10.781 1 98.44 149 ILE B N 1
ATOM 2784 C CA . ILE B 1 149 ? 15.852 -6.73 -10.594 1 98.44 149 ILE B CA 1
ATOM 2785 C C . ILE B 1 149 ? 15.164 -7.129 -11.898 1 98.44 149 ILE B C 1
ATOM 2787 O O . ILE B 1 149 ? 14.648 -8.242 -12.023 1 98.44 149 ILE B O 1
ATOM 2791 N N . ARG B 1 150 ? 15.102 -6.266 -12.898 1 98.56 150 ARG B N 1
ATOM 2792 C CA . ARG B 1 150 ? 14.32 -6.41 -14.125 1 98.56 150 ARG B CA 1
ATOM 2793 C C . ARG B 1 150 ? 14.617 -7.742 -14.805 1 98.56 150 ARG B C 1
ATOM 2795 O O . ARG B 1 150 ? 13.695 -8.492 -15.141 1 98.56 150 ARG B O 1
ATOM 2802 N N . ASP B 1 151 ? 15.867 -8.055 -15 1 98.5 151 ASP B N 1
ATOM 2803 C CA . ASP B 1 151 ? 16.234 -9.242 -15.758 1 98.5 151 ASP B CA 1
ATOM 2804 C C . ASP B 1 151 ? 15.875 -10.516 -15 1 98.5 151 ASP B C 1
ATOM 2806 O O . ASP B 1 151 ? 15.508 -11.523 -15.602 1 98.5 151 ASP B O 1
ATOM 2810 N N . LEU B 1 152 ? 16.031 -10.461 -13.719 1 98.75 152 LEU B N 1
ATOM 2811 C CA . LEU B 1 152 ? 15.633 -11.609 -12.906 1 98.75 152 LEU B CA 1
ATOM 2812 C C . LEU B 1 152 ? 14.133 -11.836 -13 1 98.75 152 LEU B C 1
ATOM 2814 O O . LEU B 1 152 ? 13.68 -12.977 -13.156 1 98.75 152 LEU B O 1
ATOM 2818 N N . VAL B 1 153 ? 13.336 -10.75 -12.922 1 98.81 153 VAL B N 1
ATOM 2819 C CA . VAL B 1 153 ? 11.883 -10.859 -13.031 1 98.81 153 VAL B CA 1
ATOM 2820 C C . VAL B 1 153 ? 11.5 -11.367 -14.414 1 98.81 153 VAL B C 1
ATOM 2822 O O . VAL B 1 153 ? 10.617 -12.219 -14.547 1 98.81 153 VAL B O 1
ATOM 2825 N N . GLN B 1 154 ? 12.203 -10.906 -15.445 1 98.62 154 GLN B N 1
ATOM 2826 C CA . GLN B 1 154 ? 11.938 -11.383 -16.797 1 98.62 154 GLN B CA 1
ATOM 2827 C C . GLN B 1 154 ? 12.203 -12.875 -16.922 1 98.62 154 GLN B C 1
ATOM 2829 O O . GLN B 1 154 ? 11.43 -13.602 -17.547 1 98.62 154 GLN B O 1
ATOM 2834 N N . ALA B 1 155 ? 13.297 -13.32 -16.344 1 98.31 155 ALA B N 1
ATOM 2835 C CA . ALA B 1 155 ? 13.586 -14.758 -16.328 1 98.31 155 ALA B CA 1
ATOM 2836 C C . ALA B 1 155 ? 12.453 -15.531 -15.672 1 98.31 155 ALA B C 1
ATOM 2838 O O . ALA B 1 155 ? 12.086 -16.609 -16.141 1 98.31 155 ALA B O 1
ATOM 2839 N N . GLY B 1 156 ? 11.906 -14.992 -14.547 1 98.56 156 GLY B N 1
ATOM 2840 C CA . GLY B 1 156 ? 10.766 -15.602 -13.891 1 98.56 156 GLY B CA 1
ATOM 2841 C C . GLY B 1 156 ? 9.523 -15.648 -14.766 1 98.56 156 GLY B C 1
ATOM 2842 O O . GLY B 1 156 ? 8.789 -16.641 -14.75 1 98.56 156 GLY B O 1
ATOM 2843 N N . ILE B 1 157 ? 9.305 -14.602 -15.5 1 98.44 157 ILE B N 1
ATOM 2844 C CA . ILE B 1 157 ? 8.172 -14.555 -16.422 1 98.44 157 ILE B CA 1
ATOM 2845 C C . ILE B 1 157 ? 8.344 -15.617 -17.5 1 98.44 157 ILE B C 1
ATOM 2847 O O . ILE B 1 157 ? 7.41 -16.375 -17.797 1 98.44 157 ILE B O 1
ATOM 2851 N N . ASP B 1 158 ? 9.516 -15.695 -18.016 1 97.69 158 ASP B N 1
ATOM 2852 C CA . ASP B 1 158 ? 9.797 -16.594 -19.125 1 97.69 158 ASP B CA 1
ATOM 2853 C C . ASP B 1 158 ? 9.562 -18.047 -18.734 1 97.69 158 ASP B C 1
ATOM 2855 O O . ASP B 1 158 ? 9.117 -18.859 -19.547 1 97.69 158 ASP B O 1
ATOM 2859 N N . CYS B 1 159 ? 9.805 -18.391 -17.516 1 97 159 CYS B N 1
ATOM 2860 C CA . CYS B 1 159 ? 9.664 -19.797 -17.109 1 97 159 CYS B CA 1
ATOM 2861 C C . CYS B 1 159 ? 8.367 -20.016 -16.344 1 97 159 CYS B C 1
ATOM 2863 O O . CYS B 1 159 ? 8.117 -21.109 -15.836 1 97 159 CYS B O 1
ATOM 2865 N N . GLY B 1 160 ? 7.535 -18.984 -16.125 1 97.19 160 GLY B N 1
ATOM 2866 C CA . GLY B 1 160 ? 6.191 -19.125 -15.578 1 97.19 160 GLY B CA 1
ATOM 2867 C C . GLY B 1 160 ? 6.137 -18.953 -14.07 1 97.19 160 GLY B C 1
ATOM 2868 O O . GLY B 1 160 ? 5.062 -19.031 -13.477 1 97.19 160 GLY B O 1
ATOM 2869 N N . VAL B 1 161 ? 7.262 -18.641 -13.422 1 98 161 VAL B N 1
ATOM 2870 C CA . VAL B 1 161 ? 7.328 -18.422 -11.984 1 98 161 VAL B CA 1
ATOM 2871 C C . VAL B 1 161 ? 6.648 -17.094 -11.633 1 98 161 VAL B C 1
ATOM 2873 O O . VAL B 1 161 ? 6.059 -16.969 -10.562 1 98 161 VAL B O 1
ATOM 2876 N N . VAL B 1 162 ? 6.793 -16.141 -12.5 1 98.56 162 VAL B N 1
ATOM 2877 C CA . VAL B 1 162 ? 6.121 -14.844 -12.406 1 98.56 162 VAL B CA 1
ATOM 2878 C C . VAL B 1 162 ? 5.047 -14.734 -13.484 1 98.56 162 VAL B C 1
ATOM 2880 O O . VAL B 1 162 ? 5.305 -15.008 -14.656 1 98.56 162 VAL B O 1
ATOM 2883 N N . ARG B 1 163 ? 3.865 -14.281 -13.109 1 98 163 ARG B N 1
ATOM 2884 C CA . ARG B 1 163 ? 2.756 -14.383 -14.055 1 98 163 ARG B CA 1
ATOM 2885 C C . ARG B 1 163 ? 2.309 -13.008 -14.523 1 98 163 ARG B C 1
ATOM 2887 O O . ARG B 1 163 ? 1.375 -12.891 -15.32 1 98 163 ARG B O 1
ATOM 2894 N N . THR B 1 164 ? 2.928 -11.984 -14.031 1 97.81 164 THR B N 1
ATOM 2895 C CA . THR B 1 164 ? 2.664 -10.672 -14.617 1 97.81 164 THR B CA 1
ATOM 2896 C C . THR B 1 164 ? 3.162 -10.609 -16.062 1 97.81 164 THR B C 1
ATOM 2898 O O . THR B 1 164 ? 4.086 -11.336 -16.438 1 97.81 164 THR B O 1
ATOM 2901 N N . GLN B 1 165 ? 2.607 -9.703 -16.797 1 96.44 165 GLN B N 1
ATOM 2902 C CA . GLN B 1 165 ? 2.938 -9.609 -18.219 1 96.44 165 GLN B CA 1
ATOM 2903 C C . GLN B 1 165 ? 4.184 -8.75 -18.422 1 96.44 165 GLN B C 1
ATOM 2905 O O . GLN B 1 165 ? 4.777 -8.773 -19.516 1 96.44 165 GLN B O 1
ATOM 2910 N N . HIS B 1 166 ? 4.605 -8.008 -17.5 1 98.12 166 HIS B N 1
ATOM 2911 C CA . HIS B 1 166 ? 5.738 -7.094 -17.594 1 98.12 166 HIS B CA 1
ATOM 2912 C C . HIS B 1 166 ? 6.488 -7.027 -16.266 1 98.12 166 HIS B C 1
ATOM 2914 O O . HIS B 1 166 ? 5.867 -6.945 -15.195 1 98.12 166 HIS B O 1
ATOM 2920 N N . PRO B 1 167 ? 7.824 -7.012 -16.328 1 98.62 167 PRO B N 1
ATOM 2921 C CA . PRO B 1 167 ? 8.594 -6.984 -15.078 1 98.62 167 PRO B CA 1
ATOM 2922 C C . PRO B 1 167 ? 8.266 -5.77 -14.203 1 98.62 167 PRO B C 1
ATOM 2924 O O . PRO B 1 167 ? 8.312 -5.859 -12.977 1 98.62 167 PRO B O 1
ATOM 2927 N N . ALA B 1 168 ? 7.906 -4.621 -14.82 1 98.44 168 ALA B N 1
ATOM 2928 C CA . ALA B 1 168 ? 7.609 -3.402 -14.07 1 98.44 168 ALA B CA 1
ATOM 2929 C C . ALA B 1 168 ? 6.371 -3.582 -13.195 1 98.44 168 ALA B C 1
ATOM 2931 O O . ALA B 1 168 ? 6.301 -3.035 -12.094 1 98.44 168 ALA B O 1
ATOM 2932 N N . LEU B 1 169 ? 5.406 -4.297 -13.672 1 98.06 169 LEU B N 1
ATOM 2933 C CA . LEU B 1 169 ? 4.188 -4.531 -12.914 1 98.06 169 LEU B CA 1
ATOM 2934 C C . LEU B 1 169 ? 4.469 -5.402 -11.688 1 98.06 169 LEU B C 1
ATOM 2936 O O . LEU B 1 169 ? 3.957 -5.137 -10.602 1 98.06 169 LEU B O 1
ATOM 2940 N N . PHE B 1 170 ? 5.324 -6.438 -11.891 1 98.56 170 PHE B N 1
ATOM 2941 C CA . PHE B 1 170 ? 5.762 -7.258 -10.773 1 98.56 170 PHE B CA 1
ATOM 2942 C C . PHE B 1 170 ? 6.473 -6.41 -9.727 1 98.56 170 PHE B C 1
ATOM 2944 O O . PHE B 1 170 ? 6.18 -6.508 -8.531 1 98.56 170 PHE B O 1
ATOM 2951 N N . PHE B 1 171 ? 7.387 -5.586 -10.195 1 98 171 PHE B N 1
ATOM 2952 C CA . PHE B 1 171 ? 8.203 -4.742 -9.328 1 98 171 PHE B CA 1
ATOM 2953 C C . PHE B 1 171 ? 7.332 -3.816 -8.492 1 98 171 PHE B C 1
ATOM 2955 O O . PHE B 1 171 ? 7.512 -3.719 -7.273 1 98 171 PHE B O 1
ATOM 2962 N N . LEU B 1 172 ? 6.383 -3.174 -9.102 1 96.12 172 LEU B N 1
ATOM 2963 C CA . LEU B 1 172 ? 5.547 -2.201 -8.406 1 96.12 172 LEU B CA 1
ATOM 2964 C C . LEU B 1 172 ? 4.594 -2.895 -7.441 1 96.12 172 LEU B C 1
ATOM 2966 O O . LEU B 1 172 ? 4.371 -2.414 -6.328 1 96.12 172 LEU B O 1
ATOM 2970 N N . LEU B 1 173 ? 4.027 -4.031 -7.836 1 96.81 173 LEU B N 1
ATOM 2971 C CA . LEU B 1 173 ? 3.166 -4.797 -6.941 1 96.81 173 LEU B CA 1
ATOM 2972 C C . LEU B 1 173 ? 3.945 -5.297 -5.727 1 96.81 173 LEU B C 1
ATOM 2974 O O . LEU B 1 173 ? 3.449 -5.242 -4.602 1 96.81 173 LEU B O 1
ATOM 2978 N N . LEU B 1 174 ? 5.168 -5.801 -5.969 1 97.38 174 LEU B N 1
ATOM 2979 C CA . LEU B 1 174 ? 6.008 -6.285 -4.879 1 97.38 174 LEU B CA 1
ATOM 2980 C C . LEU B 1 174 ? 6.398 -5.148 -3.943 1 97.38 174 LEU B C 1
ATOM 2982 O O . LEU B 1 174 ? 6.332 -5.289 -2.721 1 97.38 174 LEU B O 1
ATOM 2986 N N . SER B 1 175 ? 6.824 -4.016 -4.52 1 95.38 175 SER B N 1
ATOM 2987 C CA . SER B 1 175 ? 7.18 -2.846 -3.721 1 95.38 175 SER B CA 1
ATOM 2988 C C . SER B 1 175 ? 6.027 -2.428 -2.811 1 95.38 175 SER B C 1
ATOM 2990 O O . SER B 1 175 ? 6.238 -2.131 -1.634 1 95.38 175 SER B O 1
ATOM 2992 N N . ASN B 1 176 ? 4.879 -2.412 -3.385 1 93.31 176 ASN B N 1
ATOM 2993 C CA . ASN B 1 176 ? 3.695 -2.066 -2.607 1 93.31 176 ASN B CA 1
ATOM 2994 C C . ASN B 1 176 ? 3.428 -3.092 -1.51 1 93.31 176 ASN B C 1
ATOM 2996 O O . ASN B 1 176 ? 3.088 -2.727 -0.383 1 93.31 176 ASN B O 1
ATOM 3000 N N . SER B 1 177 ? 3.578 -4.348 -1.78 1 94.75 177 SER B N 1
ATOM 3001 C CA . SER B 1 177 ? 3.295 -5.418 -0.831 1 94.75 177 SER B CA 1
ATOM 3002 C C . SER B 1 177 ? 4.277 -5.398 0.335 1 94.75 177 SER B C 1
ATOM 3004 O O . SER B 1 177 ? 3.922 -5.754 1.46 1 94.75 177 SER B O 1
ATOM 3006 N N . VAL B 1 178 ? 5.469 -5.016 0.088 1 93.06 178 VAL B N 1
ATOM 3007 C CA . VAL B 1 178 ? 6.512 -4.977 1.108 1 93.06 178 VAL B CA 1
ATOM 3008 C C . VAL B 1 178 ? 6.273 -3.795 2.047 1 93.06 178 VAL B C 1
ATOM 3010 O O . VAL B 1 178 ? 6.586 -3.865 3.238 1 93.06 178 VAL B O 1
ATOM 3013 N N . HIS B 1 179 ? 5.637 -2.832 1.553 1 87.38 179 HIS B N 1
ATOM 3014 C CA . HIS B 1 179 ? 5.355 -1.654 2.363 1 87.38 179 HIS B CA 1
ATOM 3015 C C . HIS B 1 179 ? 3.908 -1.649 2.846 1 87.38 179 HIS B C 1
ATOM 3017 O O . HIS B 1 179 ? 3.045 -1.031 2.223 1 87.38 179 HIS B O 1
ATOM 3023 N N . GLN B 1 180 ? 3.74 -2.17 3.926 1 85.19 180 GLN B N 1
ATOM 3024 C CA . GLN B 1 180 ? 2.404 -2.242 4.508 1 85.19 180 GLN B CA 1
ATOM 3025 C C . GLN B 1 180 ? 2.107 -1.011 5.359 1 85.19 180 GLN B C 1
ATOM 3027 O O . GLN B 1 180 ? 2.998 -0.485 6.031 1 85.19 180 GLN B O 1
ATOM 3032 N N . PRO B 1 181 ? 0.852 -0.589 5.344 1 84.44 181 PRO B N 1
ATOM 3033 C CA . PRO B 1 181 ? 0.482 0.469 6.285 1 84.44 181 PRO B CA 1
ATOM 3034 C C . PRO B 1 181 ? 0.719 0.07 7.742 1 84.44 181 PRO B C 1
ATOM 3036 O O . PRO B 1 181 ? 0.693 -1.118 8.07 1 84.44 181 PRO B O 1
ATOM 3039 N N . HIS B 1 182 ? 0.894 1.077 8.586 1 82.88 182 HIS B N 1
ATOM 3040 C CA . HIS B 1 182 ? 1.151 0.863 10.008 1 82.88 182 HIS B CA 1
ATOM 3041 C C . HIS B 1 182 ? -0.042 0.201 10.688 1 82.88 182 HIS B C 1
ATOM 3043 O O . HIS B 1 182 ? 0.088 -0.337 11.789 1 82.88 182 HIS B O 1
ATOM 3049 N N . SER B 1 183 ? -1.19 0.241 10.039 1 87.31 183 SER B N 1
ATOM 3050 C CA . SER B 1 183 ? -2.41 -0.317 10.609 1 87.31 183 SER B CA 1
ATOM 3051 C C . SER B 1 183 ? -2.457 -1.832 10.445 1 87.31 183 SER B C 1
ATOM 3053 O O . SER B 1 183 ? -3.266 -2.508 11.086 1 87.31 183 SER B O 1
ATOM 3055 N N . VAL B 1 184 ? -1.632 -2.418 9.641 1 89.5 184 VAL B N 1
ATOM 3056 C CA . VAL B 1 184 ? -1.769 -3.809 9.219 1 89.5 184 VAL B CA 1
ATOM 3057 C C . VAL B 1 184 ? -1.54 -4.738 10.406 1 89.5 184 VAL B C 1
ATOM 3059 O O . VAL B 1 184 ? -2.33 -5.652 10.648 1 89.5 184 VAL B O 1
ATOM 3062 N N . PRO B 1 185 ? -0.519 -4.508 11.258 1 88.62 185 PRO B N 1
ATOM 3063 C CA . PRO B 1 185 ? -0.361 -5.395 12.414 1 88.62 185 PRO B CA 1
ATOM 3064 C C . PRO B 1 185 ? -1.567 -5.367 13.352 1 88.62 185 PRO B C 1
ATOM 3066 O O . PRO B 1 185 ? -1.979 -6.41 13.867 1 88.62 185 PRO B O 1
ATOM 3069 N N . VAL B 1 186 ? -2.158 -4.223 13.562 1 89.5 186 VAL B N 1
ATOM 3070 C CA . VAL B 1 186 ? -3.324 -4.078 14.43 1 89.5 186 VAL B CA 1
ATOM 3071 C C . VAL B 1 186 ? -4.527 -4.781 13.797 1 89.5 186 VAL B C 1
ATOM 3073 O O . VAL B 1 186 ? -5.238 -5.531 14.477 1 89.5 186 VAL B O 1
ATOM 3076 N N . LEU B 1 187 ? -4.719 -4.555 12.516 1 93.25 187 LEU B N 1
ATOM 3077 C CA . LEU B 1 187 ? -5.836 -5.164 11.805 1 93.25 187 LEU B CA 1
ATOM 3078 C C . LEU B 1 187 ? -5.711 -6.684 11.805 1 93.25 187 LEU B C 1
ATOM 3080 O O . LEU B 1 187 ? -6.695 -7.391 12.047 1 93.25 187 LEU B O 1
ATOM 3084 N N . LEU B 1 188 ? -4.488 -7.113 11.547 1 94.62 188 LEU B N 1
ATOM 3085 C CA . LEU B 1 188 ? -4.254 -8.555 11.523 1 94.62 188 LEU B CA 1
ATOM 3086 C C . LEU B 1 188 ? -4.578 -9.18 12.875 1 94.62 188 LEU B C 1
ATOM 3088 O O . LEU B 1 188 ? -5.238 -10.219 12.945 1 94.62 188 LEU B O 1
ATOM 3092 N N . ASN B 1 189 ? -4.176 -8.523 13.914 1 93.81 189 ASN B N 1
ATOM 3093 C CA . ASN B 1 189 ? -4.445 -9.016 15.266 1 93.81 189 ASN B CA 1
ATOM 3094 C C . ASN B 1 189 ? -5.945 -9.07 15.547 1 93.81 189 ASN B C 1
ATOM 3096 O O . ASN B 1 189 ? -6.414 -9.969 16.25 1 93.81 189 ASN B O 1
ATOM 3100 N N . GLU B 1 190 ? -6.648 -8.195 15.055 1 93.19 190 GLU B N 1
ATOM 3101 C CA . GLU B 1 190 ? -8.078 -8.086 15.336 1 93.19 190 GLU B CA 1
ATOM 3102 C C . GLU B 1 190 ? -8.883 -9.086 14.5 1 93.19 190 GLU B C 1
ATOM 3104 O O . GLU B 1 190 ? -9.82 -9.703 15 1 93.19 190 GLU B O 1
ATOM 3109 N N . ILE B 1 191 ? -8.5 -9.273 13.258 1 95.12 191 ILE B N 1
ATOM 3110 C CA . ILE B 1 191 ? -9.336 -10.07 12.375 1 95.12 191 ILE B CA 1
ATOM 3111 C C . ILE B 1 191 ? -8.867 -11.523 12.391 1 95.12 191 ILE B C 1
ATOM 3113 O O . ILE B 1 191 ? -9.594 -12.422 11.945 1 95.12 191 ILE B O 1
ATOM 3117 N N . ALA B 1 192 ? -7.629 -11.781 12.797 1 96.94 192 ALA B N 1
ATOM 3118 C CA . ALA B 1 192 ? -7.066 -13.125 12.898 1 96.94 192 ALA B CA 1
ATOM 3119 C C . ALA B 1 192 ? -6.34 -13.32 14.227 1 96.94 192 ALA B C 1
ATOM 3121 O O . ALA B 1 192 ? -5.117 -13.492 14.25 1 96.94 192 ALA B O 1
ATOM 3122 N N . PRO B 1 193 ? -7.062 -13.375 15.297 1 95.38 193 PRO B N 1
ATOM 3123 C CA . PRO B 1 193 ? -6.445 -13.461 16.625 1 95.38 193 PRO B CA 1
ATOM 3124 C C . PRO B 1 193 ? -5.703 -14.781 16.844 1 95.38 193 PRO B C 1
ATOM 3126 O O . PRO B 1 193 ? -4.938 -14.906 17.797 1 95.38 193 PRO B O 1
ATOM 3129 N N . ASP B 1 194 ? -5.934 -15.742 16.016 1 97.06 194 ASP B N 1
ATOM 3130 C CA . ASP B 1 194 ? -5.242 -17.031 16.125 1 97.06 194 ASP B CA 1
ATOM 3131 C C . ASP B 1 194 ? -3.805 -16.922 15.617 1 97.06 194 ASP B C 1
ATOM 3133 O O . ASP B 1 194 ? -2.996 -17.828 15.844 1 97.06 194 ASP B O 1
ATOM 3137 N N . ILE B 1 195 ? -3.453 -15.828 14.977 1 96.69 195 ILE B N 1
ATOM 3138 C CA . ILE B 1 195 ? -2.07 -15.555 14.594 1 96.69 195 ILE B CA 1
ATOM 3139 C C . ILE B 1 195 ? -1.367 -14.797 15.711 1 96.69 195 ILE B C 1
ATOM 3141 O O . ILE B 1 195 ? -1.749 -13.664 16.047 1 96.69 195 ILE B O 1
ATOM 3145 N N . ALA B 1 196 ? -0.371 -15.422 16.203 1 96.25 196 ALA B N 1
ATOM 3146 C CA . ALA B 1 196 ? 0.391 -14.742 17.25 1 96.25 196 ALA B CA 1
ATOM 3147 C C . ALA B 1 196 ? 1.073 -13.492 16.719 1 96.25 196 ALA B C 1
ATOM 3149 O O . ALA B 1 196 ? 1.728 -13.539 15.664 1 96.25 196 ALA B O 1
ATOM 3150 N N . PRO B 1 197 ? 0.935 -12.383 17.453 1 93.88 197 PRO B N 1
ATOM 3151 C CA . PRO B 1 197 ? 1.547 -11.141 16.984 1 93.88 197 PRO B CA 1
ATOM 3152 C C . PRO B 1 197 ? 3.035 -11.289 16.672 1 93.88 197 PRO B C 1
ATOM 3154 O O . PRO B 1 197 ? 3.533 -10.703 15.711 1 93.88 197 PRO B O 1
ATOM 3157 N N . ALA B 1 198 ? 3.74 -12.078 17.406 1 94.19 198 ALA B N 1
ATOM 3158 C CA . ALA B 1 198 ? 5.176 -12.273 17.219 1 94.19 198 ALA B CA 1
ATOM 3159 C C . ALA B 1 198 ? 5.473 -12.992 15.906 1 94.19 198 ALA B C 1
ATOM 3161 O O . ALA B 1 198 ? 6.574 -12.883 15.359 1 94.19 198 ALA B O 1
ATOM 3162 N N . GLU B 1 199 ? 4.523 -13.711 15.312 1 95.31 199 GLU B N 1
ATOM 3163 C CA . GLU B 1 199 ? 4.699 -14.508 14.109 1 95.31 199 GLU B CA 1
ATOM 3164 C C . GLU B 1 199 ? 4.246 -13.742 12.867 1 95.31 199 GLU B C 1
ATOM 3166 O O . GLU B 1 199 ? 4.566 -14.133 11.742 1 95.31 199 GLU B O 1
ATOM 3171 N N . ALA B 1 200 ? 3.52 -12.688 13.117 1 93.19 200 ALA B N 1
ATOM 3172 C CA . ALA B 1 200 ? 2.82 -11.984 12.047 1 93.19 200 ALA B CA 1
ATOM 3173 C C . ALA B 1 200 ? 3.799 -11.508 10.977 1 93.19 200 ALA B C 1
ATOM 3175 O O . ALA B 1 200 ? 3.594 -11.742 9.781 1 93.19 200 ALA B O 1
ATOM 3176 N N . PRO B 1 201 ? 4.965 -10.883 11.414 1 91.19 201 PRO B N 1
ATOM 3177 C CA . PRO B 1 201 ? 5.887 -10.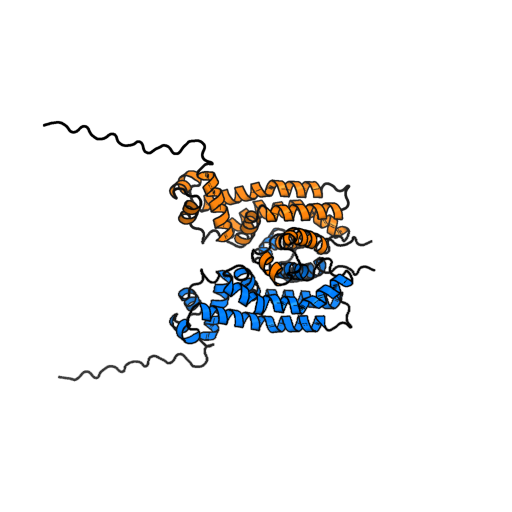398 10.383 1 91.19 201 PRO B CA 1
ATOM 3178 C C . PRO B 1 201 ? 6.445 -11.523 9.508 1 91.19 201 PRO B C 1
ATOM 3180 O O . PRO B 1 201 ? 6.527 -11.383 8.289 1 91.19 201 PRO B O 1
ATOM 3183 N N . SER B 1 202 ? 6.828 -12.594 10.109 1 94.75 202 SER B N 1
ATOM 3184 C CA . SER B 1 202 ? 7.371 -13.727 9.367 1 94.75 202 SER B CA 1
ATOM 3185 C C . SER B 1 202 ? 6.312 -14.359 8.461 1 94.75 202 SER B C 1
ATOM 3187 O O . SER B 1 202 ? 6.605 -14.742 7.328 1 94.75 202 SER B O 1
ATOM 3189 N N . LEU B 1 203 ? 5.07 -14.469 8.953 1 95.62 203 LEU B N 1
ATOM 3190 C CA . LEU B 1 203 ? 3.986 -15.031 8.156 1 95.62 203 LEU B CA 1
ATOM 3191 C C . LEU B 1 203 ? 3.662 -14.133 6.965 1 95.62 203 LEU B C 1
ATOM 3193 O O . LEU B 1 203 ? 3.387 -14.625 5.867 1 95.62 203 LEU B O 1
ATOM 3197 N N . LEU B 1 204 ? 3.703 -12.844 7.207 1 94.5 204 LEU B N 1
ATOM 3198 C CA . LEU B 1 204 ? 3.455 -11.906 6.117 1 94.5 204 LEU B CA 1
ATOM 3199 C C . LEU B 1 204 ? 4.527 -12.031 5.039 1 94.5 204 LEU B C 1
ATOM 3201 O O . LEU B 1 204 ? 4.215 -12.07 3.848 1 94.5 204 LEU B O 1
ATOM 3205 N N . ALA B 1 205 ? 5.797 -12.141 5.469 1 95.12 205 ALA B N 1
ATOM 3206 C CA . ALA B 1 205 ? 6.902 -12.305 4.531 1 95.12 205 ALA B CA 1
ATOM 3207 C C . ALA B 1 205 ? 6.746 -13.586 3.715 1 95.12 205 ALA B C 1
ATOM 3209 O O . ALA B 1 205 ? 6.883 -13.57 2.49 1 95.12 205 ALA B O 1
ATOM 3210 N N . ARG B 1 206 ? 6.438 -14.656 4.359 1 97.06 206 ARG B N 1
ATOM 3211 C CA . ARG B 1 206 ? 6.242 -15.93 3.684 1 97.06 206 ARG B CA 1
ATOM 3212 C C . ARG B 1 206 ? 5.055 -15.867 2.727 1 97.06 206 ARG B C 1
ATOM 3214 O O . ARG B 1 206 ? 5.074 -16.484 1.662 1 97.06 206 ARG B O 1
ATOM 3221 N N . SER B 1 207 ? 4.02 -15.102 3.152 1 98 207 SER B N 1
ATOM 3222 C CA . SER B 1 207 ? 2.83 -14.961 2.322 1 98 207 SER B CA 1
ATOM 3223 C C . SER B 1 207 ? 3.137 -14.188 1.04 1 98 207 SER B C 1
ATOM 3225 O O . SER B 1 207 ? 2.568 -14.484 -0.014 1 98 207 SER B O 1
ATOM 3227 N N . ILE B 1 208 ? 3.986 -13.172 1.143 1 98.19 208 ILE B N 1
ATOM 3228 C CA . ILE B 1 208 ? 4.371 -12.422 -0.046 1 98.19 208 ILE B CA 1
ATOM 3229 C C . ILE B 1 208 ? 5.078 -13.344 -1.035 1 98.19 208 ILE B C 1
ATOM 3231 O O . ILE B 1 208 ? 4.738 -13.375 -2.219 1 98.19 208 ILE B O 1
ATOM 3235 N N . VAL B 1 209 ? 5.996 -14.172 -0.558 1 98.25 209 VAL B N 1
ATOM 3236 C CA . VAL B 1 209 ? 6.715 -15.109 -1.414 1 98.25 209 VAL B CA 1
ATOM 3237 C C . VAL B 1 209 ? 5.73 -16.094 -2.037 1 98.25 209 VAL B C 1
ATOM 3239 O O . VAL B 1 209 ? 5.727 -16.297 -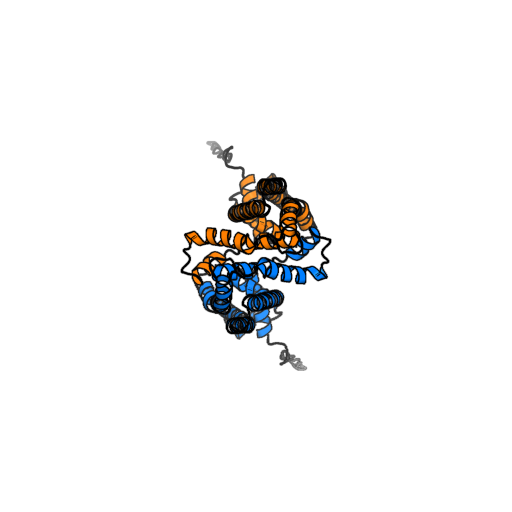3.254 1 98.25 209 VAL B O 1
ATOM 3242 N N . ALA B 1 210 ? 4.844 -16.656 -1.208 1 98.06 210 ALA B N 1
ATOM 3243 C CA . ALA B 1 210 ? 3.898 -17.688 -1.653 1 98.06 210 ALA B CA 1
ATOM 3244 C C . ALA B 1 210 ? 2.92 -17.109 -2.678 1 98.06 210 ALA B C 1
ATOM 3246 O O . ALA B 1 210 ? 2.48 -17.828 -3.584 1 98.06 210 ALA B O 1
ATOM 3247 N N . THR B 1 211 ? 2.557 -15.852 -2.51 1 98.5 211 THR B N 1
ATOM 3248 C CA . THR B 1 211 ? 1.607 -15.203 -3.406 1 98.5 211 THR B CA 1
ATOM 3249 C C . THR B 1 211 ? 2.271 -14.844 -4.734 1 98.5 211 THR B C 1
ATOM 3251 O O . THR B 1 211 ? 1.711 -15.102 -5.801 1 98.5 211 THR B O 1
ATOM 3254 N N . PHE B 1 212 ? 3.488 -14.352 -4.719 1 98.69 212 PHE B N 1
ATOM 3255 C CA . PHE B 1 212 ? 4.105 -13.727 -5.887 1 98.69 212 PHE B CA 1
ATOM 3256 C C . PHE B 1 212 ? 4.789 -14.773 -6.758 1 98.69 212 PHE B C 1
ATOM 3258 O O . PHE B 1 212 ? 5.02 -14.547 -7.945 1 98.69 212 PHE B O 1
ATOM 3265 N N . LEU B 1 213 ? 5.203 -15.93 -6.152 1 98.44 213 LEU B N 1
ATOM 3266 C CA . LEU B 1 213 ? 5.949 -16.922 -6.922 1 98.44 213 LEU B CA 1
ATOM 3267 C C . LEU B 1 213 ? 5.102 -18.156 -7.188 1 98.44 213 LEU B C 1
ATOM 3269 O O . LEU B 1 213 ? 4.598 -18.781 -6.254 1 98.44 213 LEU B O 1
ATOM 3273 N N . HIS B 1 214 ? 4.922 -18.5 -8.43 1 97.5 214 HIS B N 1
ATOM 3274 C CA . HIS B 1 214 ? 4.141 -19.625 -8.898 1 97.5 214 HIS B CA 1
ATOM 3275 C C . HIS B 1 214 ? 5.039 -20.812 -9.234 1 97.5 214 HIS B C 1
ATOM 3277 O O . HIS B 1 214 ? 6.25 -20.656 -9.398 1 97.5 214 HIS B O 1
ATOM 3283 N N . SER B 1 215 ? 4.406 -21.984 -9.266 1 91.19 215 SER B N 1
ATOM 3284 C CA . SER B 1 215 ? 5.121 -23.141 -9.805 1 91.19 215 SER B CA 1
ATOM 3285 C C . SER B 1 215 ? 5.414 -22.969 -11.289 1 91.19 215 SER B C 1
ATOM 3287 O O . SER B 1 215 ? 4.57 -22.469 -12.039 1 91.19 215 SER B O 1
ATOM 3289 N N . PRO B 1 216 ? 6.641 -23.359 -11.555 1 87.69 216 PRO B N 1
ATOM 3290 C CA . PRO B 1 216 ? 6.98 -23.219 -12.969 1 87.69 216 PRO B CA 1
ATOM 3291 C C . PRO B 1 216 ? 6.035 -23.984 -13.883 1 87.69 216 PRO B C 1
ATOM 3293 O O . PRO B 1 216 ? 5.441 -24.984 -13.469 1 87.69 216 PRO B O 1
ATOM 3296 N N . THR B 1 217 ? 5.684 -23.375 -14.945 1 75.06 217 THR B N 1
ATOM 3297 C CA . THR B 1 217 ? 4.895 -24.062 -15.961 1 75.06 217 THR B CA 1
ATOM 3298 C C . THR B 1 217 ? 5.715 -25.172 -16.625 1 75.06 217 THR B C 1
ATOM 3300 O O . THR B 1 217 ? 6.922 -25.016 -16.828 1 75.06 217 THR B O 1
ATOM 3303 N N . SER B 1 218 ? 5.328 -26.5 -16.422 1 59.94 218 SER B N 1
ATOM 3304 C CA . SER B 1 218 ? 6 -27.594 -17.125 1 59.94 218 SER B CA 1
ATOM 3305 C C . SER B 1 218 ? 6.18 -27.266 -18.609 1 59.94 218 SER B C 1
ATOM 3307 O O . SER B 1 218 ? 5.367 -26.547 -19.188 1 59.94 218 SER B O 1
#

Nearest PDB structures (foldseek):
  3f1b-assembly1_A-2  TM=6.582E-01  e=1.502E-05  Rhodococcus jostii RHA1
  7xy5-assembly1_A  TM=6.781E-01  e=1.734E-04  Vibrio cholerae
  7e1n-assembly1_B  TM=6.711E-01  e=2.855E-04  Pseudomonas fluorescens
  6o6n-assembly1_A  TM=5.742E-01  e=1.584E-04  Mycobacterium tuberculosis
  3ccy-assembly1_A-2  TM=6.842E-01  e=2.512E-03  Bordetella parapertussis 12822

pLDDT: mean 89.69, std 15.02, range [34.94, 98.81]

Foldseek 3Di:
DPPPDPDPDDPPDDDDPPPPPLVVLLLVLLLQQCLVPNLPRRDLCVSSVSSPHDSVVCCVRQNDSVSSVVVNLVVLLVLCVVLLVLLLVLLPPVVDDLLVSVLVNLLSVLVSCVVCVSSLSNLVRQCPPDPVSNVVSCVRHVVSSLVSNQNSLVSQCVQVQAVDPHSVVLVVVSSVLSNDDPCVLVVCCVVPVVDDSVCVSVVSSVVSSVVGTDPGDD/DPDPDPDPDDPPDDDDPPPPDLQVLLLVLLLQQCLVPNLPRRDLCVSSVSSPHDSVVCCVRQNDSVSSVVVNLVVLLVLCVVLLVLLLVLLPPVVDDLLVSVLVNLLSVLVSCVVCVSSLSNLVRQCPPDPVSNVVSCVRHVVSSLVSNQNSLVSQCVQVQAVDPHSVVLVVVSSVLSNDDPCVLVVCCVVPVVDDSVCVSVVSSVVSSVVGTDPGDD

Sequence (436 aa):
MTTASPLPHRPRGRRPAGAPSGRAALLTAATRAFAELGFERADLRSIAKAADVDTGLIRIHFGDKAALWLACLDAVTREAAPIMAVMTRLSAETDRPAYDRLREAIETFVAFGIAHPEVRQFVAQHAAEAPERAALLIDRLARPAYQSIRDLVQAGIDCGVVRTQHPALFFLLLSNSVHQPHSVPVLLNEIAPDIAPAEAPSLLARSIVATFLHSPTSMTTASPLPHRPRGRRPAGAPSGRAALLTAATRAFAELGFERADLRSIAKAADVDTGLIRIHFGDKAALWLACLDAVTREAAPIMAVMTRLSAETDRPAYDRLREAIETFVAFGIAHPEVRQFVAQHAAEAPERAALLIDRLARPAYQSIRDLVQAGIDCGVVRTQHPALFFLLLSNSVHQPHSVPVLLNEIAPDIAPAEAPSLLARSIVATFLHSPTS

Secondary structure (DSSP, 8-state):
----PPPP--------TTSS-HHHHHHHHHHHHHHHHHHHH--HHHHHHHHTS-THHHHHHT-SHHHHHHHHHHHHHHHHHHHHHHHHHHHH-TTS-HHHHHHHHHHHHHHHHHH-HHHHHHHHHHTTSSHHHHHHHIIIIIHHHHHHHHHHHHHHHHHTS--SSSHHHHHHHHHHHHS--TTHHHHHHHH-TTS-GGGHHHHHHHHHHHHH-PPP--/----PPPP--------TTSS-HHHHHHHHHHHHHHHHHHHH--HHHHHHHTTS-THHHHHHT-SHHHHHHHHHHHHHHHHHHHHHHHHHHHH-TTS-HHHHHHHHHHHHHHHHHH-HHHHHHHHHHTTSSHHHHHHHIIIIIHHHHHHHHHHHHHHHHHTS--SSSHHHHHHHHHHHHS--TTHHHHHHHH-TTS-GGGHHHHHHHHHHHHH-PPP--

Organism: Rhodopseudomonas palustris (strain ATCC BAA-98 / CGA009) (NCBI:txid258594)

InterPro domains:
  IPR001647 DNA-binding HTH domain, TetR-type [PF00440] (26-71)
  IPR001647 DNA-binding HTH domain, TetR-type [PR00455] (26-39)
  IPR001647 DNA-binding HTH domain, TetR-type [PR00455] (47-70)
  IPR001647 DNA-binding HTH domain, TetR-type [PS50977] (20-80)
  IPR009057 Homedomain-like superfamily [SSF46689] (14-84)
  IPR036271 Tetracyclin repressor-like, C-terminal domain superfamily [SSF48498] (100-191)
  IPR050109 HTH-type, TetR-like transcriptional regulator [PTHR30055] (10-181)

Solvent-accessible surface area (backbone atoms only — not comparable to full-atom values): 23684 Å² total; per-residue (Å²): 136,85,78,78,74,80,76,83,76,75,74,80,76,76,76,73,92,78,59,80,52,74,56,58,38,35,45,55,31,38,39,49,38,36,24,74,53,21,75,85,67,41,50,65,60,61,28,17,55,70,38,69,49,64,52,68,51,49,44,73,74,45,52,49,70,69,47,40,49,52,50,32,50,51,51,43,37,59,69,44,45,62,60,35,50,51,32,38,51,48,42,64,46,72,89,47,59,53,64,62,43,48,47,53,46,50,54,52,49,39,54,45,36,70,74,40,53,58,49,58,36,36,45,56,45,34,45,61,48,59,67,69,61,14,51,51,46,37,65,64,39,55,42,52,50,48,60,25,38,35,63,38,42,43,52,18,36,74,47,36,22,27,57,36,93,43,48,63,60,48,51,52,49,50,56,44,60,50,58,66,61,84,17,48,66,53,48,45,44,70,72,36,65,89,50,53,75,89,47,45,66,61,51,51,53,51,30,52,49,40,31,53,49,47,70,59,59,129,137,84,78,77,74,80,77,81,77,78,75,80,76,77,74,75,91,78,60,86,49,75,59,58,40,35,44,55,31,40,38,49,39,37,23,73,54,21,74,86,68,41,50,65,60,60,28,19,54,70,37,69,48,63,52,68,51,49,43,73,74,43,52,49,70,69,47,40,49,51,51,32,50,51,51,43,37,58,69,45,45,62,60,35,51,52,32,39,51,48,43,64,45,72,89,49,60,51,62,61,42,47,47,53,46,50,53,51,48,38,53,46,36,71,75,40,53,56,50,57,36,36,46,55,46,33,45,61,44,62,66,67,62,14,50,51,46,37,64,63,38,54,44,52,49,48,60,26,38,36,64,38,42,43,51,17,34,73,48,37,22,27,58,36,94,43,45,63,59,48,50,52,50,49,56,44,57,49,56,65,63,85,17,48,68,54,49,46,43,69,72,35,66,88,49,52,77,89,48,44,66,60,50,51,53,52,29,51,47,40,32,54,49,47,71,58,59,132